Protein AF-A0A9Q0KW61-F1 (afdb_monomer)

Foldseek 3Di:
DFDADPLCVVCVVLLCVLQDQDDQVLLQVVQVVVCVVVVQPQWGWHQDPVFGIFIFGQAWAFFFDFNDWFDFPFWAFQPLCVLQFDAARQWRFGADFLLQNLLSNLVCVVVVSHQPPQVVVVPPPDDDDDDDDDDDDDDDDDDDDDDDDDDDDDDDDDLPQDRDDNVSSVCSNVVVDDAPPSVVLDHAHWDDAPQRQRSHTHSDPVSNVVCCLQACLLLRLHPSHPWPDSVLSVVLCVLCNQPNVLLVRLNSLLRRLVSQLVVQVVVVVVVPVPDDDDDDPLVVLSVSSSVSSVLVSLFAFDFQLVQADDDPPQDPVCSVVSSSVVLVSLLVSLVSSCNTRPDPSSSSCSGSSNSRRSSRSQQQQKFKQWFWQVLVVVVVVLVPDDPPSSVVSCVRCVSSCSNCDPSSGSIGIITGHGSSSSSHAADLDFQKEFDADPPRSTRTGIIGGNRMDRHGGTGHYHQFPSLDQPVVSQVQCVSSVDGDDHPPNDDPPVPVVVVVVVVDDDDPDDDDDPDDDTHDDRSCPDDSNVVSVVVVPVPPPDDDDDDDDDDDD

Radius of gyration: 27.27 Å; Cα contacts (8 Å, |Δi|>4): 773; chains: 1; bounding box: 99×67×85 Å

Nearest PDB structures (foldseek):
  3n71-assembly1_A  TM=6.391E-01  e=8.680E-10  Mus musculus
  6p6k-assembly1_A  TM=6.112E-01  e=1.407E-06  Homo sapiens
  8ras-assembly1_L  TM=5.456E-01  e=1.306E-03  Sinapis alba
  8rdj-assembly1_L  TM=4.727E-01  e=3.781E-03  Sinapis alba
  4w2r-assembly1_A  TM=7.573E-01  e=9.650E-02  Anolis carolinensis

Structure (mmCIF, N/CA/C/O backbone):
data_AF-A0A9Q0KW61-F1
#
_entry.id   AF-A0A9Q0KW61-F1
#
loop_
_atom_site.group_PDB
_atom_site.id
_atom_site.type_symbol
_atom_site.label_atom_id
_atom_site.label_alt_id
_atom_site.label_comp_id
_atom_site.label_asym_id
_atom_site.label_entity_id
_atom_site.label_seq_id
_atom_site.pdbx_PDB_ins_code
_atom_site.Cartn_x
_atom_site.Cartn_y
_atom_site.Cartn_z
_atom_site.occupancy
_atom_site.B_iso_or_equiv
_atom_site.auth_seq_id
_atom_site.auth_comp_id
_atom_site.auth_asym_id
_atom_site.auth_atom_id
_atom_site.pdbx_PDB_model_num
ATOM 1 N N . MET A 1 1 ? 9.453 17.368 30.158 1.00 43.81 1 MET A N 1
ATOM 2 C CA . MET A 1 1 ? 7.976 17.433 30.166 1.00 43.81 1 MET A CA 1
ATOM 3 C C . MET A 1 1 ? 7.517 16.723 28.915 1.00 43.81 1 MET A C 1
ATOM 5 O O . MET A 1 1 ? 8.078 17.006 27.869 1.00 43.81 1 MET A O 1
ATOM 9 N N . THR A 1 2 ? 6.619 15.752 29.027 1.00 57.66 2 THR A N 1
ATOM 10 C CA . THR A 1 2 ? 6.081 15.034 27.866 1.00 57.66 2 THR A CA 1
ATOM 11 C C . THR A 1 2 ? 5.230 15.988 27.036 1.00 57.66 2 THR A C 1
ATOM 13 O O . THR A 1 2 ? 4.376 16.675 27.597 1.00 57.66 2 THR A O 1
ATOM 16 N N . SER A 1 3 ? 5.436 16.037 25.718 1.00 66.31 3 SER A N 1
ATOM 17 C CA . SER A 1 3 ? 4.546 16.793 24.837 1.00 66.31 3 SER A CA 1
ATOM 18 C C . SER A 1 3 ? 3.129 16.215 24.955 1.00 66.31 3 SER A C 1
ATOM 20 O O . SER A 1 3 ? 2.909 15.021 24.714 1.00 66.31 3 SER A O 1
ATOM 22 N N . THR A 1 4 ? 2.168 17.018 25.411 1.00 76.06 4 THR A N 1
ATOM 23 C CA . THR A 1 4 ? 0.759 16.632 25.553 1.00 76.06 4 THR A CA 1
ATOM 24 C C . THR A 1 4 ? -0.043 17.236 24.408 1.00 76.06 4 THR A C 1
ATOM 26 O O . THR A 1 4 ? -0.016 18.444 24.177 1.00 76.06 4 THR A O 1
ATOM 29 N N . CYS A 1 5 ? -0.764 16.397 23.662 1.00 88.38 5 CYS A N 1
ATOM 30 C CA . CYS A 1 5 ? -1.680 16.884 22.641 1.00 88.38 5 CYS A CA 1
ATOM 31 C C . CYS A 1 5 ? -2.934 17.435 23.331 1.00 88.38 5 CYS A C 1
ATOM 33 O O . CYS A 1 5 ? -3.618 16.706 24.047 1.00 88.38 5 CYS A O 1
ATOM 35 N N . SER A 1 6 ? -3.269 18.709 23.110 1.00 91.88 6 SER A N 1
ATOM 36 C CA . SER A 1 6 ? -4.476 19.311 23.697 1.00 91.88 6 SER A CA 1
ATOM 37 C C . SER A 1 6 ? -5.760 18.594 23.263 1.00 91.88 6 SER A C 1
ATOM 39 O O . SER A 1 6 ? -6.699 18.492 24.049 1.00 91.88 6 SER A O 1
ATOM 41 N N . LEU A 1 7 ? -5.775 18.043 22.042 1.00 94.88 7 LEU A N 1
ATOM 42 C CA . LEU A 1 7 ? -6.917 17.311 21.491 1.00 94.88 7 LEU A CA 1
ATOM 43 C C . LEU A 1 7 ? -7.171 15.981 22.210 1.00 94.88 7 LEU A C 1
ATOM 45 O O . LEU A 1 7 ? -8.320 15.548 22.260 1.00 94.88 7 LEU A O 1
ATOM 49 N N . ASP A 1 8 ? -6.140 15.358 22.796 1.00 94.19 8 ASP A N 1
ATOM 50 C CA . ASP A 1 8 ? -6.311 14.124 23.579 1.00 94.19 8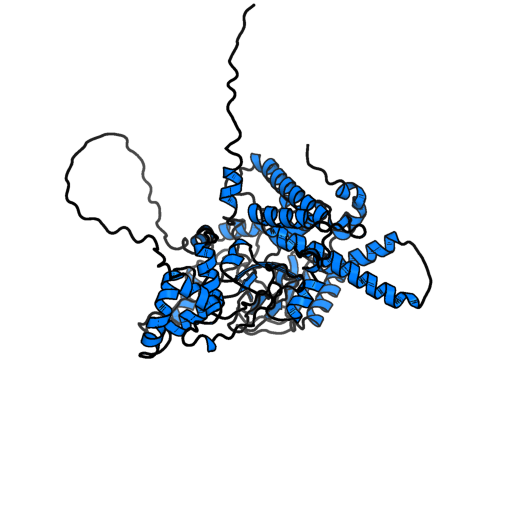 ASP A CA 1
ATOM 51 C C . ASP A 1 8 ? -7.183 14.388 24.814 1.00 94.19 8 ASP A C 1
ATOM 53 O O . ASP A 1 8 ? -8.009 13.558 25.186 1.00 94.19 8 ASP A O 1
ATOM 57 N N . VAL A 1 9 ? -7.018 15.564 25.430 1.00 94.31 9 VAL A N 1
ATOM 58 C CA . VAL A 1 9 ? -7.788 15.985 26.607 1.00 94.31 9 VAL A CA 1
ATOM 59 C C . VAL A 1 9 ? -9.170 16.488 26.196 1.00 94.31 9 VAL A C 1
ATOM 61 O O . VAL A 1 9 ? -10.168 16.091 26.788 1.00 94.31 9 VAL A O 1
ATOM 64 N N . GLU A 1 10 ? -9.237 17.339 25.170 1.00 95.69 10 GLU A N 1
ATOM 65 C CA . GLU A 1 10 ? -10.484 17.961 24.708 1.00 95.69 10 GLU A CA 1
ATOM 66 C C . GLU A 1 10 ? -11.503 16.933 24.194 1.00 95.69 10 GLU A C 1
ATOM 68 O O . GLU A 1 10 ? -12.699 17.065 24.446 1.00 95.69 10 GLU A O 1
ATOM 73 N N . PHE A 1 11 ? -11.041 15.888 23.500 1.00 95.62 11 PHE A N 1
ATOM 74 C CA . PHE A 1 11 ? -11.903 14.907 22.838 1.00 95.62 11 PHE A CA 1
ATOM 75 C C . PHE A 1 11 ? -11.825 13.504 23.451 1.00 95.62 11 PHE A C 1
ATOM 77 O O . PHE A 1 11 ? -12.178 12.537 22.773 1.00 95.62 11 PHE A O 1
ATOM 84 N N . ALA A 1 12 ? -11.402 13.377 24.712 1.00 95.94 12 ALA A N 1
ATOM 85 C CA . ALA A 1 12 ? -11.151 12.093 25.374 1.00 95.94 12 ALA A CA 1
ATOM 86 C C . ALA A 1 12 ? -12.287 11.063 25.180 1.00 95.94 12 ALA A C 1
ATOM 88 O O . ALA A 1 12 ? -12.037 9.945 24.731 1.00 95.94 12 ALA A O 1
ATOM 89 N N . ASP A 1 13 ? -13.547 11.446 25.414 1.00 95.69 13 ASP A N 1
ATOM 90 C CA . ASP A 1 13 ? -14.704 10.543 25.272 1.00 95.69 13 ASP A CA 1
ATOM 91 C C . ASP A 1 13 ? -14.934 10.082 23.822 1.00 95.69 13 ASP A C 1
ATOM 93 O O . ASP A 1 13 ? -15.222 8.909 23.551 1.00 95.69 13 ASP A O 1
ATOM 97 N N . LYS A 1 14 ? -14.759 10.994 22.858 1.00 96.12 14 LYS A N 1
ATOM 98 C CA . LYS A 1 14 ? -14.889 10.692 21.425 1.00 96.12 14 LYS A CA 1
ATOM 99 C C . LYS A 1 14 ? -13.750 9.790 20.948 1.00 96.12 14 LYS A C 1
ATOM 101 O O . LYS A 1 14 ? -13.995 8.832 20.219 1.00 96.12 14 LYS A O 1
ATOM 106 N N . ILE A 1 15 ? -12.524 10.054 21.396 1.00 96.56 15 ILE A N 1
ATOM 107 C CA . ILE A 1 15 ? -11.342 9.233 21.103 1.00 96.56 15 ILE A CA 1
ATOM 108 C C . ILE A 1 15 ? -11.531 7.818 21.657 1.00 96.56 15 ILE A C 1
ATOM 110 O O . ILE A 1 15 ? -11.358 6.850 20.919 1.00 96.56 15 ILE A O 1
ATOM 114 N N . ASN A 1 16 ? -11.977 7.689 22.910 1.00 95.75 16 ASN A N 1
ATOM 115 C CA . ASN A 1 16 ? -12.284 6.396 23.524 1.00 95.75 16 ASN A CA 1
ATOM 116 C C . ASN A 1 16 ? -13.339 5.619 22.725 1.00 95.75 16 ASN A C 1
ATOM 118 O O . ASN A 1 16 ? -13.219 4.408 22.549 1.00 95.75 16 ASN A O 1
ATOM 122 N N . THR A 1 17 ? -14.345 6.310 22.186 1.00 95.94 17 THR A N 1
ATOM 123 C CA . THR A 1 17 ? -15.379 5.683 21.351 1.00 95.94 17 THR A CA 1
ATOM 124 C C . THR A 1 17 ? -14.825 5.215 19.999 1.00 95.94 17 THR A C 1
ATOM 126 O O . THR A 1 17 ? -15.111 4.096 19.585 1.00 95.94 17 THR A O 1
ATOM 129 N N . LEU A 1 18 ? -13.987 6.017 19.329 1.00 95.94 18 LEU A N 1
ATOM 130 C CA . LEU A 1 18 ? -13.326 5.651 18.062 1.00 95.94 18 LEU A CA 1
ATOM 131 C C . LEU A 1 18 ? -12.328 4.486 18.222 1.00 95.94 18 LEU A C 1
ATOM 133 O O . LEU A 1 18 ? -12.114 3.691 17.298 1.00 95.94 18 LEU A O 1
ATOM 137 N N . LEU A 1 19 ? -11.677 4.393 19.380 1.00 95.00 19 LEU A N 1
ATOM 138 C CA . LEU A 1 19 ? -10.703 3.345 19.686 1.00 95.00 19 LEU A CA 1
ATOM 139 C C . LEU A 1 19 ? -11.324 2.082 20.279 1.00 95.00 19 LEU A C 1
ATOM 141 O O . LEU A 1 19 ? -10.642 1.059 20.346 1.00 95.00 19 LEU A O 1
ATOM 145 N N . LYS A 1 20 ? -12.606 2.119 20.657 1.00 93.75 20 LYS A N 1
ATOM 146 C CA . LYS A 1 20 ? -13.316 0.953 21.175 1.00 93.75 20 LYS A CA 1
ATOM 147 C C . LYS A 1 20 ? -13.243 -0.204 20.174 1.00 93.75 20 LYS A C 1
ATOM 149 O O . LYS A 1 20 ? -13.515 -0.035 18.986 1.00 93.75 20 LYS A O 1
ATOM 154 N N . ILE A 1 21 ? -12.889 -1.384 20.678 1.00 89.31 21 ILE A N 1
ATOM 155 C CA . ILE A 1 21 ? -12.863 -2.618 19.889 1.00 89.31 21 ILE A CA 1
ATOM 156 C C . ILE A 1 21 ? -14.306 -2.937 19.456 1.00 89.31 21 ILE A C 1
ATOM 158 O O . ILE A 1 21 ? -15.181 -3.004 20.329 1.00 89.31 21 ILE A O 1
ATOM 162 N N . PRO A 1 22 ? -14.577 -3.116 18.147 1.00 90.12 22 PRO A N 1
ATOM 163 C CA . PRO A 1 22 ? -15.899 -3.509 17.667 1.00 90.12 22 PRO A CA 1
ATOM 164 C C . PRO A 1 22 ? -16.357 -4.821 18.305 1.00 90.12 22 PRO A C 1
ATOM 166 O O . PRO A 1 22 ? -15.552 -5.729 18.520 1.00 90.12 22 PRO A O 1
ATOM 169 N N . SER A 1 23 ? -17.653 -4.948 18.591 1.00 90.44 23 SER A N 1
ATOM 170 C CA . SER A 1 23 ? -18.189 -6.221 19.080 1.00 90.44 23 SER A CA 1
ATOM 171 C C . SER A 1 23 ? -18.047 -7.324 18.016 1.00 90.44 23 SER A C 1
ATOM 173 O O . SER A 1 23 ? -18.048 -7.021 16.818 1.00 90.44 23 SER A O 1
ATOM 175 N N . PRO A 1 24 ? -17.988 -8.613 18.409 1.00 90.31 24 PRO A N 1
ATOM 176 C CA . PRO A 1 24 ? -17.901 -9.714 17.447 1.00 90.31 24 PRO A CA 1
ATOM 177 C C . PRO A 1 24 ? -19.008 -9.689 16.382 1.00 90.31 24 PRO A C 1
ATOM 179 O O . PRO A 1 24 ? -18.744 -9.991 15.223 1.00 90.31 24 PRO A O 1
ATOM 182 N N . HIS A 1 25 ? -20.223 -9.265 16.748 1.00 91.06 25 HIS A N 1
ATOM 183 C CA . HIS A 1 25 ? -21.338 -9.108 15.810 1.00 91.06 25 HIS A CA 1
ATOM 184 C C . HIS A 1 25 ? -21.088 -7.983 14.795 1.00 91.06 25 HIS A C 1
ATOM 186 O O . HIS A 1 25 ? -21.242 -8.188 13.596 1.00 91.06 25 HIS A O 1
ATOM 192 N N . GLU A 1 26 ? -20.666 -6.798 15.248 1.00 91.88 26 GLU A N 1
ATOM 193 C CA . GLU A 1 26 ? -20.380 -5.667 14.351 1.00 91.88 26 GLU A CA 1
ATOM 194 C C . GLU A 1 26 ? -19.224 -5.961 13.390 1.00 91.88 26 GLU A C 1
ATOM 196 O O . GLU A 1 26 ? -19.253 -5.523 12.235 1.00 91.88 26 GLU A O 1
ATOM 201 N N . ALA A 1 27 ? -18.211 -6.689 13.869 1.00 92.50 27 ALA A N 1
ATOM 202 C CA . ALA A 1 27 ? -17.101 -7.158 13.052 1.00 92.50 27 ALA A CA 1
ATOM 203 C C . ALA A 1 27 ? -17.574 -8.186 12.013 1.00 92.50 27 ALA A C 1
ATOM 205 O O . ALA A 1 27 ? -17.236 -8.053 10.836 1.00 92.50 27 ALA A O 1
ATOM 206 N N . GLN A 1 28 ? -18.398 -9.162 12.415 1.00 94.06 28 GLN A N 1
ATOM 207 C CA . GLN A 1 28 ? -18.962 -10.157 11.500 1.00 94.06 28 GLN A CA 1
ATOM 208 C C . GLN A 1 28 ? -19.781 -9.494 10.387 1.00 94.06 28 GLN A C 1
ATOM 210 O O . GLN A 1 28 ? -19.524 -9.750 9.213 1.00 94.06 28 GLN A O 1
ATOM 215 N N . ASP A 1 29 ? -20.696 -8.582 10.733 1.00 95.25 29 ASP A N 1
ATOM 216 C CA . ASP A 1 29 ? -21.521 -7.859 9.757 1.00 95.25 29 ASP A CA 1
ATOM 217 C C . ASP A 1 29 ? -20.668 -7.081 8.748 1.00 95.25 29 ASP A C 1
ATOM 219 O O . ASP A 1 29 ? -20.967 -7.034 7.549 1.00 95.25 29 ASP A O 1
ATOM 223 N N . TYR A 1 30 ? -19.599 -6.440 9.233 1.00 95.88 30 TYR A N 1
ATOM 224 C CA . TYR A 1 30 ? -18.671 -5.707 8.382 1.00 95.88 30 TYR A CA 1
ATOM 225 C C . TYR A 1 30 ? -17.972 -6.636 7.390 1.00 95.88 30 TYR A C 1
ATOM 227 O O . TYR A 1 30 ? -17.974 -6.352 6.190 1.00 95.88 30 TYR A O 1
ATOM 235 N N . PHE A 1 31 ? -17.395 -7.739 7.870 1.00 96.31 31 PHE A N 1
ATOM 236 C CA . PHE A 1 31 ? -16.642 -8.654 7.020 1.00 96.31 31 PHE A CA 1
ATOM 237 C C . PHE A 1 31 ? -17.536 -9.425 6.052 1.00 96.31 31 PHE A C 1
ATOM 239 O O . PHE A 1 31 ? -17.167 -9.547 4.888 1.00 96.31 31 PHE A O 1
ATOM 246 N N . ASP A 1 32 ? -18.736 -9.842 6.459 1.00 95.44 32 ASP A N 1
ATOM 247 C CA . ASP A 1 32 ? -19.707 -10.480 5.564 1.00 95.44 32 ASP A CA 1
ATOM 248 C C . ASP A 1 32 ? -20.102 -9.531 4.420 1.00 95.44 32 ASP A C 1
ATOM 250 O O . ASP A 1 32 ? -20.123 -9.917 3.245 1.00 95.44 32 ASP A O 1
ATOM 254 N N . LYS A 1 33 ? -20.347 -8.248 4.733 1.00 96.25 33 LYS A N 1
ATOM 255 C CA . LYS A 1 33 ? -20.613 -7.219 3.718 1.00 96.25 33 LYS A CA 1
ATOM 256 C C . LYS A 1 33 ? -19.398 -6.988 2.820 1.00 96.25 33 LYS A C 1
ATOM 258 O O . LYS A 1 33 ? -19.567 -6.856 1.606 1.00 96.25 33 LYS A O 1
ATOM 263 N N . LEU A 1 34 ? -18.196 -6.923 3.391 1.00 96.06 34 LEU A N 1
ATOM 264 C CA . LEU A 1 34 ? -16.959 -6.682 2.650 1.00 96.06 34 LEU A CA 1
ATOM 265 C C . LEU A 1 34 ? -16.661 -7.824 1.674 1.00 96.06 34 LEU A C 1
ATOM 267 O O . LEU A 1 34 ? -16.475 -7.565 0.488 1.00 96.06 34 LEU A O 1
ATOM 271 N N . ILE A 1 35 ? -16.698 -9.069 2.154 1.00 95.75 35 ILE A N 1
ATOM 272 C CA . ILE A 1 35 ? -16.492 -10.292 1.370 1.00 95.75 35 ILE A CA 1
ATOM 273 C C . ILE A 1 35 ? -17.489 -10.354 0.211 1.00 95.75 35 ILE A C 1
ATOM 275 O O . ILE A 1 35 ? -17.093 -10.560 -0.936 1.00 95.75 35 ILE A O 1
ATOM 279 N N . LYS A 1 36 ? -18.774 -10.089 0.482 1.00 94.75 36 LYS A N 1
ATOM 280 C CA . LYS A 1 36 ? -19.813 -10.046 -0.554 1.00 94.75 36 LYS A CA 1
ATOM 281 C C . LYS A 1 36 ? -19.553 -8.954 -1.593 1.00 94.75 36 LYS A C 1
ATOM 283 O O . LYS A 1 36 ? -19.707 -9.196 -2.785 1.00 94.75 36 LYS A O 1
ATOM 288 N N . THR A 1 37 ? -19.173 -7.755 -1.151 1.00 94.50 37 THR A N 1
ATOM 289 C CA . THR A 1 37 ? -18.936 -6.602 -2.038 1.00 94.50 37 THR A CA 1
ATOM 290 C C . THR A 1 37 ? -17.708 -6.816 -2.922 1.00 94.50 37 THR A C 1
ATOM 292 O O . THR A 1 37 ? -17.730 -6.453 -4.093 1.00 94.50 37 THR A O 1
ATOM 295 N N . ARG A 1 38 ? -16.656 -7.433 -2.373 1.00 93.00 38 ARG A N 1
ATOM 296 C CA . ARG A 1 38 ? -15.399 -7.733 -3.075 1.00 93.00 38 ARG A CA 1
ATOM 297 C C . ARG A 1 38 ? -15.412 -9.062 -3.828 1.00 93.00 38 ARG A C 1
ATOM 299 O O . ARG A 1 38 ? -14.442 -9.367 -4.508 1.00 93.00 38 ARG A O 1
ATOM 306 N N . GLN A 1 39 ? -16.497 -9.830 -3.724 1.00 92.62 39 GLN A N 1
ATOM 307 C CA . GLN A 1 39 ? -16.650 -11.140 -4.365 1.00 92.62 39 GLN A CA 1
ATOM 308 C C . GLN A 1 39 ? -15.547 -12.141 -3.962 1.00 92.62 39 GLN A C 1
ATOM 310 O O . GLN A 1 39 ? -15.138 -12.983 -4.757 1.00 92.62 39 GLN A O 1
ATOM 315 N N . CYS A 1 40 ? -15.077 -12.078 -2.711 1.00 89.19 40 CYS A N 1
ATOM 316 C CA . CYS A 1 40 ? -14.101 -13.024 -2.158 1.00 89.19 40 CYS A CA 1
ATOM 317 C C . CYS A 1 40 ? -14.803 -14.337 -1.760 1.00 89.19 40 CYS A C 1
ATOM 319 O O . CYS A 1 40 ? -15.056 -14.596 -0.586 1.00 89.19 40 CYS A O 1
ATOM 321 N N . CYS A 1 41 ? -15.216 -15.130 -2.746 1.00 88.25 41 CYS A N 1
ATOM 322 C CA . CYS A 1 41 ? -15.992 -16.350 -2.528 1.00 88.25 41 CYS A CA 1
ATOM 323 C C . CYS A 1 41 ? -15.217 -17.419 -1.735 1.00 88.25 41 CYS A C 1
ATOM 325 O O . CYS A 1 41 ? -13.997 -17.501 -1.806 1.00 88.25 41 CYS A O 1
ATOM 327 N N . GLY A 1 42 ? -15.944 -18.277 -1.011 1.00 93.94 42 GLY A N 1
ATOM 328 C CA . GLY A 1 42 ? -15.365 -19.470 -0.381 1.00 93.94 42 GLY A CA 1
ATOM 329 C C . GLY A 1 42 ? -14.680 -19.248 0.969 1.00 93.94 42 GLY A C 1
ATOM 330 O O . GLY A 1 42 ? -14.157 -20.207 1.529 1.00 93.94 42 GLY A O 1
ATOM 331 N N . ILE A 1 43 ? -14.723 -18.034 1.528 1.00 96.81 43 ILE A N 1
ATOM 332 C CA . ILE A 1 43 ? -14.158 -17.721 2.848 1.00 96.81 43 ILE A CA 1
ATOM 333 C C . ILE A 1 43 ? -15.152 -16.995 3.764 1.00 96.81 43 ILE A C 1
ATOM 335 O O . ILE A 1 43 ? -16.106 -16.360 3.311 1.00 96.81 43 ILE A O 1
ATOM 339 N N . ARG A 1 44 ? -14.895 -17.058 5.070 1.00 96.00 44 ARG A N 1
ATOM 340 C CA . ARG A 1 44 ? -15.605 -16.333 6.127 1.00 96.00 44 ARG A CA 1
ATOM 341 C C . ARG A 1 44 ? -14.619 -15.934 7.219 1.00 96.00 44 ARG A C 1
ATOM 343 O O . ARG A 1 44 ? -13.783 -16.735 7.621 1.00 96.00 44 ARG A O 1
ATOM 350 N N . ILE A 1 45 ? -14.753 -14.723 7.749 1.00 95.50 45 ILE A N 1
ATOM 351 C CA . ILE A 1 45 ? -14.010 -14.314 8.947 1.00 95.50 45 ILE A CA 1
ATOM 352 C C . ILE A 1 45 ? -14.822 -14.712 10.174 1.00 95.50 45 ILE A C 1
ATOM 354 O O . ILE A 1 45 ? -16.026 -14.472 10.206 1.00 95.50 45 ILE A O 1
ATOM 358 N N . LYS A 1 46 ? -14.178 -15.332 11.163 1.00 92.56 46 LYS A N 1
ATOM 359 C CA . LYS A 1 46 ? -14.774 -15.678 12.459 1.00 92.56 46 LYS A CA 1
ATOM 360 C C . LYS A 1 46 ? -13.953 -15.048 13.575 1.00 92.56 46 LYS A C 1
ATOM 362 O O . LYS A 1 46 ? -12.750 -14.851 13.422 1.00 92.56 46 LYS A O 1
ATOM 367 N N . HIS A 1 47 ? -14.599 -14.755 14.697 1.00 87.06 47 HIS A N 1
ATOM 368 C CA . HIS A 1 47 ? -13.905 -14.376 15.921 1.00 87.06 47 HIS A CA 1
ATOM 369 C C . HIS A 1 47 ? -13.790 -15.600 16.834 1.00 87.06 47 HIS A C 1
ATOM 371 O O . HIS A 1 47 ? -14.800 -16.130 17.294 1.00 87.06 47 HIS A O 1
ATOM 377 N N . ASP A 1 48 ? -12.563 -16.024 17.101 1.00 74.69 48 ASP A N 1
ATOM 378 C CA . ASP A 1 48 ? -12.203 -17.021 18.098 1.00 74.69 48 ASP A CA 1
ATOM 379 C C . ASP A 1 48 ? -11.804 -16.305 19.401 1.00 74.69 48 ASP A C 1
ATOM 381 O O . ASP A 1 48 ? -11.084 -15.305 19.390 1.00 74.69 48 ASP A O 1
ATOM 385 N N . GLY A 1 49 ? -12.316 -16.774 20.539 1.00 66.19 49 GLY A N 1
ATOM 386 C CA . GLY A 1 49 ? -11.990 -16.207 21.848 1.00 66.19 49 GLY A CA 1
ATOM 387 C C . GLY A 1 49 ? -10.519 -16.383 22.243 1.00 66.19 49 GLY A C 1
ATOM 388 O O . GLY A 1 49 ? -10.025 -15.594 23.045 1.00 66.19 49 GLY A O 1
ATOM 389 N N . GLU A 1 50 ? -9.815 -17.371 21.680 1.00 69.06 50 GLU A N 1
ATOM 390 C CA . GLU A 1 50 ? -8.404 -17.632 21.988 1.00 69.06 50 GLU A CA 1
ATOM 391 C C . GLU A 1 50 ? -7.417 -16.909 21.061 1.00 69.06 50 GLU A C 1
ATOM 393 O O . GLU A 1 50 ? -6.323 -16.552 21.504 1.00 69.06 50 GLU A O 1
ATOM 398 N N . TYR A 1 51 ? -7.786 -16.690 19.795 1.00 68.94 51 TYR A N 1
ATOM 399 C CA . TYR A 1 51 ? -6.867 -16.228 18.742 1.00 68.94 51 TYR A CA 1
ATOM 400 C C . TYR A 1 51 ? -7.295 -14.913 18.068 1.00 68.94 51 TYR A C 1
ATOM 402 O O . TYR A 1 51 ? -6.605 -14.413 17.185 1.00 68.94 51 TYR A O 1
ATOM 410 N N . GLY A 1 52 ? -8.408 -14.306 18.488 1.00 84.50 52 GLY A N 1
ATOM 411 C CA . GLY A 1 52 ? -8.927 -13.091 17.862 1.00 84.50 52 GLY A CA 1
ATOM 412 C C . GLY A 1 52 ? -9.674 -13.408 16.569 1.00 84.50 52 GLY A C 1
ATOM 413 O O . GLY A 1 52 ? -10.572 -14.241 16.561 1.00 84.50 52 GLY A O 1
ATOM 414 N N . LYS A 1 53 ? -9.364 -12.724 15.467 1.00 91.50 53 LYS A N 1
ATOM 415 C CA . LYS A 1 53 ? -10.012 -12.995 14.171 1.00 91.50 53 LYS A CA 1
ATOM 416 C C . LYS A 1 53 ? -9.259 -14.109 13.441 1.00 91.50 53 LYS A C 1
ATOM 418 O O . LYS A 1 53 ? -8.041 -14.162 13.529 1.00 91.50 53 LYS A O 1
ATOM 423 N N . GLY A 1 54 ? -9.981 -14.948 12.705 1.00 94.12 54 GLY A N 1
ATOM 424 C CA . GLY A 1 54 ? -9.423 -15.970 11.818 1.00 94.12 54 GLY A CA 1
ATOM 425 C C . GLY A 1 54 ? -10.191 -16.026 10.500 1.00 94.12 54 GLY A C 1
ATOM 426 O O . GLY A 1 54 ? -11.396 -15.748 10.467 1.00 94.12 54 GLY A O 1
ATOM 427 N N . VAL A 1 55 ? -9.513 -16.384 9.411 1.00 96.44 55 VAL A N 1
ATOM 428 C CA . VAL A 1 55 ? -10.142 -16.625 8.103 1.00 96.44 55 VAL A CA 1
ATOM 429 C C . VAL A 1 55 ? -10.388 -18.119 7.955 1.00 96.44 55 VAL A C 1
ATOM 431 O O . VAL A 1 55 ? -9.470 -18.911 8.092 1.00 96.44 55 VAL A O 1
ATOM 434 N N . TYR A 1 56 ? -11.619 -18.512 7.654 1.00 96.56 56 TYR A N 1
ATOM 435 C CA . TYR A 1 56 ? -12.035 -19.905 7.527 1.00 96.56 56 TYR A CA 1
ATOM 436 C C . TYR A 1 56 ? -12.622 -20.159 6.152 1.00 96.56 56 TYR A C 1
ATOM 438 O O . TYR A 1 56 ? -13.281 -19.288 5.582 1.00 96.56 56 TYR A O 1
ATOM 446 N N . THR A 1 57 ? -12.435 -21.365 5.638 1.00 96.50 57 THR A N 1
ATOM 447 C CA . THR A 1 57 ? -13.029 -21.767 4.367 1.00 96.50 57 THR A CA 1
ATOM 448 C C . THR A 1 57 ? -14.516 -22.112 4.524 1.00 96.50 57 THR A C 1
ATOM 450 O O . THR A 1 57 ? -14.953 -22.719 5.504 1.00 96.50 57 THR A O 1
ATOM 453 N N . GLU A 1 58 ? -15.316 -21.750 3.526 1.00 95.94 58 GLU A N 1
ATOM 454 C CA . GLU A 1 58 ? -16.702 -22.204 3.333 1.00 95.94 58 GLU A CA 1
ATOM 455 C C . GLU A 1 58 ? -16.816 -23.224 2.188 1.00 95.94 58 GLU A C 1
ATOM 457 O O . GLU A 1 58 ? -17.847 -23.883 2.039 1.00 95.94 58 GLU A O 1
ATOM 462 N N . THR A 1 59 ? -15.745 -23.384 1.409 1.00 94.94 59 THR A N 1
ATOM 463 C CA . THR A 1 59 ? -15.582 -24.345 0.312 1.00 94.94 59 THR A CA 1
ATOM 464 C C . THR A 1 59 ? -14.279 -25.124 0.483 1.00 94.94 59 THR A C 1
ATOM 466 O O . THR A 1 59 ? -13.519 -24.875 1.414 1.00 94.94 59 THR A O 1
ATOM 469 N N . GLU A 1 60 ? -14.024 -26.087 -0.396 1.00 96.62 60 GLU A N 1
ATOM 470 C CA . GLU A 1 60 ? -12.722 -26.752 -0.482 1.00 96.62 60 GLU A CA 1
ATOM 471 C C . GLU A 1 60 ? -11.826 -26.001 -1.473 1.00 96.62 60 GLU A C 1
ATOM 473 O O . GLU A 1 60 ? -12.329 -25.446 -2.452 1.00 96.62 60 GLU A O 1
ATOM 478 N N . PHE A 1 61 ? -10.520 -25.992 -1.212 1.00 97.69 61 PHE A N 1
ATOM 479 C CA . PHE A 1 61 ? -9.494 -25.484 -2.126 1.00 97.69 61 PHE A CA 1
ATOM 480 C C . PHE A 1 61 ? -8.481 -26.592 -2.406 1.00 97.69 61 PHE A C 1
ATOM 482 O O . PHE A 1 61 ? -8.073 -27.300 -1.481 1.00 97.69 61 PHE A O 1
ATOM 489 N N . ALA A 1 62 ? -8.073 -26.743 -3.662 1.00 97.88 62 ALA A N 1
ATOM 490 C CA . ALA A 1 62 ? -6.945 -27.571 -4.059 1.00 97.88 62 ALA A CA 1
ATOM 491 C C . ALA A 1 62 ? -5.617 -26.823 -3.854 1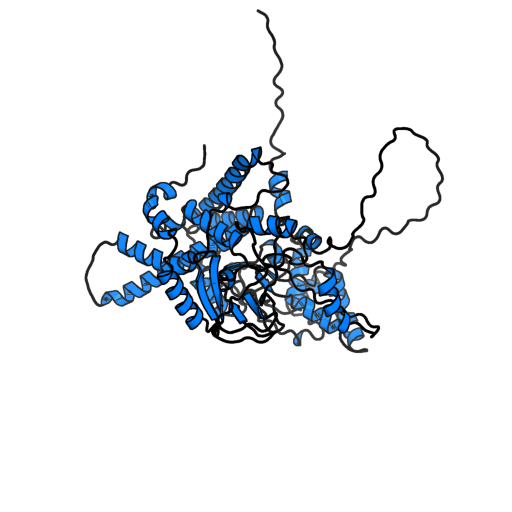.00 97.88 62 ALA A C 1
ATOM 493 O O . ALA A 1 62 ? -5.579 -25.609 -3.667 1.00 97.88 62 ALA A O 1
ATOM 494 N N . GLU A 1 63 ? -4.505 -27.555 -3.885 1.00 96.81 63 GLU A N 1
ATOM 495 C CA . GLU A 1 63 ? -3.173 -26.946 -3.891 1.00 96.81 63 GLU A CA 1
ATOM 496 C C . GLU A 1 63 ? -2.990 -26.040 -5.119 1.00 96.81 63 GLU A C 1
ATOM 498 O O . GLU A 1 63 ? -3.335 -26.422 -6.234 1.00 96.81 63 GLU A O 1
ATOM 503 N N . GLY A 1 64 ? -2.448 -24.839 -4.907 1.00 94.56 64 GLY A N 1
ATOM 504 C CA . GLY A 1 64 ? -2.254 -23.828 -5.947 1.00 94.56 64 GLY A CA 1
ATOM 505 C C . GLY A 1 64 ? -3.477 -22.952 -6.232 1.00 94.56 64 GLY A C 1
ATOM 506 O O . GLY A 1 64 ? -3.331 -21.937 -6.915 1.00 94.56 64 GLY A O 1
ATOM 507 N N . ASP A 1 65 ? -4.654 -23.277 -5.688 1.00 95.94 65 ASP A N 1
ATOM 508 C CA . ASP A 1 65 ? -5.859 -22.472 -5.899 1.00 95.94 65 ASP A CA 1
ATOM 509 C C . ASP A 1 65 ? -5.704 -21.058 -5.330 1.00 95.94 65 ASP A C 1
ATOM 511 O O . ASP A 1 65 ? -5.134 -20.847 -4.254 1.00 95.94 65 ASP A O 1
ATOM 515 N N . LEU A 1 66 ? -6.289 -20.083 -6.032 1.00 95.12 66 LEU A N 1
ATOM 516 C CA . LEU A 1 66 ? -6.452 -18.724 -5.529 1.00 95.12 66 LEU A CA 1
ATOM 517 C C . LEU A 1 66 ? -7.494 -18.715 -4.404 1.00 95.12 66 LEU A C 1
ATOM 519 O O . LEU A 1 66 ? -8.691 -18.848 -4.649 1.00 95.12 66 LEU A O 1
ATOM 523 N N . VAL A 1 67 ? -7.030 -18.498 -3.177 1.00 95.88 67 VAL A N 1
ATOM 524 C CA . VAL A 1 67 ? -7.876 -18.431 -1.980 1.00 95.88 67 VAL A CA 1
ATOM 525 C C . VAL A 1 67 ? -8.462 -17.033 -1.803 1.00 95.88 67 VAL A C 1
ATOM 527 O O . VAL A 1 67 ? -9.633 -16.877 -1.462 1.00 95.88 67 VAL A O 1
ATOM 530 N N . LEU A 1 68 ? -7.648 -15.995 -2.007 1.00 95.81 68 LEU A N 1
ATOM 531 C CA . LEU A 1 68 ? -8.056 -14.612 -1.775 1.00 95.81 68 LEU A CA 1
ATOM 532 C C . LEU A 1 68 ? -7.249 -13.647 -2.640 1.00 95.81 68 LEU A C 1
ATOM 534 O O . LEU A 1 68 ? -6.025 -13.726 -2.690 1.00 95.81 68 LEU A O 1
ATOM 538 N N . LYS A 1 69 ? -7.940 -12.671 -3.234 1.00 94.00 69 LYS A N 1
ATOM 539 C CA . LYS A 1 69 ? -7.336 -11.440 -3.743 1.00 94.00 69 LYS A CA 1
ATOM 540 C C . LYS A 1 69 ? -7.887 -10.257 -2.953 1.00 94.00 69 LYS A C 1
ATOM 542 O O . LYS A 1 69 ? -9.021 -9.835 -3.173 1.00 94.00 69 LYS A O 1
ATOM 547 N N . ASP A 1 70 ? -7.121 -9.774 -1.980 1.00 95.19 70 ASP A N 1
ATOM 548 C CA . ASP A 1 70 ? -7.561 -8.724 -1.067 1.00 95.19 70 ASP A CA 1
ATOM 549 C C . ASP A 1 70 ? -7.102 -7.344 -1.532 1.00 95.19 70 ASP A C 1
ATOM 551 O O . ASP A 1 70 ? -5.915 -7.065 -1.722 1.00 95.19 70 ASP A O 1
ATOM 555 N N . GLN A 1 71 ? -8.067 -6.446 -1.693 1.00 94.12 71 GLN A N 1
ATOM 556 C CA . GLN A 1 71 ? -7.788 -5.065 -2.045 1.00 94.12 71 GLN A CA 1
ATOM 557 C C . GLN A 1 71 ? -7.361 -4.281 -0.803 1.00 94.12 71 GLN A C 1
ATOM 559 O O . GLN A 1 71 ? -8.066 -4.256 0.210 1.00 94.12 71 GLN A O 1
ATOM 564 N N . MET A 1 72 ? -6.237 -3.577 -0.900 1.00 94.19 72 MET A N 1
ATOM 565 C CA . MET A 1 72 ? -5.797 -2.681 0.166 1.00 94.19 72 MET A CA 1
ATOM 566 C C . MET A 1 72 ? -6.872 -1.640 0.496 1.00 94.19 72 MET A C 1
ATOM 568 O O . MET A 1 72 ? -7.547 -1.112 -0.391 1.00 94.19 72 MET A O 1
ATOM 572 N N . LEU A 1 73 ? -7.036 -1.346 1.782 1.00 95.00 73 LEU A N 1
ATOM 573 C CA . LEU A 1 73 ? -7.839 -0.211 2.231 1.00 95.00 73 LEU A CA 1
ATOM 574 C C . LEU A 1 73 ? -7.028 1.083 2.143 1.00 95.00 73 LEU A C 1
ATOM 576 O O . LEU A 1 73 ? -7.550 2.103 1.714 1.00 95.00 73 LEU A O 1
ATOM 580 N N . VAL A 1 74 ? -5.758 1.025 2.545 1.00 94.88 74 VAL A N 1
ATOM 581 C CA . VAL A 1 74 ? -4.798 2.131 2.493 1.00 94.88 74 VAL A CA 1
ATOM 582 C C . VAL A 1 74 ? -3.435 1.552 2.143 1.00 94.88 74 VAL A C 1
ATOM 584 O O . VAL A 1 74 ? -3.052 0.534 2.713 1.00 94.88 74 VAL A O 1
ATOM 587 N N . GLY A 1 75 ? -2.704 2.205 1.241 1.00 93.94 75 GLY A N 1
ATOM 588 C CA . GLY A 1 75 ? -1.344 1.816 0.881 1.00 93.94 75 GLY A CA 1
ATOM 589 C C . GLY A 1 75 ? -0.508 2.987 0.371 1.00 93.94 75 GLY A C 1
ATOM 590 O O . GLY A 1 75 ? -1.040 3.971 -0.167 1.00 93.94 75 GLY A O 1
ATOM 591 N N . ALA A 1 76 ? 0.806 2.880 0.541 1.00 94.56 76 ALA A N 1
ATOM 592 C CA . ALA A 1 76 ? 1.788 3.829 0.033 1.00 94.56 76 ALA A CA 1
ATOM 593 C C . ALA A 1 76 ? 3.067 3.104 -0.407 1.00 94.56 76 ALA A C 1
ATOM 595 O O . ALA A 1 76 ? 3.539 2.202 0.277 1.00 94.56 76 ALA A O 1
ATOM 596 N N . GLN A 1 77 ? 3.630 3.534 -1.536 1.00 94.88 77 GLN A N 1
ATOM 597 C CA . GLN A 1 77 ? 4.943 3.098 -2.007 1.00 94.88 77 GLN A CA 1
ATOM 598 C C . GLN A 1 77 ? 6.010 3.771 -1.144 1.00 94.88 77 GLN A C 1
ATOM 600 O O . GLN A 1 77 ? 5.877 4.964 -0.838 1.00 94.88 77 GLN A O 1
ATOM 605 N N . HIS A 1 78 ? 7.063 3.037 -0.790 1.00 91.50 78 HIS A N 1
ATOM 606 C CA . HIS A 1 78 ? 8.200 3.597 -0.063 1.00 91.50 78 HIS A CA 1
ATOM 607 C C . HIS A 1 78 ? 8.863 4.701 -0.888 1.00 91.50 78 HIS A C 1
ATOM 609 O O . HIS A 1 78 ? 9.012 4.596 -2.107 1.00 91.50 78 HIS A O 1
ATOM 615 N N . SER A 1 79 ? 9.249 5.795 -0.236 1.00 87.94 79 SER A N 1
ATOM 616 C CA . SER A 1 79 ? 9.761 6.980 -0.933 1.00 87.94 79 SER A CA 1
ATOM 617 C C . SER A 1 79 ? 11.102 6.735 -1.621 1.00 87.94 79 SER A C 1
ATOM 619 O O . SER A 1 79 ? 11.308 7.239 -2.723 1.00 87.94 79 SER A O 1
ATOM 621 N N . SER A 1 80 ? 11.966 5.906 -1.032 1.00 85.81 80 SER A N 1
ATOM 622 C CA . SER A 1 80 ? 13.206 5.434 -1.658 1.00 85.81 80 SER A CA 1
ATOM 623 C C . SER A 1 80 ? 12.936 4.640 -2.941 1.00 85.81 80 SER A C 1
ATOM 625 O O . SER A 1 80 ? 13.610 4.847 -3.943 1.00 85.81 80 SER A O 1
ATOM 627 N N . ASN A 1 81 ? 11.896 3.800 -2.946 1.00 89.88 81 ASN A N 1
ATOM 628 C CA . ASN A 1 81 ? 11.528 2.951 -4.079 1.00 89.88 81 ASN A CA 1
ATOM 629 C C . ASN A 1 81 ? 10.910 3.730 -5.260 1.00 89.88 81 ASN A C 1
ATOM 631 O O . ASN A 1 81 ? 10.964 3.269 -6.398 1.00 89.88 81 ASN A O 1
ATOM 635 N N . LYS A 1 82 ? 10.372 4.940 -5.039 1.00 89.12 82 LYS A N 1
ATOM 636 C CA . LYS A 1 82 ? 9.828 5.801 -6.114 1.00 89.12 82 LYS A CA 1
ATOM 637 C C . LYS A 1 82 ? 10.866 6.216 -7.154 1.00 89.12 82 LYS A C 1
ATOM 639 O O . LYS A 1 82 ? 10.507 6.614 -8.266 1.00 89.12 82 LYS A O 1
ATOM 644 N N . VAL A 1 83 ? 12.145 6.198 -6.795 1.00 84.06 83 VAL A N 1
ATOM 645 C CA . VAL A 1 83 ? 13.236 6.493 -7.729 1.00 84.06 83 VAL A CA 1
ATOM 646 C C . VAL A 1 83 ? 13.389 5.351 -8.729 1.00 84.06 83 VAL A C 1
ATOM 648 O O . VAL A 1 83 ? 13.489 5.602 -9.928 1.00 84.06 83 VAL A O 1
ATOM 651 N N . ASP A 1 84 ? 13.293 4.116 -8.246 1.00 87.62 84 ASP A N 1
ATOM 652 C CA . ASP A 1 84 ? 13.501 2.908 -9.037 1.00 87.62 84 ASP A CA 1
ATOM 653 C C . ASP A 1 84 ? 12.255 2.443 -9.794 1.00 87.62 84 ASP A C 1
ATOM 655 O O . ASP A 1 84 ? 12.382 1.886 -10.881 1.00 87.62 84 ASP A O 1
ATOM 659 N N . CYS A 1 85 ? 11.061 2.677 -9.244 1.00 94.19 85 CYS A N 1
ATOM 660 C CA . CYS A 1 85 ? 9.816 2.143 -9.787 1.00 94.19 85 CYS A CA 1
ATOM 661 C C . CYS A 1 85 ? 8.785 3.253 -10.000 1.00 94.19 85 CYS A C 1
ATOM 663 O O . CYS A 1 85 ? 8.277 3.840 -9.038 1.00 94.19 85 CYS A O 1
ATOM 665 N N . LEU A 1 86 ? 8.415 3.502 -11.261 1.00 96.81 86 LEU A N 1
ATOM 666 C CA . LEU A 1 86 ? 7.280 4.363 -11.585 1.00 96.81 86 LEU A CA 1
ATOM 667 C C . LEU A 1 86 ? 6.000 3.523 -11.656 1.00 96.81 86 LEU A C 1
ATOM 669 O O . LEU A 1 86 ? 5.775 2.767 -12.603 1.00 96.81 86 LEU A O 1
ATOM 673 N N . VAL A 1 87 ? 5.138 3.688 -10.659 1.00 98.06 87 VAL A N 1
ATOM 674 C CA . VAL A 1 87 ? 3.893 2.925 -10.530 1.00 98.06 87 VAL A CA 1
ATOM 675 C C . VAL A 1 87 ? 2.680 3.829 -10.351 1.00 98.06 87 VAL A C 1
ATOM 677 O O . VAL A 1 87 ? 2.782 5.007 -10.006 1.00 98.06 87 VAL A O 1
ATOM 680 N N . CYS A 1 88 ? 1.495 3.259 -10.555 1.00 98.44 88 CYS A N 1
ATOM 681 C CA . CYS A 1 88 ? 0.241 3.907 -10.216 1.00 98.44 88 CYS A CA 1
ATOM 682 C C . CYS A 1 88 ? 0.158 4.173 -8.703 1.00 98.44 88 CYS A C 1
ATOM 684 O O . CYS A 1 88 ? 0.232 3.250 -7.902 1.00 98.44 88 CYS A O 1
ATOM 686 N N . SER A 1 89 ? -0.110 5.414 -8.303 1.00 97.12 89 SER A N 1
ATOM 687 C CA . SER A 1 89 ? -0.198 5.836 -6.895 1.00 97.12 89 SER A CA 1
ATOM 688 C C . SER A 1 89 ? -1.417 5.286 -6.131 1.00 97.12 89 SER A C 1
ATOM 690 O O . SER A 1 89 ? -1.499 5.459 -4.912 1.00 97.12 89 SER A O 1
ATOM 692 N N . TYR A 1 90 ? -2.343 4.625 -6.841 1.00 97.75 90 TYR A N 1
ATOM 693 C CA . TYR A 1 90 ? -3.542 3.989 -6.288 1.00 97.75 90 TYR A CA 1
ATOM 694 C C . TYR A 1 90 ? -3.437 2.461 -6.227 1.00 97.75 90 TYR A C 1
ATOM 696 O O . TYR A 1 90 ? -3.632 1.874 -5.169 1.00 97.75 90 TYR A O 1
ATOM 704 N N . CYS A 1 91 ? -3.149 1.809 -7.361 1.00 97.38 91 CYS A N 1
ATOM 705 C CA . CYS A 1 91 ? -3.122 0.346 -7.457 1.00 97.38 91 CYS A CA 1
ATOM 706 C C . CYS A 1 91 ? -1.715 -0.253 -7.550 1.00 97.38 91 CYS A C 1
ATOM 708 O O . CYS A 1 91 ? -1.594 -1.472 -7.553 1.00 97.38 91 CYS A O 1
ATOM 710 N N . PHE A 1 92 ? -0.663 0.569 -7.617 1.00 97.44 92 PHE A N 1
ATOM 711 C CA . PHE A 1 92 ? 0.748 0.152 -7.596 1.00 97.44 92 PHE A CA 1
ATOM 712 C C . PHE A 1 92 ? 1.217 -0.686 -8.790 1.00 97.44 92 PHE A C 1
ATOM 714 O O . PHE A 1 92 ? 2.356 -1.136 -8.828 1.00 97.44 92 PHE A O 1
ATOM 721 N N . ARG A 1 93 ? 0.376 -0.835 -9.817 1.00 97.06 93 ARG A N 1
ATOM 722 C CA . ARG A 1 93 ? 0.786 -1.377 -11.114 1.00 97.06 93 ARG A CA 1
ATOM 723 C C . ARG A 1 93 ? 1.820 -0.463 -11.776 1.00 97.06 93 ARG A C 1
ATOM 725 O O . ARG A 1 93 ? 1.617 0.751 -11.792 1.00 97.06 93 ARG A O 1
ATOM 732 N N . PHE A 1 94 ? 2.868 -1.035 -12.365 1.00 97.81 94 PHE A N 1
ATOM 733 C CA . PHE A 1 94 ? 3.837 -0.303 -13.193 1.00 97.81 94 PHE A CA 1
ATOM 734 C C . PHE A 1 94 ? 3.159 0.410 -14.374 1.00 97.81 94 PHE A C 1
ATOM 736 O O . PHE A 1 94 ? 2.212 -0.120 -14.961 1.00 97.81 94 PHE A O 1
ATOM 743 N N . ILE A 1 95 ? 3.625 1.619 -14.700 1.00 98.00 95 ILE A N 1
ATOM 744 C CA . ILE A 1 95 ? 3.063 2.500 -15.743 1.00 98.00 95 ILE A CA 1
ATOM 745 C C . ILE A 1 95 ? 4.166 3.138 -16.592 1.00 98.00 95 ILE A C 1
ATOM 747 O O . ILE A 1 95 ? 5.261 3.373 -16.104 1.00 98.00 95 ILE A O 1
ATOM 751 N N . GLY A 1 96 ? 3.881 3.482 -17.844 1.00 96.50 96 GLY A N 1
ATOM 752 C CA . GLY A 1 96 ? 4.920 3.854 -18.812 1.00 96.50 96 GLY A CA 1
ATOM 753 C C . GLY A 1 96 ? 5.640 2.616 -19.353 1.00 96.50 96 GLY A C 1
ATOM 754 O O . GLY A 1 96 ? 5.629 1.570 -18.712 1.00 96.50 96 GLY A O 1
ATOM 755 N N . SER A 1 97 ? 6.208 2.710 -20.556 1.00 97.25 97 SER A N 1
ATOM 756 C CA . SER A 1 97 ? 6.842 1.567 -21.229 1.00 97.25 97 SER A CA 1
ATOM 757 C C . SER A 1 97 ? 8.092 1.061 -20.493 1.00 97.25 97 SER A C 1
ATOM 759 O O . SER A 1 97 ? 8.597 1.725 -19.584 1.00 97.25 97 SER A O 1
ATOM 761 N N . ILE A 1 98 ? 8.614 -0.100 -20.907 1.00 97.75 98 ILE A N 1
ATOM 762 C CA . ILE A 1 98 ? 9.887 -0.643 -20.402 1.00 97.75 98 ILE A CA 1
ATOM 763 C C . ILE A 1 98 ? 11.008 0.393 -20.541 1.00 97.75 98 ILE A C 1
ATOM 765 O O . ILE A 1 98 ? 11.751 0.646 -19.595 1.00 97.75 98 ILE A O 1
ATOM 769 N N . GLU A 1 99 ? 11.074 1.069 -21.685 1.00 97.75 99 GLU A N 1
ATOM 770 C CA . GLU A 1 99 ? 12.042 2.130 -21.954 1.00 97.75 99 GLU A CA 1
ATOM 771 C C . GLU A 1 99 ? 11.875 3.301 -20.994 1.00 97.75 99 GLU A C 1
ATOM 773 O O . GLU A 1 99 ? 12.857 3.792 -20.442 1.00 97.75 99 GLU A O 1
ATOM 778 N N . HIS A 1 100 ? 10.633 3.708 -20.729 1.00 96.81 100 HIS A N 1
ATOM 779 C CA . HIS A 1 100 ? 10.359 4.788 -19.793 1.00 96.81 100 HIS A CA 1
ATOM 780 C C . HIS A 1 100 ? 10.795 4.432 -18.361 1.00 96.81 100 HIS A C 1
ATOM 782 O O . HIS A 1 100 ? 11.364 5.281 -17.675 1.00 96.81 100 HIS A O 1
ATOM 788 N N . GLN A 1 101 ? 10.584 3.185 -17.917 1.00 96.81 101 GLN A N 1
ATOM 789 C CA . GLN A 1 101 ? 11.059 2.703 -16.612 1.00 96.81 101 GLN A CA 1
ATOM 790 C C . GLN A 1 101 ? 12.588 2.747 -16.519 1.00 96.81 101 GLN A C 1
ATOM 792 O O . GLN A 1 101 ? 13.129 3.364 -15.599 1.00 96.81 101 GLN A O 1
ATOM 797 N N . ILE A 1 102 ? 13.280 2.154 -17.498 1.00 96.25 102 ILE A N 1
ATOM 798 C CA . ILE A 1 102 ? 14.749 2.109 -17.550 1.00 96.25 102 ILE A CA 1
ATOM 799 C C . ILE A 1 102 ? 15.323 3.528 -17.611 1.00 96.25 102 ILE A C 1
ATOM 801 O O . ILE A 1 102 ? 16.169 3.897 -16.797 1.00 96.25 102 ILE A O 1
ATOM 805 N N . GLY A 1 103 ? 14.834 4.349 -18.544 1.00 95.81 103 GLY A N 1
ATOM 806 C CA . GLY A 1 103 ? 15.308 5.712 -18.756 1.00 95.81 103 GLY A CA 1
ATOM 807 C C . GLY A 1 103 ? 15.113 6.586 -17.519 1.00 95.81 103 GLY A C 1
ATOM 808 O O . GLY A 1 103 ? 16.054 7.244 -17.079 1.00 95.81 103 GLY A O 1
ATOM 809 N N . ARG A 1 104 ? 13.925 6.546 -16.899 1.00 94.56 104 ARG A N 1
ATOM 810 C CA . ARG A 1 104 ? 13.645 7.325 -15.686 1.00 94.56 104 ARG A CA 1
ATOM 811 C C . ARG A 1 104 ? 14.545 6.904 -14.527 1.00 94.56 104 ARG A C 1
ATOM 813 O O . ARG A 1 104 ? 15.055 7.771 -13.819 1.00 94.56 104 ARG A O 1
ATOM 820 N N . LYS A 1 105 ? 14.740 5.599 -14.330 1.00 93.31 105 LYS A N 1
ATOM 821 C CA . LYS A 1 105 ? 15.605 5.073 -13.272 1.00 93.31 105 LYS A CA 1
ATOM 822 C C . LYS A 1 105 ? 17.041 5.563 -13.441 1.00 93.31 105 LYS A C 1
ATOM 824 O O . LYS A 1 105 ? 17.581 6.175 -12.523 1.00 93.31 105 LYS A O 1
ATOM 829 N N . LEU A 1 106 ? 17.625 5.372 -14.624 1.00 93.06 106 LEU A N 1
ATOM 830 C CA . LEU A 1 106 ? 18.991 5.815 -14.921 1.00 93.06 106 LEU A CA 1
ATOM 831 C C . LEU A 1 106 ? 19.141 7.337 -14.777 1.00 93.06 106 LEU A C 1
ATOM 833 O O . LEU A 1 106 ? 20.081 7.805 -14.141 1.00 93.06 106 LEU A O 1
ATOM 837 N N . TYR A 1 107 ? 18.167 8.110 -15.268 1.00 93.12 107 TYR A N 1
ATOM 838 C CA . TYR A 1 107 ? 18.164 9.568 -15.136 1.00 93.12 107 TYR A CA 1
ATOM 839 C C . TYR A 1 107 ? 18.212 10.035 -13.674 1.00 93.12 107 TYR A C 1
ATOM 841 O O . TYR A 1 107 ? 18.972 10.938 -13.327 1.00 93.12 107 TYR A O 1
ATOM 849 N N . LEU A 1 108 ? 17.407 9.432 -12.795 1.00 89.88 108 LEU A N 1
ATOM 850 C CA . LEU A 1 108 ? 17.376 9.815 -11.383 1.00 89.88 108 LEU A CA 1
ATOM 851 C C . LEU A 1 108 ? 18.603 9.311 -10.610 1.00 89.88 108 LEU A C 1
ATOM 853 O O . LEU A 1 108 ? 19.075 10.004 -9.705 1.00 89.88 108 LEU A O 1
ATOM 857 N N . GLN A 1 109 ? 19.147 8.146 -10.973 1.00 85.44 109 GLN A N 1
ATOM 858 C CA . GLN A 1 109 ? 20.407 7.652 -10.412 1.00 85.44 109 GLN A CA 1
ATOM 859 C C . GLN A 1 109 ? 21.572 8.600 -10.745 1.00 85.44 109 GLN A C 1
ATOM 861 O O . GLN A 1 109 ? 22.342 8.942 -9.845 1.00 85.44 109 GLN A O 1
ATOM 866 N N . ASP A 1 110 ? 21.632 9.126 -11.973 1.00 84.62 110 ASP A N 1
ATOM 867 C CA . ASP A 1 110 ? 22.626 10.124 -12.402 1.00 84.62 110 ASP A CA 1
ATOM 868 C C . ASP A 1 110 ? 22.526 11.453 -11.634 1.00 84.62 110 ASP A C 1
ATOM 870 O O . ASP A 1 110 ? 23.529 12.144 -11.435 1.00 84.62 110 ASP A O 1
ATOM 874 N N . LEU A 1 111 ? 21.328 11.820 -11.165 1.00 84.38 111 LEU A N 1
ATOM 875 C CA . LEU A 1 111 ? 21.116 12.984 -10.295 1.00 84.38 111 LEU A CA 1
ATOM 876 C C . LEU A 1 111 ? 21.514 12.731 -8.829 1.00 84.38 111 LEU A C 1
ATOM 878 O O . LEU A 1 111 ? 21.369 13.622 -7.992 1.00 84.38 111 LEU A O 1
ATOM 882 N N . GLY A 1 112 ? 22.017 11.536 -8.501 1.00 77.38 112 GLY A N 1
ATOM 883 C CA . GLY A 1 112 ? 22.408 11.154 -7.145 1.00 77.38 112 GLY A CA 1
ATOM 884 C C . GLY A 1 112 ? 21.227 10.820 -6.232 1.00 77.38 112 GLY A C 1
ATOM 885 O O . GLY A 1 112 ? 21.389 10.814 -5.013 1.00 77.38 112 GLY A O 1
ATOM 886 N N . LEU A 1 113 ? 20.044 10.551 -6.799 1.00 66.56 113 LEU A N 1
ATOM 887 C CA . LEU A 1 113 ? 18.826 10.235 -6.045 1.00 66.56 113 LEU A CA 1
ATOM 888 C C . LEU A 1 113 ? 18.641 8.731 -5.787 1.00 66.56 113 LEU A C 1
ATOM 890 O O . LEU A 1 113 ? 17.625 8.351 -5.217 1.00 66.56 113 LEU A O 1
ATOM 894 N N . SER A 1 114 ? 19.593 7.875 -6.182 1.00 58.06 114 SER A N 1
ATOM 895 C CA . SER A 1 114 ? 19.507 6.422 -5.965 1.00 58.06 114 SER A CA 1
ATOM 896 C C . SER A 1 114 ? 19.227 6.092 -4.499 1.00 58.06 114 SER A C 1
ATOM 898 O O . SER A 1 114 ? 19.891 6.629 -3.606 1.00 58.06 114 SER A O 1
ATOM 900 N N . ALA A 1 115 ? 18.301 5.158 -4.254 1.00 51.94 115 ALA A N 1
ATOM 901 C CA . ALA A 1 115 ? 18.184 4.521 -2.952 1.00 51.94 115 ALA A CA 1
ATOM 902 C C . ALA A 1 115 ? 19.570 3.976 -2.573 1.00 51.94 115 ALA A C 1
ATOM 904 O O . ALA A 1 115 ? 20.230 3.304 -3.370 1.00 51.94 115 ALA A O 1
ATOM 905 N N . SER A 1 116 ? 20.075 4.350 -1.399 1.00 43.47 116 SER A N 1
ATOM 906 C CA . SER A 1 116 ? 21.338 3.820 -0.897 1.00 43.47 116 SER A CA 1
ATOM 907 C C . SER A 1 116 ? 21.283 2.293 -0.887 1.00 43.47 116 SER A C 1
ATOM 909 O O . SER A 1 116 ? 20.272 1.724 -0.486 1.00 43.47 116 SER A O 1
ATOM 911 N N . LYS A 1 117 ? 22.394 1.657 -1.279 1.00 41.41 117 LYS A N 1
ATOM 912 C CA . LYS A 1 117 ? 22.650 0.201 -1.360 1.00 41.41 117 LYS A CA 1
ATOM 913 C C . LYS A 1 117 ? 22.264 -0.644 -0.125 1.00 41.41 117 LYS A C 1
ATOM 915 O O . LYS A 1 117 ? 22.438 -1.853 -0.140 1.00 41.41 117 LYS A O 1
ATOM 920 N N . GLU A 1 118 ? 21.730 -0.045 0.935 1.00 35.34 118 GLU A N 1
ATOM 921 C CA . GLU A 1 118 ? 21.434 -0.701 2.211 1.00 35.34 118 GLU A CA 1
ATOM 922 C C . GLU A 1 118 ? 20.188 -1.607 2.177 1.00 35.34 118 GLU A C 1
ATOM 924 O O . GLU A 1 118 ? 20.052 -2.448 3.057 1.00 35.34 118 GLU A O 1
ATOM 929 N N . CYS A 1 119 ? 19.305 -1.510 1.172 1.00 33.78 119 CYS A N 1
ATOM 930 C CA . CYS A 1 119 ? 18.129 -2.395 1.092 1.00 33.78 119 CYS A CA 1
ATOM 931 C C . CYS A 1 119 ? 18.407 -3.760 0.430 1.00 33.78 119 CYS A C 1
ATOM 933 O O . CYS A 1 119 ? 17.616 -4.686 0.605 1.00 33.78 119 CYS A O 1
ATOM 935 N N . VAL A 1 120 ? 19.501 -3.906 -0.329 1.00 34.59 120 VAL A N 1
ATOM 936 C CA . VAL A 1 120 ? 19.783 -5.132 -1.109 1.00 34.59 120 VAL A CA 1
ATOM 937 C C . VAL A 1 120 ? 20.615 -6.145 -0.307 1.00 34.59 120 VAL A C 1
ATOM 939 O O . VAL A 1 120 ? 20.480 -7.353 -0.497 1.00 34.59 120 VAL A O 1
ATOM 942 N N . GLU A 1 121 ? 21.408 -5.687 0.668 1.00 29.05 121 GLU A N 1
ATOM 943 C CA . GLU A 1 121 ? 22.307 -6.547 1.460 1.00 29.05 121 GLU A CA 1
ATOM 944 C C . GLU A 1 121 ? 21.577 -7.498 2.433 1.00 29.05 121 GLU A C 1
ATOM 946 O O . GLU A 1 121 ? 22.172 -8.463 2.914 1.00 29.05 121 GLU A O 1
ATOM 951 N N . MET A 1 122 ? 20.273 -7.314 2.676 1.00 30.14 122 MET A N 1
ATOM 952 C CA . MET A 1 122 ? 19.498 -8.213 3.545 1.00 30.14 122 MET A CA 1
ATOM 953 C C . MET A 1 122 ? 19.155 -9.563 2.883 1.00 30.14 122 MET A C 1
ATOM 955 O O . MET A 1 122 ? 18.828 -10.517 3.583 1.00 30.14 122 MET A O 1
ATOM 959 N N . TYR A 1 123 ? 19.286 -9.680 1.555 1.00 33.56 123 TYR A N 1
ATOM 960 C CA . TYR A 1 123 ? 18.937 -10.895 0.800 1.00 33.56 123 TYR A CA 1
ATOM 961 C C . TYR A 1 123 ? 20.137 -11.777 0.409 1.00 33.56 123 TYR A C 1
ATOM 963 O O . TYR A 1 123 ? 19.948 -12.802 -0.252 1.00 33.56 123 TYR A O 1
ATOM 971 N N . GLN A 1 124 ? 21.365 -11.407 0.800 1.00 28.44 124 GLN A N 1
ATOM 972 C CA . GLN A 1 124 ? 22.595 -12.128 0.424 1.00 28.44 124 GLN A CA 1
ATOM 973 C C . GLN A 1 124 ? 23.364 -12.761 1.600 1.00 28.44 124 GLN A C 1
ATOM 975 O O . GLN A 1 124 ? 24.309 -13.512 1.370 1.00 28.44 124 GLN A O 1
ATOM 980 N N . HIS A 1 125 ? 22.946 -12.555 2.853 1.00 26.98 125 HIS A N 1
ATOM 981 C CA . HIS A 1 125 ? 23.624 -13.121 4.028 1.00 26.98 125 HIS A CA 1
ATOM 982 C C . HIS A 1 125 ? 22.808 -14.196 4.759 1.00 26.98 125 HIS A C 1
ATOM 984 O O . HIS A 1 125 ? 22.592 -14.114 5.961 1.00 26.98 125 HIS A O 1
ATOM 990 N N . THR A 1 126 ? 22.413 -15.257 4.054 1.00 28.30 126 THR A N 1
ATOM 991 C CA . THR A 1 126 ? 22.025 -16.539 4.681 1.00 28.30 126 THR A CA 1
ATOM 992 C C . THR A 1 126 ? 22.586 -17.736 3.913 1.00 28.30 126 THR A C 1
ATOM 994 O O . THR A 1 126 ? 21.929 -18.747 3.709 1.00 28.30 126 THR A O 1
ATOM 997 N N . SER A 1 127 ? 23.848 -17.661 3.492 1.00 29.06 127 SER A N 1
ATOM 998 C CA . SER A 1 127 ? 24.598 -18.858 3.098 1.00 29.06 127 SER A CA 1
ATOM 999 C C . SER A 1 127 ? 26.097 -18.641 3.275 1.00 29.06 127 SER A C 1
ATOM 1001 O O . SER A 1 127 ? 26.820 -18.392 2.319 1.00 29.06 127 SER A O 1
ATOM 1003 N N . ASN A 1 128 ? 26.569 -18.699 4.516 1.00 25.56 128 ASN A N 1
ATOM 1004 C CA . ASN A 1 128 ? 27.921 -19.165 4.81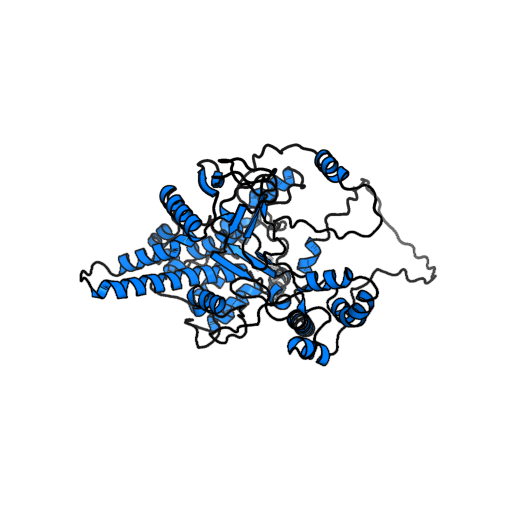6 1.00 25.56 128 ASN A CA 1
ATOM 1005 C C . ASN A 1 128 ? 27.953 -19.617 6.274 1.00 25.56 128 ASN A C 1
ATOM 1007 O O . ASN A 1 128 ? 28.262 -18.858 7.189 1.00 25.56 128 ASN A O 1
ATOM 1011 N N . GLY A 1 129 ? 27.577 -20.878 6.479 1.00 25.36 129 GLY A N 1
ATOM 1012 C CA . GLY A 1 129 ? 27.891 -21.585 7.707 1.00 25.36 129 GLY A CA 1
ATOM 1013 C C . GLY A 1 129 ? 29.391 -21.845 7.753 1.00 25.36 129 GLY A C 1
ATOM 1014 O O . GLY A 1 129 ? 29.883 -22.725 7.054 1.00 25.36 129 GLY A O 1
ATOM 1015 N N . CYS A 1 130 ? 30.099 -21.098 8.590 1.00 23.33 130 CYS A N 1
ATOM 1016 C CA . CYS A 1 130 ? 31.405 -21.497 9.092 1.00 23.33 130 CYS A CA 1
ATOM 1017 C C . CYS A 1 130 ? 31.328 -21.488 10.617 1.00 23.33 130 CYS A C 1
ATOM 1019 O O . CYS A 1 130 ? 31.146 -20.446 11.242 1.00 23.33 130 CYS A O 1
ATOM 1021 N N . CYS A 1 131 ? 31.406 -22.685 11.192 1.00 21.88 131 CYS A N 1
ATOM 1022 C CA . CYS A 1 131 ? 31.515 -22.927 12.623 1.00 21.88 131 CYS A CA 1
ATOM 1023 C C . CYS A 1 131 ? 32.744 -22.193 13.193 1.00 21.88 131 CYS A C 1
ATOM 1025 O O . CYS A 1 131 ? 33.806 -22.268 12.571 1.00 21.88 131 CYS A O 1
ATOM 1027 N N . PRO A 1 132 ? 32.661 -21.544 14.365 1.00 25.22 132 PRO A N 1
ATOM 1028 C CA . PRO A 1 132 ? 33.849 -21.186 15.119 1.00 25.22 132 PRO A CA 1
ATOM 1029 C C . PRO A 1 132 ? 34.295 -22.404 15.937 1.00 25.22 132 PRO A C 1
ATOM 1031 O O . PRO A 1 132 ? 33.543 -22.894 16.778 1.00 25.22 132 PRO A O 1
ATOM 1034 N N . ASP A 1 133 ? 35.496 -22.900 15.647 1.00 24.36 133 ASP A N 1
ATOM 1035 C CA . ASP A 1 133 ? 36.237 -23.783 16.547 1.00 24.36 133 ASP A CA 1
ATOM 1036 C C . ASP A 1 133 ? 37.036 -22.917 17.530 1.00 24.36 133 ASP A C 1
ATOM 1038 O O . ASP A 1 133 ? 37.640 -21.910 17.150 1.00 24.36 133 ASP A O 1
ATOM 1042 N N . ASP A 1 134 ? 36.975 -23.302 18.798 1.00 24.83 134 ASP A N 1
ATOM 1043 C CA . ASP A 1 134 ? 37.623 -22.660 19.936 1.00 24.83 134 ASP A CA 1
ATOM 1044 C C . ASP A 1 134 ? 39.147 -22.815 19.862 1.00 24.83 134 ASP A C 1
ATOM 1046 O O . ASP A 1 134 ? 39.640 -23.924 19.670 1.00 24.83 134 ASP A O 1
ATOM 1050 N N . SER A 1 135 ? 39.916 -21.754 20.140 1.00 26.98 135 SER A N 1
ATOM 1051 C CA . SER A 1 135 ? 40.990 -21.775 21.159 1.00 26.98 135 SER A CA 1
ATOM 1052 C C . SER A 1 135 ? 41.747 -20.444 21.279 1.00 26.98 135 SER A C 1
ATOM 1054 O O . SER A 1 135 ? 41.907 -19.679 20.333 1.00 26.98 135 SER A O 1
ATOM 1056 N N . LEU A 1 136 ? 42.154 -20.188 22.522 1.00 27.75 136 LEU A N 1
ATOM 1057 C CA . LEU A 1 136 ? 42.725 -18.972 23.096 1.00 27.75 136 LEU A CA 1
ATOM 1058 C C . LEU A 1 136 ? 44.249 -18.832 22.895 1.00 27.75 136 LEU A C 1
ATOM 1060 O O . LEU A 1 136 ? 44.942 -19.801 22.598 1.00 27.75 136 LEU A O 1
ATOM 1064 N N . ASP A 1 137 ? 44.703 -17.624 23.250 1.00 26.61 137 ASP A N 1
ATOM 1065 C CA . ASP A 1 137 ? 46.031 -17.206 23.733 1.00 26.61 137 ASP A CA 1
ATOM 1066 C C . ASP A 1 137 ? 47.099 -16.729 22.735 1.00 26.61 137 ASP A C 1
ATOM 1068 O O . ASP A 1 137 ? 47.494 -17.423 21.803 1.00 26.61 137 ASP A O 1
ATOM 1072 N N . GLY A 1 138 ? 47.687 -15.569 23.069 1.00 26.06 138 GLY A N 1
ATOM 1073 C CA . GLY A 1 138 ? 49.134 -15.381 22.926 1.00 26.06 138 GLY A CA 1
ATOM 1074 C C . GLY A 1 138 ? 49.606 -14.031 22.390 1.00 26.06 138 GLY A C 1
ATOM 1075 O O . GLY A 1 138 ? 49.527 -13.759 21.202 1.00 26.06 138 GLY A O 1
ATOM 1076 N N . GLU A 1 139 ? 50.155 -13.229 23.294 1.00 24.69 139 GLU A N 1
ATOM 1077 C CA . GLU A 1 139 ? 50.834 -11.942 23.127 1.00 24.69 139 GLU A CA 1
ATOM 1078 C C . GLU A 1 139 ? 52.014 -11.871 22.122 1.00 24.69 139 GLU A C 1
ATOM 1080 O O . GLU A 1 139 ? 52.765 -12.820 21.925 1.00 24.69 139 GLU A O 1
ATOM 1085 N N . GLU A 1 140 ? 52.216 -10.636 21.641 1.00 25.05 140 GLU A N 1
ATOM 1086 C CA . GLU A 1 140 ? 53.475 -9.927 21.333 1.00 25.05 140 GLU A CA 1
ATOM 1087 C C . GLU A 1 140 ? 54.417 -10.283 20.151 1.00 25.05 140 GLU A C 1
ATOM 1089 O O . GLU A 1 140 ? 54.919 -11.383 19.963 1.00 25.05 140 GLU A O 1
ATOM 1094 N N . ASN A 1 141 ? 54.831 -9.164 19.531 1.00 25.48 141 ASN A N 1
ATOM 1095 C CA . ASN A 1 141 ? 56.133 -8.807 18.950 1.00 25.48 141 ASN A CA 1
ATOM 1096 C C . ASN A 1 141 ? 56.425 -8.996 17.447 1.00 25.48 141 ASN A C 1
ATOM 1098 O O . ASN A 1 141 ? 56.686 -10.079 16.942 1.00 25.48 141 ASN A O 1
ATOM 1102 N N . SER A 1 142 ? 56.501 -7.831 16.786 1.00 25.98 142 SER A N 1
ATOM 1103 C CA . SER A 1 142 ? 57.615 -7.321 15.972 1.00 25.98 142 SER A CA 1
ATOM 1104 C C . SER A 1 142 ? 58.529 -8.339 15.280 1.00 25.98 142 SER A C 1
ATOM 1106 O O . SER A 1 142 ? 59.303 -9.006 15.955 1.00 25.98 142 SER A O 1
ATOM 1108 N N . LEU A 1 143 ? 58.581 -8.299 13.940 1.00 24.69 143 LEU A N 1
ATOM 1109 C CA . LEU A 1 143 ? 59.822 -8.192 13.153 1.00 24.69 143 LEU A CA 1
ATOM 1110 C C . LEU A 1 143 ? 59.507 -8.006 11.658 1.00 24.69 143 LEU A C 1
ATOM 1112 O O . LEU A 1 143 ? 58.773 -8.776 11.046 1.00 24.69 143 LEU A O 1
ATOM 1116 N N . MET A 1 144 ? 60.100 -6.956 11.096 1.00 23.66 144 MET A N 1
ATOM 1117 C CA . MET A 1 144 ? 60.149 -6.637 9.671 1.00 23.66 144 MET A CA 1
ATOM 1118 C C . MET A 1 144 ? 60.963 -7.697 8.921 1.00 23.66 144 MET A C 1
ATOM 1120 O O . MET A 1 144 ? 62.117 -7.914 9.288 1.00 23.66 144 MET A O 1
ATOM 1124 N N . ILE A 1 145 ? 60.423 -8.272 7.843 1.00 26.38 145 ILE A N 1
ATOM 1125 C CA . ILE A 1 145 ? 61.225 -8.784 6.721 1.00 26.38 145 ILE A CA 1
ATOM 1126 C C . ILE A 1 145 ? 60.497 -8.439 5.420 1.00 26.38 145 ILE A C 1
ATOM 1128 O O . ILE A 1 145 ? 59.436 -8.983 5.119 1.00 26.38 145 ILE A O 1
ATOM 1132 N N . ASP A 1 146 ? 61.108 -7.530 4.666 1.00 21.41 146 ASP A N 1
ATOM 1133 C CA . ASP A 1 146 ? 60.771 -7.208 3.286 1.00 21.41 146 ASP A CA 1
ATOM 1134 C C . ASP A 1 146 ? 61.050 -8.406 2.372 1.00 21.41 146 ASP A C 1
ATOM 1136 O O . ASP A 1 146 ? 62.158 -8.947 2.354 1.00 21.41 146 ASP A O 1
ATOM 1140 N N . HIS A 1 147 ? 60.073 -8.769 1.544 1.00 26.11 147 HIS A N 1
ATOM 1141 C CA . HIS A 1 147 ? 60.356 -9.355 0.239 1.00 26.11 147 HIS A CA 1
ATOM 1142 C C . HIS A 1 147 ? 59.249 -8.976 -0.746 1.00 26.11 147 HIS A C 1
ATOM 1144 O O . HIS A 1 147 ? 58.162 -9.550 -0.767 1.00 26.11 147 HIS A O 1
ATOM 1150 N N . GLU A 1 148 ? 59.552 -7.976 -1.571 1.00 23.67 148 GLU A N 1
ATOM 1151 C CA . GLU A 1 148 ? 58.781 -7.616 -2.753 1.00 23.67 148 GLU A CA 1
ATOM 1152 C C . GLU A 1 148 ? 58.819 -8.765 -3.774 1.00 23.67 148 GLU A C 1
ATOM 1154 O O . GLU A 1 148 ? 59.877 -9.150 -4.271 1.00 23.67 148 GLU A O 1
ATOM 1159 N N . SER A 1 149 ? 57.647 -9.286 -4.126 1.00 26.17 149 SER A N 1
ATOM 1160 C CA . SER A 1 149 ? 57.372 -9.798 -5.468 1.00 26.17 149 SER A CA 1
ATOM 1161 C C . SER A 1 149 ? 55.905 -9.538 -5.768 1.00 26.17 149 SER A C 1
ATOM 1163 O O . SER A 1 149 ? 55.000 -10.201 -5.268 1.00 26.17 149 SER A O 1
ATOM 1165 N N . SER A 1 150 ? 55.705 -8.508 -6.572 1.00 25.72 150 SER A N 1
ATOM 1166 C CA . SER A 1 150 ? 54.451 -7.972 -7.064 1.00 25.72 150 SER A CA 1
ATOM 1167 C C . SER A 1 150 ? 53.681 -8.975 -7.927 1.00 25.72 150 SER A C 1
ATOM 1169 O O . SER A 1 150 ? 54.069 -9.309 -9.043 1.00 25.72 150 SER A O 1
ATOM 1171 N N . GLY A 1 151 ? 52.521 -9.385 -7.427 1.00 25.27 151 GLY A N 1
ATOM 1172 C CA . GLY A 1 151 ? 51.412 -9.891 -8.225 1.00 25.27 151 GLY A CA 1
ATOM 1173 C C . GLY A 1 151 ? 50.125 -9.378 -7.589 1.00 25.27 151 GLY A C 1
ATOM 1174 O O . GLY A 1 151 ? 49.848 -9.761 -6.455 1.00 25.27 151 GLY A O 1
ATOM 1175 N N . PRO A 1 152 ? 49.355 -8.479 -8.227 1.00 26.70 152 PRO A N 1
ATOM 1176 C CA . PRO A 1 152 ? 48.082 -8.082 -7.663 1.00 26.70 152 PRO A CA 1
ATOM 1177 C C . PRO A 1 152 ? 47.090 -9.224 -7.863 1.00 26.70 152 PRO A C 1
ATOM 1179 O O . PRO A 1 152 ? 46.604 -9.482 -8.963 1.00 26.70 152 PRO A O 1
ATOM 1182 N N . CYS A 1 153 ? 46.818 -9.907 -6.758 1.00 22.41 153 CYS A N 1
ATOM 1183 C CA . CYS A 1 153 ? 45.624 -10.696 -6.530 1.00 22.41 153 CYS A CA 1
ATOM 1184 C C . CYS A 1 153 ? 44.418 -9.800 -6.835 1.00 22.41 153 CYS A C 1
ATOM 1186 O O . CYS A 1 153 ? 44.230 -8.765 -6.197 1.00 22.41 153 CYS A O 1
ATOM 1188 N N . THR A 1 154 ? 43.629 -10.171 -7.837 1.00 24.36 154 THR A N 1
ATOM 1189 C CA . THR A 1 154 ? 42.395 -9.485 -8.214 1.00 24.36 154 THR A CA 1
ATOM 1190 C C . THR A 1 154 ? 41.391 -9.590 -7.070 1.00 24.36 154 THR A C 1
ATOM 1192 O O . THR A 1 154 ? 40.749 -10.623 -6.889 1.00 24.36 154 THR A O 1
ATOM 1195 N N . SER A 1 155 ? 41.279 -8.530 -6.272 1.00 29.72 155 SER A N 1
ATOM 1196 C CA . SER A 1 155 ? 40.136 -8.308 -5.394 1.00 29.72 155 SER A CA 1
ATOM 1197 C C . SER A 1 155 ? 38.904 -8.079 -6.266 1.00 29.72 155 SER A C 1
ATOM 1199 O O . SER A 1 155 ? 38.876 -7.130 -7.048 1.00 29.72 155 SER A O 1
ATOM 1201 N N . SER A 1 156 ? 37.928 -8.970 -6.142 1.00 33.75 156 SER A N 1
ATOM 1202 C CA . SER A 1 156 ? 36.640 -8.972 -6.832 1.00 33.75 156 SER A CA 1
ATOM 1203 C C . SER A 1 156 ? 35.916 -7.621 -6.749 1.00 33.75 156 SER A C 1
ATOM 1205 O O . SER A 1 156 ? 35.461 -7.211 -5.682 1.00 33.75 156 SER A O 1
ATOM 1207 N N . ASP A 1 157 ? 35.894 -6.963 -7.906 1.00 33.84 157 ASP A N 1
ATOM 1208 C CA . ASP A 1 157 ? 34.963 -5.991 -8.480 1.00 33.84 157 ASP A CA 1
ATOM 1209 C C . ASP A 1 157 ? 34.110 -5.118 -7.547 1.00 33.84 157 ASP A C 1
ATOM 1211 O O . ASP A 1 157 ? 33.070 -5.500 -7.013 1.00 33.84 157 ASP A O 1
ATOM 1215 N N . GLN A 1 158 ? 34.483 -3.837 -7.505 1.00 38.88 158 GLN A N 1
ATOM 1216 C CA . GLN A 1 158 ? 33.493 -2.773 -7.401 1.00 38.88 158 GLN A CA 1
ATOM 1217 C C . GLN A 1 158 ? 32.587 -2.866 -8.637 1.00 38.88 158 GLN A C 1
ATOM 1219 O O . GLN A 1 158 ? 33.085 -2.756 -9.753 1.00 38.88 158 GLN A O 1
ATOM 1224 N N . ASN A 1 159 ? 31.279 -3.060 -8.456 1.00 47.06 159 ASN A N 1
ATOM 1225 C CA . ASN A 1 159 ? 30.290 -3.011 -9.539 1.00 47.06 159 ASN A CA 1
ATOM 1226 C C . ASN A 1 159 ? 30.317 -1.622 -10.217 1.00 47.06 159 ASN A C 1
ATOM 1228 O O . ASN A 1 159 ? 29.632 -0.687 -9.787 1.00 47.06 159 ASN A O 1
ATOM 1232 N N . TYR A 1 160 ? 31.161 -1.455 -11.238 1.00 55.41 160 TYR A N 1
ATOM 1233 C CA . TYR A 1 160 ? 31.228 -0.259 -12.070 1.00 55.41 160 TYR A CA 1
ATOM 1234 C C . TYR A 1 160 ? 30.058 -0.301 -13.056 1.00 55.41 160 TYR A C 1
ATOM 1236 O O . TYR A 1 160 ? 30.180 -0.855 -14.145 1.00 55.41 160 TYR A O 1
ATOM 1244 N N . LYS A 1 161 ? 28.919 0.291 -12.677 1.00 73.56 161 LYS A N 1
ATOM 1245 C CA . LYS A 1 161 ? 27.836 0.569 -13.630 1.00 73.56 161 LYS A CA 1
ATOM 1246 C C . LYS A 1 161 ? 28.394 1.395 -14.787 1.00 73.56 161 LYS A C 1
ATOM 1248 O O . LYS A 1 161 ? 29.068 2.402 -14.552 1.00 73.56 161 LYS A O 1
ATOM 1253 N N . ILE A 1 162 ? 28.126 0.974 -16.019 1.00 79.94 162 ILE A N 1
ATOM 1254 C CA . ILE A 1 162 ? 28.618 1.668 -17.212 1.00 79.94 162 ILE A CA 1
ATOM 1255 C C . ILE A 1 162 ? 27.647 2.816 -17.526 1.00 79.94 162 ILE A C 1
ATOM 1257 O O . ILE A 1 162 ? 26.493 2.550 -17.860 1.00 79.94 162 ILE A O 1
ATOM 1261 N N . PRO A 1 163 ? 28.061 4.093 -17.415 1.00 84.62 163 PRO A N 1
ATOM 1262 C CA . PRO A 1 163 ? 27.154 5.211 -17.643 1.00 84.62 163 PRO A CA 1
ATOM 1263 C C . PRO A 1 163 ? 26.777 5.314 -19.125 1.00 84.62 163 PRO A C 1
ATOM 1265 O O . PRO A 1 163 ? 27.632 5.198 -20.008 1.00 84.62 163 PRO A O 1
ATOM 1268 N N . LEU A 1 164 ? 25.500 5.585 -19.399 1.00 91.19 164 LEU A N 1
ATOM 1269 C CA . LEU A 1 164 ? 25.005 5.837 -20.753 1.00 91.19 164 LEU A CA 1
ATOM 1270 C C . LEU A 1 164 ? 25.008 7.340 -21.075 1.00 91.19 164 LEU A C 1
ATOM 1272 O O . LEU A 1 164 ? 24.853 8.169 -20.177 1.00 91.19 164 LEU A O 1
ATOM 1276 N N . PRO A 1 165 ? 25.147 7.731 -22.357 1.00 94.25 165 PRO A N 1
ATOM 1277 C CA . PRO A 1 165 ? 24.986 9.124 -22.761 1.00 94.25 165 PRO A CA 1
ATOM 1278 C C . PRO A 1 165 ? 23.599 9.670 -22.390 1.00 94.25 165 PRO A C 1
ATOM 1280 O O . PRO A 1 165 ? 22.583 8.988 -22.556 1.00 94.25 165 PRO A O 1
ATOM 1283 N N . LYS A 1 166 ? 23.535 10.931 -21.947 1.00 93.38 166 LYS A N 1
ATOM 1284 C CA . LYS A 1 166 ? 22.284 11.577 -21.504 1.00 93.38 166 LYS A CA 1
ATOM 1285 C C . LYS A 1 166 ? 21.227 11.627 -22.603 1.00 93.38 166 LYS A C 1
ATOM 1287 O O . LYS A 1 166 ? 20.035 11.527 -22.317 1.00 93.38 166 LYS A O 1
ATOM 1292 N N . GLU A 1 167 ? 21.652 11.764 -23.853 1.00 94.69 167 GLU A N 1
ATOM 1293 C CA . GLU A 1 167 ? 20.781 11.775 -25.027 1.00 94.69 167 GLU A CA 1
ATOM 1294 C C . GLU A 1 167 ? 20.069 10.428 -25.198 1.00 94.69 167 GLU A C 1
ATOM 1296 O O . GLU A 1 167 ? 18.880 10.398 -25.508 1.00 94.69 167 GLU A O 1
ATOM 1301 N N . VAL A 1 168 ? 20.765 9.317 -24.932 1.00 95.00 168 VAL A N 1
ATOM 1302 C CA . VAL A 1 168 ? 20.202 7.959 -24.995 1.00 95.00 168 VAL A CA 1
ATOM 1303 C C . VAL A 1 168 ? 19.174 7.757 -23.880 1.00 95.00 168 VAL A C 1
ATOM 1305 O O . VAL A 1 168 ? 18.062 7.310 -24.151 1.00 95.00 168 VAL A O 1
ATOM 1308 N N . ILE A 1 169 ? 19.506 8.155 -22.647 1.00 94.88 169 ILE A N 1
ATOM 1309 C CA . ILE A 1 169 ? 18.586 8.087 -21.498 1.00 94.88 169 ILE A CA 1
ATOM 1310 C C . ILE A 1 169 ? 17.326 8.929 -21.758 1.00 94.88 169 ILE A C 1
ATOM 1312 O O . ILE A 1 169 ? 16.206 8.476 -21.531 1.00 94.88 169 ILE A O 1
ATOM 1316 N N . THR A 1 170 ? 17.494 10.137 -22.296 1.00 95.19 170 THR A N 1
ATOM 1317 C CA . THR A 1 170 ? 16.372 11.023 -22.647 1.00 95.19 170 THR A CA 1
ATOM 1318 C C . THR A 1 170 ? 15.512 10.423 -23.764 1.00 95.19 170 THR A C 1
ATOM 1320 O O . THR A 1 170 ? 14.286 10.483 -23.693 1.00 95.19 170 THR A O 1
ATOM 1323 N N . SER A 1 171 ? 16.137 9.786 -24.761 1.00 96.50 171 SER A N 1
ATOM 1324 C CA . SER A 1 171 ? 15.428 9.121 -25.864 1.00 96.50 171 SER A CA 1
ATOM 1325 C C . SER A 1 171 ? 14.564 7.954 -25.374 1.00 96.50 171 SER A C 1
ATOM 1327 O O . SER A 1 171 ? 13.446 7.787 -25.856 1.00 96.50 171 SER A O 1
ATOM 1329 N N . LEU A 1 172 ? 15.034 7.183 -24.383 1.00 96.06 172 LEU A N 1
ATOM 1330 C CA . LEU A 1 172 ? 14.226 6.156 -23.711 1.00 96.06 172 LEU A CA 1
ATOM 1331 C C . LEU A 1 172 ? 12.997 6.763 -23.016 1.00 96.06 172 LEU A C 1
ATOM 1333 O O . LEU A 1 172 ? 11.879 6.284 -23.186 1.00 96.06 172 LEU A O 1
ATOM 1337 N N . MET A 1 173 ? 13.192 7.834 -22.236 1.00 94.12 173 MET A N 1
ATOM 1338 C CA . MET A 1 173 ? 12.111 8.463 -21.466 1.00 94.12 173 MET A CA 1
ATOM 1339 C C . MET A 1 173 ? 11.030 9.084 -22.354 1.00 94.12 173 MET A C 1
ATOM 1341 O O . MET A 1 173 ? 9.850 9.027 -22.004 1.00 94.12 173 MET A O 1
ATOM 1345 N N . ASN A 1 174 ? 11.422 9.661 -23.491 1.00 93.25 174 ASN A N 1
ATOM 1346 C CA . ASN A 1 174 ? 10.506 10.304 -24.432 1.00 93.25 174 ASN A CA 1
ATOM 1347 C C . ASN A 1 174 ? 9.841 9.318 -25.407 1.00 93.25 174 ASN A C 1
ATOM 1349 O O . ASN A 1 174 ? 8.899 9.700 -26.100 1.00 93.25 174 ASN A O 1
ATOM 1353 N N . GLY A 1 175 ? 10.304 8.064 -25.454 1.00 91.62 175 GLY A N 1
ATOM 1354 C CA . GLY A 1 175 ? 9.821 7.051 -26.395 1.00 91.62 175 GLY A CA 1
ATOM 1355 C C . GLY A 1 175 ? 10.402 7.172 -27.809 1.00 91.62 175 GLY A C 1
ATOM 1356 O O . GLY A 1 175 ? 9.870 6.561 -28.732 1.00 91.62 175 GLY A O 1
ATOM 1357 N N . ASP A 1 176 ? 11.484 7.937 -27.991 1.00 94.19 176 ASP A N 1
ATOM 1358 C CA . ASP A 1 176 ? 12.207 8.057 -29.267 1.00 94.19 176 ASP A CA 1
ATOM 1359 C C . ASP A 1 176 ? 13.058 6.808 -29.562 1.00 94.19 176 ASP A C 1
ATOM 1361 O O . ASP A 1 176 ? 13.350 6.496 -30.718 1.00 94.19 176 ASP A O 1
ATOM 1365 N N . LEU A 1 177 ? 13.460 6.087 -28.510 1.00 94.88 177 LEU A N 1
ATOM 1366 C CA . LEU A 1 177 ? 14.171 4.815 -28.590 1.00 94.88 177 LEU A CA 1
ATOM 1367 C C . LEU A 1 177 ? 13.256 3.695 -28.097 1.00 94.88 177 LEU A C 1
ATOM 1369 O O . LEU A 1 177 ? 12.792 3.741 -26.962 1.00 94.88 177 LEU A O 1
ATOM 1373 N N . VAL A 1 178 ? 13.037 2.688 -28.944 1.00 95.94 178 VAL A N 1
ATOM 1374 C CA . VAL A 1 178 ? 12.241 1.490 -28.635 1.00 95.94 178 VAL A CA 1
ATOM 1375 C C . VAL A 1 178 ? 13.172 0.287 -28.584 1.00 95.94 178 VAL A C 1
ATOM 1377 O O . VAL A 1 178 ? 13.973 0.079 -29.501 1.00 95.94 178 VAL A O 1
ATOM 1380 N N . LEU A 1 179 ? 13.087 -0.489 -27.509 1.00 97.62 179 LEU A N 1
ATOM 1381 C CA . LEU A 1 179 ? 13.909 -1.674 -27.323 1.00 97.62 179 LEU A CA 1
ATOM 1382 C C . LEU A 1 179 ? 13.294 -2.897 -28.032 1.00 97.62 179 LEU A C 1
ATOM 1384 O O . LEU A 1 179 ? 12.075 -2.984 -28.182 1.00 97.62 179 LEU A O 1
ATOM 1388 N N . PRO A 1 180 ? 14.112 -3.858 -28.499 1.00 97.50 180 PRO A N 1
ATOM 1389 C CA . PRO A 1 180 ? 13.608 -5.076 -29.132 1.00 97.50 180 PRO A CA 1
ATOM 1390 C C . PRO A 1 180 ? 12.649 -5.845 -28.218 1.00 97.50 180 PRO A C 1
ATOM 1392 O O . PRO A 1 180 ? 12.964 -6.058 -27.057 1.00 97.50 180 PRO A O 1
ATOM 1395 N N . HIS A 1 181 ? 11.521 -6.321 -28.748 1.00 97.31 181 HIS A N 1
ATOM 1396 C CA . HIS A 1 181 ? 10.535 -7.145 -28.027 1.00 97.31 181 HIS A CA 1
ATOM 1397 C C . HIS A 1 181 ? 9.847 -6.485 -26.816 1.00 97.31 181 HIS A C 1
ATOM 1399 O O . HIS A 1 181 ? 9.093 -7.154 -26.108 1.00 97.31 181 HIS A O 1
ATOM 1405 N N . SER A 1 182 ? 10.040 -5.183 -26.569 1.00 96.50 182 SER A N 1
ATOM 1406 C CA . SER A 1 182 ? 9.361 -4.491 -25.463 1.00 96.50 182 SER A CA 1
ATOM 1407 C C . SER A 1 182 ? 7.835 -4.435 -25.637 1.00 96.50 182 SER A C 1
ATOM 1409 O O . SER A 1 182 ? 7.100 -4.309 -24.657 1.00 96.50 182 SER A O 1
ATOM 1411 N N . ASP A 1 183 ? 7.334 -4.627 -26.862 1.00 95.31 183 ASP A N 1
ATOM 1412 C CA . ASP A 1 183 ? 5.914 -4.761 -27.198 1.00 95.31 183 ASP A CA 1
ATOM 1413 C C . ASP A 1 183 ? 5.234 -5.981 -26.548 1.00 95.31 183 ASP A C 1
ATOM 1415 O O . ASP A 1 183 ? 4.020 -5.960 -26.339 1.00 95.31 183 ASP A O 1
ATOM 1419 N N . GLN A 1 184 ? 6.004 -7.007 -26.165 1.00 95.50 184 GLN A N 1
ATOM 1420 C CA . GLN A 1 184 ? 5.509 -8.175 -25.423 1.00 95.50 184 GLN A CA 1
ATOM 1421 C C . GLN A 1 184 ? 5.177 -7.851 -23.955 1.00 95.50 184 GLN A C 1
ATOM 1423 O O . GLN A 1 184 ? 4.484 -8.618 -23.285 1.00 95.50 184 GLN A O 1
ATOM 1428 N N . PHE A 1 185 ? 5.604 -6.682 -23.464 1.00 95.06 185 PHE A N 1
ATOM 1429 C CA . PHE A 1 185 ? 5.413 -6.223 -22.089 1.00 95.06 185 PHE A CA 1
ATOM 1430 C C . PHE A 1 185 ? 4.571 -4.940 -22.040 1.00 95.06 185 PHE A C 1
ATOM 1432 O O . PHE A 1 185 ? 5.039 -3.897 -21.575 1.00 95.06 185 PHE A O 1
ATOM 1439 N N . PRO A 1 186 ? 3.304 -4.971 -22.500 1.00 94.94 186 PRO A N 1
ATOM 1440 C CA . PRO A 1 186 ? 2.479 -3.776 -22.544 1.00 94.94 186 PRO A CA 1
ATOM 1441 C C . PRO A 1 186 ? 2.167 -3.271 -21.131 1.00 94.94 186 PRO A C 1
ATOM 1443 O O . PRO A 1 186 ? 1.568 -3.966 -20.298 1.00 94.94 186 PRO A O 1
ATOM 1446 N N . LEU A 1 187 ? 2.528 -2.012 -20.886 1.00 96.19 187 LEU A N 1
ATOM 1447 C CA . LEU A 1 187 ? 2.248 -1.292 -19.649 1.00 96.19 187 LEU A CA 1
ATOM 1448 C C . LEU A 1 187 ? 1.257 -0.144 -19.908 1.00 96.19 187 LEU A C 1
ATOM 1450 O O . LEU A 1 187 ? 1.266 0.448 -20.990 1.00 96.19 187 LEU A O 1
ATOM 1454 N N . PRO A 1 188 ? 0.373 0.182 -18.945 1.00 97.25 188 PRO A N 1
ATOM 1455 C CA . PRO A 1 188 ? -0.541 1.313 -19.074 1.00 97.25 188 PRO A CA 1
ATOM 1456 C C . PRO A 1 188 ? 0.208 2.631 -19.274 1.00 97.25 188 PRO A C 1
ATOM 1458 O O . PRO A 1 188 ? 1.273 2.843 -18.694 1.00 97.25 188 PRO A O 1
ATOM 1461 N N . SER A 1 189 ? -0.380 3.550 -20.039 1.00 95.69 189 SER A N 1
ATOM 1462 C CA . SER A 1 189 ? 0.153 4.904 -20.166 1.00 95.69 189 SER A CA 1
ATOM 1463 C C . SER A 1 189 ? 0.055 5.678 -18.848 1.00 95.69 189 SER A C 1
ATOM 1465 O O . SER A 1 189 ? -0.766 5.382 -17.975 1.00 95.69 189 SER A O 1
ATOM 1467 N N . VAL A 1 190 ? 0.916 6.684 -18.704 1.00 97.12 190 VAL A N 1
ATOM 1468 C CA . VAL A 1 190 ? 0.962 7.537 -17.517 1.00 97.12 190 VAL A CA 1
ATOM 1469 C C . VAL A 1 190 ? -0.174 8.558 -17.572 1.00 97.12 190 VAL A C 1
ATOM 1471 O O . VAL A 1 190 ? -0.231 9.399 -18.467 1.00 97.12 190 VAL A O 1
ATOM 1474 N N . VAL A 1 191 ? -1.076 8.499 -16.595 1.00 98.00 191 VAL A N 1
ATOM 1475 C CA . VAL A 1 191 ? -2.101 9.518 -16.348 1.00 98.00 191 VAL A CA 1
ATOM 1476 C C . VAL A 1 191 ? -1.631 10.396 -15.185 1.00 98.00 191 VAL A C 1
ATOM 1478 O O . VAL A 1 191 ? -1.445 9.873 -14.086 1.00 98.00 191 VAL A O 1
ATOM 1481 N N . PRO A 1 192 ? -1.433 11.710 -15.378 1.00 96.88 192 PRO A N 1
ATOM 1482 C CA . PRO A 1 192 ? -0.956 12.586 -14.315 1.00 96.88 192 PRO A CA 1
ATOM 1483 C C . PRO A 1 192 ? -2.045 12.854 -13.271 1.00 96.88 192 PRO A C 1
ATOM 1485 O O . PRO A 1 192 ? -3.244 12.702 -13.528 1.00 96.88 192 PRO A O 1
ATOM 1488 N N . CYS A 1 193 ? -1.625 13.315 -12.095 1.00 95.88 193 CYS A N 1
ATOM 1489 C CA . CYS A 1 193 ? -2.534 13.782 -11.056 1.00 95.88 193 CYS A CA 1
ATOM 1490 C C . CYS A 1 193 ? -3.529 14.848 -11.551 1.00 95.88 193 CYS A C 1
ATOM 1492 O O . CYS A 1 193 ? -3.098 15.845 -12.137 1.00 95.88 193 CYS A O 1
ATOM 1494 N N . PRO A 1 194 ? -4.841 14.717 -11.243 1.00 93.75 194 PRO A N 1
ATOM 1495 C CA . PRO A 1 194 ? -5.844 15.737 -11.568 1.00 93.75 194 PRO A CA 1
ATOM 1496 C C . PRO A 1 194 ? -5.538 17.121 -10.973 1.00 93.75 194 PRO A C 1
ATOM 1498 O O . PRO A 1 194 ? -5.921 18.146 -11.544 1.00 93.75 194 PRO A O 1
ATOM 1501 N N . GLY A 1 195 ? -4.847 17.145 -9.829 1.00 91.50 195 GLY A N 1
ATOM 1502 C CA . GLY A 1 195 ? -4.384 18.357 -9.159 1.00 91.50 195 GLY A CA 1
ATOM 1503 C C . GLY A 1 195 ? -3.087 18.945 -9.722 1.00 91.50 195 GLY A C 1
ATOM 1504 O O . GLY A 1 195 ? -2.809 20.106 -9.449 1.00 91.50 195 GLY A O 1
ATOM 1505 N N . GLY A 1 196 ? -2.328 18.193 -10.528 1.00 92.06 196 GLY A N 1
ATOM 1506 C CA . GLY A 1 196 ? -1.124 18.685 -11.207 1.00 92.06 196 GLY A CA 1
ATOM 1507 C C . GLY A 1 196 ? 0.181 18.627 -10.403 1.00 92.06 196 GLY A C 1
ATOM 1508 O O . GLY A 1 196 ? 1.131 19.298 -10.782 1.00 92.06 196 GLY A O 1
ATOM 1509 N N . CYS A 1 197 ? 0.263 17.828 -9.332 1.00 91.81 197 CYS A N 1
ATOM 1510 C CA . CYS A 1 197 ? 1.432 17.799 -8.436 1.00 91.81 197 CYS A CA 1
ATOM 1511 C C . CYS A 1 197 ? 2.724 17.210 -9.001 1.00 91.81 197 CYS A C 1
ATOM 1513 O O . CYS A 1 197 ? 3.757 17.329 -8.354 1.00 91.81 197 CYS A O 1
ATOM 1515 N N . GLY A 1 198 ? 2.687 16.549 -10.158 1.00 88.31 198 GLY A N 1
ATOM 1516 C CA . GLY A 1 198 ? 3.851 15.877 -10.753 1.00 88.31 198 GLY A CA 1
ATOM 1517 C C . GLY A 1 198 ? 4.313 14.609 -10.015 1.00 88.31 198 GLY A C 1
ATOM 1518 O O . GLY A 1 198 ? 4.849 13.704 -10.647 1.00 88.31 198 GLY A O 1
ATOM 1519 N N . GLU A 1 199 ? 4.039 14.497 -8.714 1.00 89.12 199 GLU A N 1
ATOM 1520 C CA . GLU A 1 199 ? 4.444 13.370 -7.866 1.00 89.12 199 GLU A CA 1
ATOM 1521 C C . GLU A 1 199 ? 3.559 12.128 -8.043 1.00 89.12 199 GLU A C 1
ATOM 1523 O O . GLU A 1 199 ? 4.056 11.002 -8.121 1.00 89.12 199 GLU A O 1
ATOM 1528 N N . ALA A 1 200 ? 2.236 12.313 -8.095 1.00 94.75 200 ALA A N 1
ATOM 1529 C CA . ALA A 1 200 ? 1.284 11.213 -8.215 1.00 94.75 200 ALA A CA 1
ATOM 1530 C C . ALA A 1 200 ? 0.919 10.946 -9.681 1.00 94.75 200 ALA A C 1
ATOM 1532 O O . ALA A 1 200 ? 0.534 11.851 -10.428 1.00 94.75 200 ALA A O 1
ATOM 1533 N N . ASN A 1 201 ? 1.014 9.677 -10.072 1.00 97.19 201 ASN A N 1
ATOM 1534 C CA . ASN A 1 201 ? 0.788 9.197 -11.432 1.00 97.19 201 ASN A CA 1
ATOM 1535 C C . ASN A 1 201 ? -0.089 7.941 -11.405 1.00 97.19 201 ASN A C 1
ATOM 1537 O O . ASN A 1 201 ? -0.072 7.183 -10.436 1.00 97.19 201 ASN A O 1
ATOM 1541 N N . TYR A 1 202 ? -0.874 7.706 -12.453 1.00 98.56 202 TYR A N 1
ATOM 1542 C CA . TYR A 1 202 ? -1.924 6.687 -12.463 1.00 98.56 202 TYR A CA 1
ATOM 1543 C C . TYR A 1 202 ? -1.928 5.880 -13.756 1.00 98.56 202 TYR A C 1
ATOM 1545 O O . TYR A 1 202 ? -1.546 6.374 -14.809 1.00 98.56 202 TYR A O 1
ATOM 1553 N N . CYS A 1 203 ? -2.405 4.637 -13.686 1.00 98.31 203 CYS A N 1
ATOM 1554 C CA . CYS A 1 203 ? -2.554 3.775 -14.863 1.00 98.31 203 CYS A CA 1
ATOM 1555 C C . CYS A 1 203 ? -3.831 4.058 -15.669 1.00 98.31 203 CYS A C 1
ATOM 1557 O O . CYS A 1 203 ? -4.020 3.512 -16.751 1.00 98.31 203 CYS A O 1
ATOM 1559 N N . SER A 1 204 ? -4.759 4.843 -15.113 1.00 98.38 204 SER A N 1
ATOM 1560 C CA . SER A 1 204 ? -6.042 5.162 -15.735 1.00 98.38 204 SER A CA 1
ATOM 1561 C C . SER A 1 204 ? -6.702 6.364 -15.063 1.00 98.38 204 SER A C 1
ATOM 1563 O O . SER A 1 204 ? -6.410 6.689 -13.909 1.00 98.38 204 SER A O 1
ATOM 1565 N N . LYS A 1 205 ? -7.669 6.972 -15.761 1.00 98.19 205 LYS A N 1
ATOM 1566 C CA . LYS A 1 205 ? -8.535 8.016 -15.197 1.00 98.19 205 LYS A CA 1
ATOM 1567 C C . LYS A 1 205 ? -9.330 7.512 -13.988 1.00 98.19 205 LYS A C 1
ATOM 1569 O O . LYS A 1 205 ? -9.411 8.213 -12.992 1.00 98.19 205 LYS A O 1
ATOM 1574 N N . SER A 1 206 ? -9.816 6.270 -14.032 1.00 98.25 206 SER A N 1
ATOM 1575 C CA . SER A 1 206 ? -10.533 5.657 -12.907 1.00 98.25 206 SER A CA 1
ATOM 1576 C C . SER A 1 206 ? -9.667 5.544 -11.647 1.00 98.25 206 SER A C 1
ATOM 1578 O O . SER A 1 206 ? -10.146 5.866 -10.566 1.00 98.25 206 SER A O 1
ATOM 1580 N N . CYS A 1 207 ? -8.392 5.153 -11.767 1.00 98.44 207 CYS A N 1
ATOM 1581 C CA . CYS A 1 207 ? -7.475 5.135 -10.621 1.00 98.44 207 CYS A CA 1
ATOM 1582 C C . CYS A 1 207 ? -7.149 6.544 -10.111 1.00 98.44 207 CYS A C 1
ATOM 1584 O O . CYS A 1 207 ? -7.062 6.737 -8.902 1.00 98.44 207 CYS A O 1
ATOM 1586 N N . ALA A 1 208 ? -6.987 7.517 -11.013 1.00 98.12 208 ALA A N 1
ATOM 1587 C CA . ALA A 1 208 ? -6.766 8.911 -10.636 1.00 98.12 208 ALA A CA 1
ATOM 1588 C C . ALA A 1 208 ? -7.958 9.484 -9.854 1.00 98.12 208 ALA A C 1
ATOM 1590 O O . ALA A 1 208 ? -7.768 10.119 -8.820 1.00 98.12 208 ALA A O 1
ATOM 1591 N N . ASP A 1 209 ? -9.180 9.221 -10.319 1.00 97.81 209 ASP A N 1
ATOM 1592 C CA . ASP A 1 209 ? -10.407 9.687 -9.671 1.00 97.81 209 ASP A CA 1
ATOM 1593 C C . ASP A 1 209 ? -10.635 8.968 -8.334 1.00 97.81 209 ASP A C 1
ATOM 1595 O O . ASP A 1 209 ? -10.918 9.619 -7.332 1.00 97.81 209 ASP A O 1
ATOM 1599 N N . ALA A 1 210 ? -10.415 7.650 -8.274 1.00 97.75 210 ALA A N 1
ATOM 1600 C CA . ALA A 1 210 ? -10.540 6.885 -7.035 1.00 97.75 210 ALA A CA 1
ATOM 1601 C C . ALA A 1 210 ? -9.547 7.347 -5.956 1.00 97.75 210 ALA A C 1
ATOM 1603 O O . ALA A 1 210 ? -9.936 7.525 -4.803 1.00 97.75 210 ALA A O 1
ATOM 1604 N N . ASP A 1 211 ? -8.279 7.577 -6.308 1.00 97.94 211 ASP A N 1
ATOM 1605 C CA . ASP A 1 211 ? -7.293 8.103 -5.359 1.00 97.94 211 ASP A CA 1
ATOM 1606 C C . ASP A 1 211 ? -7.632 9.529 -4.930 1.00 97.94 211 ASP A C 1
ATOM 1608 O O . ASP A 1 211 ? -7.529 9.848 -3.750 1.00 97.94 211 ASP A O 1
ATOM 1612 N N . TRP A 1 212 ? -8.088 10.378 -5.856 1.00 96.88 212 TRP A N 1
ATOM 1613 C CA . TRP A 1 212 ? -8.511 11.745 -5.552 1.00 96.88 212 TRP A CA 1
ATOM 1614 C C . TRP A 1 212 ? -9.675 11.783 -4.556 1.00 96.88 212 TRP A C 1
ATOM 1616 O O . TRP A 1 212 ? -9.616 12.515 -3.564 1.00 96.88 212 TRP A O 1
ATOM 1626 N N . GLU A 1 213 ? -10.706 10.971 -4.794 1.00 96.69 213 GLU A N 1
ATOM 1627 C CA . GLU A 1 213 ? -11.897 10.868 -3.946 1.00 96.69 213 GLU A CA 1
ATOM 1628 C C . GLU A 1 213 ? -11.606 10.263 -2.572 1.00 96.69 213 GLU A C 1
ATOM 1630 O O . GLU A 1 213 ? -12.240 10.652 -1.591 1.00 96.69 213 GLU A O 1
ATOM 1635 N N . LEU A 1 214 ? -10.677 9.308 -2.493 1.00 97.00 214 LEU A N 1
ATOM 1636 C CA . LEU A 1 214 ? -10.425 8.556 -1.265 1.00 97.00 214 LEU A CA 1
ATOM 1637 C C . LEU A 1 214 ? -9.271 9.113 -0.433 1.00 97.00 214 LEU A C 1
ATOM 1639 O O . LEU A 1 214 ? -9.289 8.940 0.778 1.00 97.00 214 LEU A O 1
ATOM 1643 N N . PHE A 1 215 ? -8.270 9.762 -1.031 1.00 96.81 215 PHE A N 1
ATOM 1644 C CA . PHE A 1 215 ? -7.054 10.147 -0.306 1.00 96.81 215 PHE A CA 1
ATOM 1645 C C . PHE A 1 215 ? -6.450 11.466 -0.794 1.00 96.81 215 PHE A C 1
ATOM 1647 O O . PHE A 1 215 ? -6.247 12.402 -0.018 1.00 96.81 215 PHE A O 1
ATOM 1654 N N . HIS A 1 216 ? -6.110 11.525 -2.080 1.00 96.38 216 HIS A N 1
ATOM 1655 C CA . HIS A 1 216 ? -5.117 12.449 -2.606 1.00 96.38 216 HIS A CA 1
ATOM 1656 C C . HIS A 1 216 ? -5.613 13.886 -2.705 1.00 96.38 216 HIS A C 1
ATOM 1658 O O . HIS A 1 216 ? -4.795 14.794 -2.629 1.00 96.38 216 HIS A O 1
ATOM 1664 N N . SER A 1 217 ? -6.923 14.132 -2.782 1.00 95.69 217 SER A N 1
ATOM 1665 C CA . SER A 1 217 ? -7.441 15.506 -2.796 1.00 95.69 217 SER A CA 1
ATOM 1666 C C . SER A 1 217 ? -6.997 16.326 -1.577 1.00 95.69 217 SER A C 1
ATOM 1668 O O . SER A 1 217 ? -6.746 17.515 -1.731 1.00 95.69 217 SER A O 1
ATOM 1670 N N . LEU A 1 218 ? -6.813 15.717 -0.397 1.00 96.06 218 LEU A N 1
ATOM 1671 C CA . LEU A 1 218 ? -6.273 16.394 0.797 1.00 96.06 218 LEU A CA 1
ATOM 1672 C C . LEU A 1 218 ? -4.739 16.372 0.882 1.00 96.06 218 LEU A C 1
ATOM 1674 O O . LEU A 1 218 ? -4.160 17.176 1.607 1.00 96.06 218 LEU A O 1
ATOM 1678 N N . LEU A 1 219 ? -4.084 15.462 0.161 1.00 96.00 219 LEU A N 1
ATOM 1679 C CA . LEU A 1 219 ? -2.636 15.216 0.217 1.00 96.00 219 LEU A CA 1
ATOM 1680 C C . LEU A 1 219 ? -1.915 15.630 -1.076 1.00 96.00 219 LEU A C 1
ATOM 1682 O O . LEU A 1 219 ? -0.775 15.232 -1.314 1.00 96.00 219 LEU A O 1
ATOM 1686 N N . CYS A 1 220 ? -2.581 16.402 -1.929 1.00 95.25 220 CYS A N 1
ATOM 1687 C CA . CYS A 1 220 ? -2.013 16.938 -3.152 1.00 95.25 220 CYS A CA 1
ATOM 1688 C C . CYS A 1 220 ? -1.275 18.241 -2.836 1.00 95.25 220 CYS A C 1
ATOM 1690 O O . CYS A 1 220 ? -1.803 19.138 -2.181 1.00 95.25 220 CYS A O 1
ATOM 1692 N N . THR A 1 221 ? -0.045 18.353 -3.327 1.00 91.81 221 THR A N 1
ATOM 1693 C CA . THR A 1 221 ? 0.837 19.492 -3.064 1.00 91.81 221 THR A CA 1
ATOM 1694 C C . THR A 1 221 ? 0.596 20.670 -4.003 1.00 91.81 221 THR A C 1
ATOM 1696 O O . THR A 1 221 ? 1.445 21.545 -4.059 1.00 91.81 221 THR A O 1
ATOM 1699 N N . GLU A 1 222 ? -0.515 20.734 -4.737 1.00 88.25 222 GLU A N 1
ATOM 1700 C CA . GLU A 1 222 ? -0.804 21.811 -5.700 1.00 88.25 222 GLU A CA 1
ATOM 1701 C C . GLU A 1 222 ? -2.135 22.509 -5.433 1.00 88.25 222 GLU A C 1
ATOM 1703 O O . GLU A 1 222 ? -2.998 21.973 -4.748 1.00 88.25 222 GLU A O 1
ATOM 1708 N N . GLU A 1 223 ? -2.312 23.709 -5.996 1.00 64.88 223 GLU A N 1
ATOM 1709 C CA . GLU A 1 223 ? -3.388 24.657 -5.643 1.00 64.88 223 GLU A CA 1
ATOM 1710 C C . GLU A 1 223 ? -4.820 24.127 -5.822 1.00 64.88 223 GLU A C 1
ATOM 1712 O O . GLU A 1 223 ? -5.750 24.645 -5.210 1.00 64.88 223 GLU A O 1
ATOM 1717 N N . ARG A 1 224 ? -5.027 23.088 -6.640 1.00 64.06 224 ARG A N 1
ATOM 1718 C CA . ARG A 1 224 ? -6.342 22.441 -6.810 1.00 64.06 224 ARG A CA 1
ATOM 1719 C C . ARG A 1 224 ? -6.685 21.453 -5.687 1.00 64.06 224 ARG A C 1
ATOM 1721 O O . ARG A 1 224 ? -7.696 20.759 -5.790 1.00 64.06 224 ARG A O 1
ATOM 1728 N N . SER A 1 225 ? -5.843 21.333 -4.663 1.00 70.81 225 SER A N 1
ATOM 1729 C CA . SER A 1 225 ? -6.059 20.438 -3.530 1.00 70.81 225 SER A CA 1
ATOM 1730 C C . SER A 1 225 ? -7.048 21.009 -2.508 1.00 70.81 225 SER A C 1
ATOM 1732 O O . SER A 1 225 ? -7.283 22.210 -2.418 1.00 70.81 225 SER A O 1
ATOM 1734 N N . GLY A 1 226 ? -7.640 20.123 -1.710 1.00 64.69 226 GLY A N 1
ATOM 1735 C CA . GLY A 1 226 ? -8.396 20.463 -0.505 1.00 64.69 226 GLY A CA 1
ATOM 1736 C C . GLY A 1 226 ? -7.509 20.659 0.731 1.00 64.69 226 GLY A C 1
ATOM 1737 O O . GLY A 1 226 ? -8.022 20.602 1.846 1.00 64.69 226 GLY A O 1
ATOM 1738 N N . THR A 1 227 ? -6.191 20.815 0.557 1.00 71.06 227 THR A N 1
ATOM 1739 C CA . THR A 1 227 ? -5.231 21.041 1.644 1.00 71.06 227 THR A CA 1
ATOM 1740 C C . THR A 1 227 ? -5.387 22.456 2.202 1.00 71.06 227 THR A C 1
ATOM 1742 O O . THR A 1 227 ? -5.415 23.428 1.452 1.00 71.06 227 THR A O 1
ATOM 1745 N N . SER A 1 228 ? -5.429 22.587 3.528 1.00 77.44 228 SER A N 1
ATOM 1746 C CA . SER A 1 228 ? -5.537 23.882 4.212 1.00 77.44 228 SER A CA 1
ATOM 1747 C C . SER A 1 228 ? -4.218 24.664 4.186 1.00 77.44 228 SER A C 1
ATOM 1749 O O . SER A 1 228 ? -4.232 25.886 4.062 1.00 77.44 228 SER A O 1
ATOM 1751 N N . CYS A 1 229 ? -3.075 23.972 4.287 1.00 86.88 229 CYS A N 1
ATOM 1752 C CA . CYS A 1 229 ? -1.739 24.573 4.227 1.00 86.88 229 CYS A CA 1
ATOM 1753 C C . CYS A 1 229 ? -0.755 23.713 3.413 1.00 86.88 229 CYS A C 1
ATOM 1755 O O . CYS A 1 229 ? -0.259 22.683 3.876 1.00 86.88 229 CYS A O 1
ATOM 1757 N N . ARG A 1 230 ? -0.431 24.162 2.192 1.00 89.62 230 ARG A N 1
ATOM 1758 C CA . ARG A 1 230 ? 0.513 23.483 1.282 1.00 89.62 230 ARG A CA 1
ATOM 1759 C C . ARG A 1 230 ? 1.922 23.373 1.867 1.00 89.62 230 ARG A C 1
ATOM 1761 O O . ARG A 1 230 ? 2.554 22.328 1.753 1.00 89.62 230 ARG A O 1
ATOM 1768 N N . GLU A 1 231 ? 2.418 24.440 2.487 1.00 92.62 231 GLU A N 1
ATOM 1769 C CA . GLU A 1 231 ? 3.768 24.461 3.061 1.00 92.62 231 GLU A CA 1
ATOM 1770 C C . GLU A 1 231 ? 3.909 23.435 4.194 1.00 92.62 231 GLU A C 1
ATOM 1772 O O . GLU A 1 231 ? 4.898 22.704 4.250 1.00 92.62 231 GLU A O 1
ATOM 1777 N N . ALA A 1 232 ? 2.890 23.323 5.051 1.00 95.69 232 ALA A N 1
ATOM 1778 C CA . ALA A 1 232 ? 2.848 22.312 6.101 1.00 95.69 232 ALA A CA 1
ATOM 1779 C C . ALA A 1 232 ? 2.815 20.889 5.528 1.00 95.69 232 ALA A C 1
ATOM 1781 O O . ALA A 1 232 ? 3.515 20.016 6.037 1.00 95.69 232 ALA A O 1
ATOM 1782 N N . LEU A 1 233 ? 2.076 20.659 4.434 1.00 96.12 233 LEU A N 1
ATOM 1783 C CA . LEU A 1 233 ? 2.054 19.356 3.763 1.00 96.12 233 LEU A CA 1
ATOM 1784 C C . LEU A 1 233 ? 3.432 18.975 3.204 1.00 96.12 233 LEU A C 1
ATOM 1786 O O . LEU A 1 233 ? 3.866 17.838 3.366 1.00 96.12 233 LEU A O 1
ATOM 1790 N N . ILE A 1 234 ? 4.145 19.920 2.587 1.00 95.00 234 ILE A N 1
ATOM 1791 C CA . ILE A 1 234 ? 5.507 19.684 2.086 1.00 95.00 234 ILE A CA 1
ATOM 1792 C C . ILE A 1 234 ? 6.448 19.335 3.247 1.00 95.00 234 ILE A C 1
ATOM 1794 O O . ILE A 1 234 ? 7.179 18.348 3.163 1.00 95.00 234 ILE A O 1
ATOM 1798 N N . LYS A 1 235 ? 6.385 20.081 4.360 1.00 97.06 235 LYS A N 1
ATOM 1799 C CA . LYS A 1 235 ? 7.168 19.787 5.574 1.00 97.06 235 LYS A CA 1
ATOM 1800 C C . LYS A 1 235 ? 6.820 18.423 6.169 1.00 97.06 235 LYS A C 1
ATOM 1802 O O . LYS A 1 235 ? 7.720 17.703 6.586 1.00 97.06 235 LYS A O 1
ATOM 1807 N N . PHE A 1 236 ? 5.540 18.049 6.180 1.00 97.88 236 PHE A N 1
ATOM 1808 C CA . PHE A 1 236 ? 5.087 16.729 6.615 1.00 97.88 236 PHE A CA 1
ATOM 1809 C C . PHE A 1 236 ? 5.694 15.613 5.756 1.00 97.88 236 PHE A C 1
ATOM 1811 O O . PHE A 1 236 ? 6.269 14.671 6.296 1.00 97.88 236 PHE A O 1
ATOM 1818 N N . ILE A 1 237 ? 5.606 15.730 4.426 1.00 95.19 237 ILE A N 1
ATOM 1819 C CA . ILE A 1 237 ? 6.146 14.731 3.492 1.00 95.19 237 ILE A CA 1
ATOM 1820 C C . ILE A 1 237 ? 7.664 14.617 3.652 1.00 95.19 237 ILE A C 1
ATOM 1822 O O . ILE A 1 237 ? 8.191 13.509 3.720 1.00 95.19 237 ILE A O 1
ATOM 1826 N N . GLN A 1 238 ? 8.365 15.749 3.757 1.00 94.62 238 GLN A N 1
ATOM 1827 C CA . GLN A 1 238 ? 9.804 15.762 4.003 1.00 94.62 238 GLN A CA 1
ATOM 1828 C C . GLN A 1 238 ? 10.148 15.070 5.327 1.00 94.62 238 GLN A C 1
ATOM 1830 O O . GLN A 1 238 ? 10.998 14.184 5.347 1.00 94.62 238 GLN A O 1
ATOM 1835 N N . HIS A 1 239 ? 9.450 15.417 6.412 1.00 95.25 239 HIS A N 1
ATOM 1836 C CA . HIS A 1 239 ? 9.640 14.795 7.718 1.00 95.25 239 HIS A CA 1
ATOM 1837 C C . HIS A 1 239 ? 9.424 13.279 7.662 1.00 95.25 239 HIS A C 1
ATOM 1839 O O . HIS A 1 239 ? 10.254 12.531 8.174 1.00 95.25 239 HIS A O 1
ATOM 1845 N N . ALA A 1 240 ? 8.358 12.814 7.007 1.00 94.69 240 ALA A N 1
ATOM 1846 C CA . ALA A 1 240 ? 8.095 11.390 6.827 1.00 94.69 240 ALA A CA 1
ATOM 1847 C C . ALA A 1 240 ? 9.228 10.692 6.061 1.00 94.69 240 ALA A C 1
ATOM 1849 O O . ALA A 1 240 ? 9.767 9.699 6.535 1.00 94.69 240 ALA A O 1
ATOM 1850 N N . ASN A 1 241 ? 9.662 11.258 4.932 1.00 90.19 241 ASN A N 1
ATOM 1851 C CA . ASN A 1 241 ? 10.748 10.692 4.127 1.00 90.19 241 ASN A CA 1
ATOM 1852 C C . ASN A 1 241 ? 12.102 10.667 4.857 1.00 90.19 241 ASN A C 1
ATOM 1854 O O . ASN A 1 241 ? 12.924 9.794 4.593 1.00 90.19 241 ASN A O 1
ATOM 1858 N N . GLU A 1 242 ? 12.362 11.624 5.749 1.00 89.69 242 GLU A N 1
ATOM 1859 C CA . GLU A 1 242 ? 13.624 11.719 6.492 1.00 89.69 242 GLU A CA 1
ATOM 1860 C C . GLU A 1 242 ? 13.650 10.883 7.776 1.00 89.69 242 GLU A C 1
ATOM 1862 O O . GLU A 1 242 ? 14.736 10.590 8.280 1.00 89.69 242 GLU A O 1
ATOM 1867 N N . THR A 1 243 ? 12.483 10.519 8.317 1.00 89.81 243 THR A N 1
ATOM 1868 C CA . THR A 1 243 ? 12.380 9.879 9.636 1.00 89.81 243 THR A CA 1
ATOM 1869 C C . THR A 1 243 ? 11.738 8.499 9.587 1.00 89.81 243 THR A C 1
ATOM 1871 O O . THR A 1 243 ? 12.397 7.518 9.932 1.00 89.81 243 THR A O 1
ATOM 1874 N N . ASN A 1 244 ? 10.473 8.410 9.178 1.00 88.69 244 ASN A N 1
ATOM 1875 C CA . ASN A 1 244 ? 9.739 7.160 9.044 1.00 88.69 244 ASN A CA 1
ATOM 1876 C C . ASN A 1 244 ? 8.611 7.308 8.008 1.00 88.69 244 ASN A C 1
ATOM 1878 O O . ASN A 1 244 ? 7.692 8.121 8.159 1.00 88.69 244 ASN A O 1
ATOM 1882 N N . ASP A 1 245 ? 8.673 6.497 6.958 1.00 90.25 245 ASP A N 1
ATOM 1883 C CA . ASP A 1 245 ? 7.735 6.524 5.842 1.00 90.25 245 ASP A CA 1
ATOM 1884 C C . ASP A 1 245 ? 6.340 5.996 6.208 1.00 90.25 245 ASP A C 1
ATOM 1886 O O . ASP A 1 245 ? 5.387 6.312 5.495 1.00 90.25 245 ASP A O 1
ATOM 1890 N N . ILE A 1 246 ? 6.179 5.322 7.358 1.00 91.38 246 ILE A N 1
ATOM 1891 C CA . ILE A 1 246 ? 4.886 4.894 7.923 1.00 91.38 246 ILE A CA 1
ATOM 1892 C C . ILE A 1 246 ? 3.910 6.055 8.142 1.00 91.38 246 ILE A C 1
ATOM 1894 O O . ILE A 1 246 ? 2.688 5.874 8.147 1.00 91.38 246 ILE A O 1
ATOM 1898 N N . PHE A 1 247 ? 4.425 7.278 8.281 1.00 96.06 247 PHE A N 1
ATOM 1899 C CA . PHE A 1 247 ? 3.592 8.467 8.407 1.00 96.06 247 PHE A CA 1
ATOM 1900 C C . PHE A 1 247 ? 2.802 8.755 7.124 1.00 96.06 247 PHE A C 1
ATOM 1902 O O . PHE A 1 247 ? 1.680 9.250 7.203 1.00 96.06 247 PHE A O 1
ATOM 1909 N N . LEU A 1 248 ? 3.312 8.386 5.945 1.00 95.81 248 LEU A N 1
ATOM 1910 C CA . LEU A 1 248 ? 2.610 8.582 4.673 1.00 95.81 248 LEU A CA 1
ATOM 1911 C C . LEU A 1 248 ? 1.301 7.766 4.580 1.00 95.81 248 LEU A C 1
ATOM 1913 O O . LEU A 1 248 ? 0.252 8.366 4.316 1.00 95.81 248 LEU A O 1
ATOM 1917 N N . PRO A 1 249 ? 1.282 6.436 4.815 1.00 95.56 249 PRO A N 1
ATOM 1918 C CA . PRO A 1 249 ? 0.031 5.689 4.873 1.00 95.56 249 PRO A CA 1
ATOM 1919 C C . PRO A 1 249 ? -0.830 6.075 6.088 1.00 95.56 249 PRO A C 1
ATOM 1921 O O . PRO A 1 249 ? -2.056 6.068 5.968 1.00 95.56 249 PRO A O 1
ATOM 1924 N N . ALA A 1 250 ? -0.249 6.502 7.218 1.00 97.25 250 ALA A N 1
ATOM 1925 C CA . ALA A 1 250 ? -1.031 7.026 8.344 1.00 97.25 250 ALA A CA 1
ATOM 1926 C C . ALA A 1 250 ? -1.801 8.310 7.974 1.00 97.25 250 ALA A C 1
ATOM 1928 O O . ALA A 1 250 ? -2.991 8.432 8.280 1.00 97.25 250 ALA A O 1
ATOM 1929 N N . ALA A 1 251 ? -1.170 9.230 7.238 1.00 98.12 251 ALA A N 1
ATOM 1930 C CA . ALA A 1 251 ? -1.837 10.403 6.682 1.00 98.12 251 ALA A CA 1
ATOM 1931 C C . ALA A 1 251 ? -2.944 10.014 5.699 1.00 98.12 251 ALA A C 1
ATOM 1933 O O . ALA A 1 251 ? -4.055 10.533 5.808 1.00 98.12 251 ALA A O 1
ATOM 1934 N N . LYS A 1 252 ? -2.695 9.047 4.801 1.00 97.69 252 LYS A N 1
ATOM 1935 C CA . LYS A 1 252 ? -3.742 8.523 3.907 1.00 97.69 252 LYS A CA 1
ATOM 1936 C C . LYS A 1 252 ? -4.933 7.950 4.684 1.00 97.69 252 LYS A C 1
ATOM 1938 O O . LYS A 1 252 ? -6.066 8.183 4.276 1.00 97.69 252 LYS A O 1
ATOM 1943 N N . ALA A 1 253 ? -4.722 7.257 5.804 1.00 98.00 253 ALA A N 1
ATOM 1944 C CA . ALA A 1 253 ? -5.811 6.728 6.633 1.00 98.00 253 ALA A CA 1
ATOM 1945 C C . ALA A 1 253 ? -6.673 7.841 7.271 1.00 98.00 253 ALA A C 1
ATOM 1947 O O . ALA A 1 253 ? -7.906 7.746 7.299 1.00 98.00 253 ALA A O 1
ATOM 1948 N N . ILE A 1 254 ? -6.047 8.929 7.732 1.00 98.50 254 ILE A N 1
ATOM 1949 C CA . ILE A 1 254 ? -6.770 10.112 8.222 1.00 98.50 254 ILE A CA 1
ATOM 1950 C C . ILE A 1 254 ? -7.542 10.776 7.076 1.00 98.50 254 ILE A C 1
ATOM 1952 O O . ILE A 1 254 ? -8.745 11.006 7.208 1.00 98.50 254 ILE A O 1
ATOM 1956 N N . SER A 1 255 ? -6.894 11.024 5.933 1.00 98.38 255 SER A N 1
ATOM 1957 C CA . SER A 1 255 ? -7.536 11.628 4.758 1.00 98.38 255 SER A CA 1
ATOM 1958 C C . SER A 1 255 ? -8.720 10.804 4.256 1.00 98.38 255 SER A C 1
ATOM 1960 O O . SER A 1 255 ? -9.778 11.373 3.998 1.00 98.38 255 SER A O 1
ATOM 1962 N N . PHE A 1 256 ? -8.585 9.476 4.218 1.00 98.56 256 PHE A N 1
ATOM 1963 C CA . PHE A 1 256 ? -9.667 8.542 3.906 1.00 98.56 256 PHE A CA 1
ATOM 1964 C C . PHE A 1 256 ? -10.884 8.743 4.793 1.00 98.56 256 PHE A C 1
ATOM 1966 O O . PHE A 1 256 ? -12.005 8.870 4.302 1.00 98.56 256 PHE A O 1
ATOM 1973 N N . THR A 1 257 ? -10.666 8.817 6.104 1.00 98.56 257 THR A N 1
ATOM 1974 C CA . THR A 1 257 ? -11.760 8.985 7.061 1.00 98.56 257 THR A CA 1
ATOM 1975 C C . THR A 1 257 ? -12.439 10.342 6.888 1.00 98.56 257 THR A C 1
ATOM 1977 O O . THR A 1 257 ? -13.666 10.410 6.867 1.00 98.56 257 THR A O 1
ATOM 1980 N N . ILE A 1 258 ? -11.664 11.418 6.705 1.00 98.44 258 ILE A N 1
ATOM 1981 C CA . ILE A 1 258 ? -12.197 12.773 6.497 1.00 98.44 258 ILE A CA 1
ATOM 1982 C C . ILE A 1 258 ? -13.017 12.847 5.203 1.00 98.44 258 ILE A C 1
ATOM 1984 O O . ILE A 1 258 ? -14.130 13.375 5.204 1.00 98.44 258 ILE A O 1
ATOM 1988 N N . LEU A 1 259 ? -12.492 12.323 4.094 1.00 98.12 259 LEU A N 1
ATOM 1989 C CA . LEU A 1 259 ? -13.166 12.362 2.794 1.00 98.12 259 LEU A CA 1
ATOM 1990 C C . LEU A 1 259 ? -14.428 11.495 2.788 1.00 98.12 259 LEU A C 1
ATOM 1992 O O . LEU A 1 259 ? -15.472 11.929 2.295 1.00 98.12 259 LEU A O 1
ATOM 1996 N N . ASN A 1 260 ? -14.380 10.322 3.421 1.00 98.00 260 ASN A N 1
ATOM 1997 C CA . ASN A 1 260 ? -15.555 9.476 3.590 1.00 98.00 260 ASN A CA 1
ATOM 1998 C C . ASN A 1 260 ? -16.619 10.151 4.476 1.00 98.00 260 ASN A C 1
ATOM 2000 O O . ASN A 1 260 ? -17.796 10.158 4.122 1.00 98.00 260 ASN A O 1
ATOM 2004 N N . TYR A 1 261 ? -16.218 10.806 5.572 1.00 97.94 261 TYR A N 1
ATOM 2005 C CA . TYR A 1 261 ? -17.121 11.613 6.400 1.00 97.94 261 TYR A CA 1
ATOM 2006 C C . TYR A 1 261 ? -17.808 12.715 5.579 1.00 97.94 261 TYR A C 1
ATOM 2008 O O . TYR A 1 261 ? -19.034 12.840 5.618 1.00 97.94 261 TYR A O 1
ATOM 2016 N N . LYS A 1 262 ? -17.045 13.473 4.777 1.00 96.44 262 LYS A N 1
ATOM 2017 C CA . LYS A 1 262 ? -17.589 14.522 3.896 1.00 96.44 262 LYS A CA 1
ATOM 2018 C C . LYS A 1 262 ? -18.592 13.952 2.890 1.00 96.44 262 LYS A C 1
ATOM 2020 O O . LYS A 1 262 ? -19.665 14.528 2.716 1.00 96.44 262 LYS A O 1
ATOM 2025 N N . LYS A 1 263 ? -18.285 12.799 2.286 1.00 96.25 263 LYS A N 1
ATOM 2026 C CA . LYS A 1 263 ? -19.174 12.100 1.345 1.00 96.25 263 LYS A CA 1
ATOM 2027 C C . LYS A 1 263 ? -20.477 11.647 2.006 1.00 96.25 263 LYS A C 1
ATOM 2029 O O . LYS A 1 263 ? -21.552 11.912 1.474 1.00 96.25 263 LYS A O 1
ATOM 2034 N N . LEU A 1 264 ? -20.398 11.011 3.177 1.00 95.94 264 LEU A N 1
ATOM 2035 C CA . LEU A 1 264 ? -21.574 10.575 3.938 1.00 95.94 264 LEU A CA 1
ATOM 2036 C C . LEU A 1 264 ? -22.445 11.764 4.362 1.00 95.94 264 LEU A C 1
ATOM 2038 O O . LEU A 1 264 ? -23.672 11.705 4.264 1.00 95.94 264 LEU A O 1
ATOM 2042 N N . LYS A 1 265 ? -21.817 12.864 4.790 1.00 94.50 265 LYS A N 1
ATOM 2043 C CA . LYS A 1 265 ? -22.516 14.097 5.158 1.00 94.50 265 LYS A CA 1
ATOM 2044 C C . LYS A 1 265 ? -23.253 14.707 3.964 1.00 94.50 265 LYS A C 1
ATOM 2046 O O . LYS A 1 265 ? -24.433 15.020 4.100 1.00 94.50 265 LYS A O 1
ATOM 2051 N N . ALA A 1 266 ? -22.597 14.828 2.808 1.00 93.62 266 ALA A N 1
ATOM 2052 C CA . ALA A 1 266 ? -23.209 15.350 1.584 1.00 93.62 266 ALA A CA 1
ATOM 2053 C C . ALA A 1 266 ? -24.413 14.502 1.143 1.00 93.62 266 ALA A C 1
ATOM 2055 O O . ALA A 1 266 ? -25.511 15.032 0.989 1.00 93.62 266 ALA A O 1
ATOM 2056 N N . ALA A 1 267 ? -24.247 13.176 1.078 1.00 92.44 267 ALA A N 1
ATOM 2057 C CA . ALA A 1 267 ? -25.322 12.260 0.700 1.00 92.44 267 ALA A CA 1
ATOM 2058 C C . ALA A 1 267 ? -26.535 12.344 1.644 1.00 92.44 267 ALA A C 1
ATOM 2060 O O . ALA A 1 267 ? -27.677 12.187 1.216 1.00 92.44 267 ALA A O 1
ATOM 2061 N N . ARG A 1 268 ? -26.332 12.592 2.945 1.00 86.12 268 ARG A N 1
ATOM 2062 C CA . ARG A 1 268 ? -27.458 12.767 3.876 1.00 86.12 268 ARG A CA 1
ATOM 2063 C C . ARG A 1 268 ? -28.138 14.129 3.758 1.00 86.12 268 ARG A C 1
ATOM 2065 O O . ARG A 1 268 ? -29.347 14.178 3.954 1.00 86.12 268 ARG A O 1
ATOM 2072 N N . LEU A 1 269 ? -27.410 15.195 3.426 1.00 85.69 269 LEU A N 1
ATOM 2073 C CA . LEU A 1 269 ? -28.006 16.513 3.177 1.00 85.69 269 LEU A CA 1
ATOM 2074 C C . LEU A 1 269 ? -28.905 16.493 1.935 1.00 85.69 269 LEU A C 1
ATOM 2076 O O . LEU A 1 269 ? -30.023 16.992 2.000 1.00 85.69 269 LEU A O 1
ATOM 2080 N N . GLU A 1 270 ? -28.474 15.823 0.863 1.00 83.56 270 GLU A N 1
ATOM 2081 C CA . GLU A 1 270 ? -29.286 15.614 -0.348 1.00 83.56 270 GLU A CA 1
ATOM 2082 C C . GLU A 1 270 ? -30.590 14.846 -0.055 1.00 83.56 270 GLU A C 1
ATOM 2084 O O . GLU A 1 270 ? -31.631 15.125 -0.641 1.00 83.56 270 GLU A O 1
ATOM 2089 N N . ASN A 1 271 ? -30.566 13.913 0.903 1.00 74.44 271 ASN A N 1
ATOM 2090 C CA . ASN A 1 271 ? -31.751 13.154 1.319 1.00 74.44 271 ASN A CA 1
ATOM 2091 C C . ASN A 1 271 ? -32.643 13.894 2.345 1.00 74.44 271 ASN A C 1
ATOM 2093 O O . ASN A 1 271 ? -33.808 13.531 2.517 1.00 74.44 271 ASN A O 1
ATOM 2097 N N . GLN A 1 272 ? -32.120 14.906 3.050 1.00 65.06 272 GLN A N 1
ATOM 2098 C CA . GLN A 1 272 ? -32.824 15.635 4.118 1.00 65.06 272 GLN A CA 1
ATOM 2099 C C . GLN A 1 272 ? -33.665 16.826 3.636 1.00 65.06 272 GLN A C 1
ATOM 2101 O O . GLN A 1 272 ? -34.482 17.315 4.416 1.00 65.06 272 GLN A O 1
ATOM 2106 N N . GLU A 1 273 ? -33.593 17.227 2.361 1.00 54.41 273 GLU A N 1
ATOM 2107 C CA . GLU A 1 273 ? -34.548 18.189 1.771 1.00 54.41 273 GLU A CA 1
ATOM 2108 C C . GLU A 1 273 ? -36.017 17.686 1.790 1.00 54.41 273 GLU A C 1
ATOM 2110 O O . GLU A 1 273 ? -36.934 18.425 1.439 1.00 54.41 273 GLU A O 1
ATOM 2115 N N . SER A 1 274 ? -36.268 16.453 2.260 1.00 55.88 274 SER A N 1
ATOM 2116 C CA . SER A 1 274 ? -37.586 15.808 2.327 1.00 55.88 274 SER A CA 1
ATOM 2117 C C . SER A 1 274 ? -38.268 15.808 3.714 1.00 55.88 274 SER A C 1
ATOM 2119 O O . SER A 1 274 ? -39.495 15.787 3.767 1.00 55.88 274 SER A O 1
ATOM 2121 N N . TYR A 1 275 ? -37.554 15.875 4.851 1.00 49.62 275 TYR A N 1
ATOM 2122 C CA . TYR A 1 275 ? -38.197 15.836 6.183 1.00 49.62 275 TYR A CA 1
ATOM 2123 C C . TYR A 1 275 ? -37.441 16.638 7.252 1.00 49.62 275 TYR A C 1
ATOM 2125 O O . TYR A 1 275 ? -36.310 16.333 7.623 1.00 49.62 275 TYR A O 1
ATOM 2133 N N . SER A 1 276 ? -38.121 17.643 7.810 1.00 55.12 276 SER A N 1
ATOM 2134 C CA . SER A 1 276 ? -37.640 18.484 8.903 1.00 55.12 276 SER A CA 1
ATOM 2135 C C . SER A 1 276 ? -37.778 17.796 10.268 1.00 55.12 276 SER A C 1
ATOM 2137 O O . SER A 1 276 ? -38.885 17.688 10.797 1.00 55.12 276 SER A O 1
ATOM 2139 N N . SER A 1 277 ? -36.662 17.442 10.906 1.00 53.09 277 SER A N 1
ATOM 2140 C CA . SER A 1 277 ? -36.553 17.513 12.370 1.00 53.09 277 SER A CA 1
ATOM 2141 C C . SER A 1 277 ? -35.095 17.706 12.789 1.00 53.09 277 SER A C 1
ATOM 2143 O O . SER A 1 277 ? -34.275 16.797 12.684 1.00 53.09 277 SER A O 1
ATOM 2145 N N . LEU A 1 278 ? -34.786 18.911 13.265 1.00 55.34 278 LEU A N 1
ATOM 2146 C CA . LEU A 1 278 ? -33.536 19.259 13.931 1.00 55.34 278 LEU A CA 1
ATOM 2147 C C . LEU A 1 278 ? -33.508 18.623 15.324 1.00 55.34 278 LEU A C 1
ATOM 2149 O O . LEU A 1 278 ? -34.297 19.017 16.175 1.00 55.34 278 LEU A O 1
ATOM 2153 N N . ASN A 1 279 ? -32.575 17.701 15.566 1.00 47.59 279 ASN A N 1
ATOM 2154 C CA . ASN A 1 279 ? -32.094 17.378 16.909 1.00 47.59 279 ASN A CA 1
ATOM 2155 C C . ASN A 1 279 ? -30.558 17.219 16.888 1.00 47.59 279 ASN A C 1
ATOM 2157 O O . ASN A 1 279 ? -30.012 16.511 16.048 1.00 47.59 279 ASN A O 1
ATOM 2161 N N . SER A 1 280 ? -29.903 17.968 17.787 1.00 53.56 280 SER A N 1
ATOM 2162 C CA . SER A 1 280 ? -28.467 18.024 18.148 1.00 53.56 280 SER A CA 1
ATOM 2163 C C . SER A 1 280 ? -27.417 17.841 17.032 1.00 53.56 280 SER A C 1
ATOM 2165 O O . SER A 1 280 ? -26.922 16.743 16.782 1.00 53.56 280 SER A O 1
ATOM 2167 N N . SER A 1 281 ? -26.974 18.965 16.453 1.00 62.03 281 SER A N 1
ATOM 2168 C CA . SER A 1 281 ? -25.946 19.049 15.397 1.00 62.03 281 SER A CA 1
ATOM 2169 C C . SER A 1 281 ? -24.599 18.375 15.717 1.00 62.03 281 SER A C 1
ATOM 2171 O O . SER A 1 281 ? -23.924 17.929 14.792 1.00 62.03 281 SER A O 1
ATOM 2173 N N . GLU A 1 282 ? -24.169 18.322 16.983 1.00 63.78 282 GLU A N 1
ATOM 2174 C CA . GLU A 1 282 ? -22.838 17.795 17.342 1.00 63.78 282 GLU A CA 1
ATOM 2175 C C . GLU A 1 282 ? -22.789 16.268 17.480 1.00 63.78 282 GLU A C 1
ATOM 2177 O O . GLU A 1 282 ? -21.818 15.649 17.042 1.00 63.78 282 GLU A O 1
ATOM 2182 N N . ASP A 1 283 ? -23.830 15.657 18.051 1.00 71.56 283 ASP A N 1
ATOM 2183 C CA . ASP A 1 283 ? -23.930 14.195 18.185 1.00 71.56 283 ASP A CA 1
ATOM 2184 C C . ASP A 1 283 ? -24.108 13.533 16.807 1.00 71.56 283 ASP A C 1
ATOM 2186 O O . ASP A 1 283 ? -23.487 12.522 16.472 1.00 71.56 283 ASP A O 1
ATOM 2190 N N . TYR A 1 284 ? -24.861 14.208 15.934 1.00 81.50 284 TYR A N 1
ATOM 2191 C CA . TYR A 1 284 ? -25.072 13.796 14.552 1.00 81.50 284 TYR A CA 1
ATOM 2192 C C . TYR A 1 284 ? -23.770 13.722 13.737 1.00 81.50 284 TYR A C 1
ATOM 2194 O O . TYR A 1 284 ? -23.518 12.726 13.054 1.00 81.50 284 TYR A O 1
ATOM 2202 N N . GLY A 1 285 ? -22.919 14.752 13.820 1.00 89.31 285 GLY A N 1
ATOM 2203 C CA . GLY A 1 285 ? -21.629 14.766 13.122 1.00 89.31 285 GLY A CA 1
ATOM 2204 C C . GLY A 1 285 ? -20.702 13.646 13.597 1.00 89.31 285 GLY A C 1
ATOM 2205 O O . GLY A 1 285 ? -20.046 12.989 12.790 1.00 89.31 285 GLY A O 1
ATOM 2206 N N . PHE A 1 286 ? -20.698 13.350 14.898 1.00 94.50 286 PHE A N 1
ATOM 2207 C CA . PHE A 1 286 ? -19.859 12.281 15.432 1.00 94.50 286 PHE A CA 1
ATOM 2208 C C . PHE A 1 286 ? -20.322 10.880 14.998 1.00 94.50 286 PHE A C 1
ATOM 2210 O O . PHE A 1 286 ? -19.484 10.035 14.690 1.00 94.50 286 PHE A O 1
ATOM 2217 N N . SER A 1 287 ? -21.632 10.640 14.876 1.00 94.75 287 SER A N 1
ATOM 2218 C CA . SER A 1 287 ? -22.162 9.380 14.329 1.00 94.75 287 SER A CA 1
ATOM 2219 C C . SER A 1 287 ? -21.685 9.118 12.893 1.00 94.75 287 SER A C 1
ATOM 2221 O O . SER A 1 287 ? -21.249 8.010 12.577 1.00 94.75 287 SER A O 1
ATOM 2223 N N . LEU A 1 288 ? -21.689 10.148 12.039 1.00 96.69 288 LEU A N 1
ATOM 2224 C CA . LEU A 1 288 ? -21.142 10.055 10.681 1.00 96.69 288 LEU A CA 1
ATOM 2225 C C . LEU A 1 288 ? -19.631 9.799 10.683 1.00 96.69 288 LEU A C 1
ATOM 2227 O O . LEU A 1 288 ? -19.137 9.050 9.843 1.00 96.69 288 LEU A O 1
ATOM 2231 N N . LEU A 1 289 ? -18.894 10.392 11.627 1.00 97.69 289 LEU A N 1
ATOM 2232 C CA . LEU A 1 289 ? -17.461 10.142 11.775 1.00 97.69 289 LEU A CA 1
ATOM 2233 C C . LEU A 1 289 ? -17.180 8.689 12.186 1.00 97.69 289 LEU A C 1
ATOM 2235 O O . LEU A 1 289 ? -16.266 8.075 11.644 1.00 97.69 289 LEU A O 1
ATOM 2239 N N . LEU A 1 290 ? -17.981 8.113 13.090 1.00 96.75 290 LEU A N 1
ATOM 2240 C CA . LEU A 1 290 ? -17.890 6.694 13.454 1.00 96.75 290 LEU A CA 1
ATOM 2241 C C . LEU A 1 290 ? -18.167 5.783 12.251 1.00 96.75 290 LEU A C 1
ATOM 2243 O O . LEU A 1 290 ? -17.444 4.809 12.040 1.00 96.75 290 LEU A O 1
ATOM 2247 N N . GLU A 1 291 ? -19.174 6.113 11.437 1.00 96.19 291 GLU A N 1
ATOM 2248 C CA . GLU A 1 291 ? -19.471 5.389 10.196 1.00 96.19 291 GLU A CA 1
ATOM 2249 C C . GLU A 1 291 ? -18.299 5.477 9.205 1.00 96.19 291 GLU A C 1
ATOM 2251 O O . GLU A 1 291 ? -17.893 4.462 8.633 1.00 96.19 291 GLU A O 1
ATOM 2256 N N . ALA A 1 292 ? -17.698 6.662 9.065 1.00 98.00 292 ALA A N 1
ATOM 2257 C CA . ALA A 1 292 ? -16.547 6.883 8.199 1.00 98.00 292 ALA A CA 1
ATOM 2258 C C . ALA A 1 292 ? -15.284 6.137 8.664 1.00 98.00 292 ALA A C 1
ATOM 2260 O O . ALA A 1 292 ? -14.528 5.633 7.832 1.00 98.00 292 ALA A O 1
ATOM 2261 N N . TRP A 1 293 ? -15.079 6.053 9.981 1.00 97.38 293 TRP A N 1
ATOM 2262 C CA . TRP A 1 293 ? -13.946 5.402 10.646 1.00 97.38 293 TRP A CA 1
ATOM 2263 C C . TRP A 1 293 ? -14.054 3.872 10.693 1.00 97.38 293 TRP A C 1
ATOM 2265 O O . TRP A 1 293 ? -13.044 3.178 10.840 1.00 97.38 293 TRP A O 1
ATOM 2275 N N . LYS A 1 294 ? -15.269 3.327 10.544 1.00 96.50 294 LYS A N 1
ATOM 2276 C CA . LYS A 1 294 ? -15.565 1.894 10.687 1.00 96.50 294 LYS A CA 1
ATOM 2277 C C . LYS A 1 294 ? -14.610 0.956 9.924 1.00 96.50 294 LYS A C 1
ATOM 2279 O O . LYS A 1 294 ? -14.245 -0.068 10.493 1.00 96.50 294 LYS A O 1
ATOM 2284 N N . PRO A 1 295 ? -14.151 1.244 8.690 1.00 95.69 295 PRO A N 1
ATOM 2285 C CA . PRO A 1 295 ? -13.189 0.372 8.011 1.00 95.69 295 PRO A CA 1
ATOM 2286 C C . PRO A 1 295 ? -11.843 0.244 8.742 1.00 95.69 295 PRO A C 1
ATOM 2288 O O . PRO A 1 295 ? -11.300 -0.855 8.840 1.00 95.69 295 PRO A O 1
ATOM 2291 N N . LEU A 1 296 ? -11.325 1.342 9.304 1.00 94.88 296 LEU A N 1
ATOM 2292 C CA . LEU A 1 296 ? -10.065 1.361 10.058 1.00 94.88 296 LEU A CA 1
ATOM 2293 C C . LEU A 1 296 ? -10.229 0.795 11.471 1.00 94.88 296 LEU A C 1
ATOM 2295 O O . LEU A 1 296 ? -9.280 0.258 12.039 1.00 94.88 296 LEU A O 1
ATOM 2299 N N . SER A 1 297 ? -11.431 0.860 12.055 1.00 93.75 297 SER A N 1
ATOM 2300 C CA . SER A 1 297 ? -11.682 0.275 13.379 1.00 93.75 297 SER A CA 1
ATOM 2301 C C . SER A 1 297 ? -11.577 -1.252 13.408 1.00 93.75 297 SER A C 1
ATOM 2303 O O . SER A 1 297 ? -11.535 -1.824 14.492 1.00 93.75 297 SER A O 1
ATOM 2305 N N . MET A 1 298 ? -11.553 -1.907 12.243 1.00 92.50 298 MET A N 1
ATOM 2306 C CA . MET A 1 298 ? -11.466 -3.364 12.114 1.00 92.50 298 MET A CA 1
ATOM 2307 C C . MET A 1 298 ? -10.027 -3.888 12.165 1.00 92.50 298 MET A C 1
ATOM 2309 O O . MET A 1 298 ? -9.832 -5.093 12.336 1.00 92.50 298 MET A O 1
ATOM 2313 N N . GLY A 1 299 ? -9.025 -3.017 12.013 1.00 89.31 299 GLY A N 1
ATOM 2314 C CA . GLY A 1 299 ? -7.614 -3.362 12.181 1.00 89.31 299 GLY A CA 1
ATOM 2315 C C . GLY A 1 299 ? -7.229 -3.468 13.655 1.00 89.31 299 GLY A C 1
ATOM 2316 O O . GLY A 1 299 ? -7.727 -2.712 14.493 1.00 89.31 299 GLY A O 1
ATOM 2317 N N . TYR A 1 300 ? -6.340 -4.406 13.987 1.00 81.69 300 TYR A N 1
ATOM 2318 C CA . TYR A 1 300 ? -5.753 -4.453 15.324 1.00 81.69 300 TYR A CA 1
ATOM 2319 C C . TYR A 1 300 ? -4.795 -3.272 15.498 1.00 81.69 300 TYR A C 1
ATOM 2321 O O . TYR A 1 300 ? -4.025 -2.984 14.594 1.00 81.69 300 TYR A O 1
ATOM 2329 N N . LYS A 1 301 ? -4.846 -2.557 16.622 1.00 83.62 301 LYS A N 1
ATOM 2330 C CA . LYS A 1 301 ? -4.168 -1.260 16.752 1.00 83.62 301 LYS A CA 1
ATOM 2331 C C . LYS A 1 301 ? -3.694 -1.008 18.180 1.00 83.62 301 LYS A C 1
ATOM 2333 O O . LYS A 1 301 ? -4.379 -0.346 18.943 1.00 83.62 301 LYS A O 1
ATOM 2338 N N . LYS A 1 302 ? -2.541 -1.545 18.584 1.00 89.25 302 LYS A N 1
ATOM 2339 C CA . LYS A 1 302 ? -1.846 -1.014 19.775 1.00 89.25 302 LYS A CA 1
ATOM 2340 C C . LYS A 1 302 ? -1.164 0.303 19.406 1.00 89.25 302 LYS A C 1
ATOM 2342 O O . LYS A 1 302 ? -0.917 0.552 18.230 1.00 89.25 302 LYS A O 1
ATOM 2347 N N . LYS A 1 303 ? -0.860 1.154 20.388 1.00 92.75 303 LYS A N 1
ATOM 2348 C CA . LYS A 1 303 ? -0.073 2.363 20.118 1.00 92.75 303 LYS A CA 1
ATOM 2349 C C . LYS A 1 303 ? 1.318 1.964 19.669 1.00 92.75 303 LYS A C 1
ATOM 2351 O O . LYS A 1 303 ? 1.949 1.118 20.296 1.00 92.75 303 LYS A O 1
ATOM 2356 N N . TRP A 1 304 ? 1.809 2.638 18.642 1.00 91.94 304 TRP A N 1
ATOM 2357 C CA . TRP A 1 304 ? 3.113 2.359 18.061 1.00 91.94 304 TRP A CA 1
ATOM 2358 C C . TRP A 1 304 ? 4.250 2.305 19.088 1.00 91.94 304 TRP A C 1
ATOM 2360 O O . TRP A 1 304 ? 4.956 1.304 19.172 1.00 91.94 304 TRP A O 1
ATOM 2370 N N . TRP A 1 305 ? 4.390 3.332 19.931 1.00 91.50 305 TRP A N 1
ATOM 2371 C CA . TRP A 1 305 ? 5.444 3.365 20.949 1.00 91.50 305 TRP A CA 1
ATOM 2372 C C . TRP A 1 305 ? 5.260 2.317 22.055 1.00 91.50 305 TRP A C 1
ATOM 2374 O O . TRP A 1 305 ? 6.234 2.015 22.733 1.00 91.50 305 TRP A O 1
ATOM 2384 N N . ASP A 1 306 ? 4.077 1.719 22.217 1.00 90.12 306 ASP A N 1
ATOM 2385 C CA . ASP A 1 306 ? 3.845 0.637 23.184 1.00 90.12 306 ASP A CA 1
ATOM 2386 C C . ASP A 1 306 ? 4.179 -0.748 22.597 1.00 90.12 306 ASP A C 1
ATOM 2388 O O . ASP A 1 306 ? 4.406 -1.690 23.353 1.00 90.12 306 ASP A O 1
ATOM 2392 N N . CYS A 1 307 ? 4.179 -0.903 21.265 1.00 83.81 307 CYS A N 1
ATOM 2393 C CA . CYS A 1 307 ? 4.289 -2.213 20.613 1.00 83.81 307 CYS A CA 1
ATOM 2394 C C . CYS A 1 307 ? 5.486 -2.390 19.677 1.00 83.81 307 CYS A C 1
ATOM 2396 O O . CYS A 1 307 ? 5.796 -3.529 19.351 1.00 83.81 307 CYS A O 1
ATOM 2398 N N . ILE A 1 308 ? 6.157 -1.318 19.240 1.00 84.38 308 ILE A N 1
ATOM 2399 C CA . ILE A 1 308 ? 7.346 -1.450 18.386 1.00 84.38 308 ILE A CA 1
ATOM 2400 C C . ILE A 1 308 ? 8.427 -2.279 19.099 1.00 84.38 308 ILE A C 1
ATOM 2402 O O . ILE A 1 308 ? 8.622 -2.138 20.310 1.00 84.38 308 ILE A O 1
ATOM 2406 N N . ALA A 1 309 ? 9.116 -3.151 18.368 1.00 81.38 309 ALA A N 1
ATOM 2407 C CA . ALA A 1 309 ? 10.229 -3.918 18.913 1.00 81.38 309 ALA A CA 1
ATOM 2408 C C . ALA A 1 309 ? 11.372 -2.987 19.358 1.00 81.38 309 ALA A C 1
ATOM 2410 O O . ALA A 1 309 ? 11.618 -1.942 18.745 1.00 81.38 309 ALA A O 1
ATOM 2411 N N . LEU A 1 310 ? 12.069 -3.359 20.434 1.00 80.81 310 LEU A N 1
ATOM 2412 C CA . LEU A 1 310 ? 13.287 -2.659 20.830 1.00 80.81 310 LEU A CA 1
ATOM 2413 C C . LEU A 1 310 ? 14.412 -3.009 19.848 1.00 80.81 310 LEU A C 1
ATOM 2415 O O . LEU A 1 310 ? 14.579 -4.186 19.530 1.00 80.81 310 LEU A O 1
ATOM 2419 N N . PRO A 1 311 ? 15.185 -2.023 19.369 1.00 82.06 311 PRO A N 1
ATOM 2420 C CA . PRO A 1 311 ? 16.419 -2.297 18.645 1.00 82.06 311 PRO A CA 1
ATOM 2421 C C . PRO A 1 311 ? 17.407 -3.120 19.490 1.00 82.06 311 PRO A C 1
ATOM 2423 O O . PRO A 1 311 ? 17.459 -2.944 20.706 1.00 82.06 311 PRO A O 1
ATOM 2426 N N . ASP A 1 312 ? 18.229 -3.955 18.845 1.00 77.81 312 ASP A N 1
ATOM 2427 C CA . ASP A 1 312 ? 19.228 -4.807 19.521 1.00 77.81 312 ASP A CA 1
ATOM 2428 C C . ASP A 1 312 ? 20.220 -4.004 20.391 1.00 77.81 312 ASP A C 1
ATOM 2430 O O . ASP A 1 312 ? 20.766 -4.521 21.364 1.00 77.81 312 ASP A O 1
ATOM 2434 N N . ASP A 1 313 ? 20.462 -2.737 20.043 1.00 80.44 313 ASP A N 1
ATOM 2435 C CA . ASP A 1 313 ? 21.354 -1.811 20.744 1.00 80.44 313 ASP A CA 1
ATOM 2436 C C . ASP A 1 313 ? 20.682 -1.050 21.902 1.00 80.44 313 ASP A C 1
ATOM 2438 O O . ASP A 1 313 ? 21.358 -0.335 22.643 1.00 80.44 313 ASP A O 1
ATOM 2442 N N . VAL A 1 314 ? 19.368 -1.209 22.095 1.00 80.81 314 VAL A N 1
ATOM 2443 C CA . VAL A 1 314 ? 18.619 -0.586 23.192 1.00 80.81 314 VAL A CA 1
ATOM 2444 C C . VAL A 1 314 ? 18.447 -1.594 24.323 1.00 80.81 314 VAL A C 1
ATOM 2446 O O . VAL A 1 314 ? 17.592 -2.479 24.285 1.00 80.81 314 VAL A O 1
ATOM 2449 N N . GLY A 1 315 ? 19.249 -1.434 25.376 1.00 81.81 315 GLY A N 1
ATOM 2450 C CA . GLY A 1 315 ? 19.099 -2.216 26.601 1.00 81.81 315 GLY A CA 1
ATOM 2451 C C . GLY A 1 315 ? 17.778 -1.920 27.321 1.00 81.81 315 GLY A C 1
ATOM 2452 O O . GLY A 1 315 ? 17.199 -0.840 27.195 1.00 81.81 315 GLY A O 1
ATOM 2453 N N . SER A 1 316 ? 17.322 -2.849 28.166 1.00 81.94 316 SER A N 1
ATOM 2454 C CA . SER A 1 316 ? 16.064 -2.713 28.925 1.00 81.94 316 SER A CA 1
ATOM 2455 C C . SER A 1 316 ? 15.991 -1.450 29.793 1.00 81.94 316 SER A C 1
ATOM 2457 O O . SER A 1 316 ? 14.908 -0.944 30.073 1.00 81.94 316 SER A O 1
ATOM 2459 N N . HIS A 1 317 ? 17.137 -0.924 30.233 1.00 85.56 317 HIS A N 1
ATOM 2460 C CA . HIS A 1 317 ? 17.209 0.310 31.020 1.00 85.56 317 HIS A CA 1
ATOM 2461 C C . HIS A 1 317 ? 16.897 1.574 30.198 1.00 85.56 317 HIS A C 1
ATOM 2463 O O . HIS A 1 317 ? 16.445 2.564 30.772 1.00 85.56 317 HIS A O 1
ATOM 2469 N N . ASP A 1 318 ? 17.067 1.525 28.874 1.00 88.62 318 ASP A N 1
ATOM 2470 C CA . ASP A 1 318 ? 16.851 2.649 27.956 1.00 88.62 318 ASP A CA 1
ATOM 2471 C C . ASP A 1 318 ? 15.488 2.596 27.247 1.00 88.62 318 ASP A C 1
ATOM 2473 O O . ASP A 1 318 ? 15.094 3.563 26.588 1.00 88.62 318 ASP A O 1
ATOM 2477 N N . GLU A 1 319 ? 14.717 1.515 27.428 1.00 90.62 319 GLU A N 1
ATOM 2478 C CA . GLU A 1 319 ? 13.412 1.314 26.785 1.00 90.62 319 GLU A CA 1
ATOM 2479 C C . GLU A 1 319 ? 12.474 2.513 26.980 1.00 90.62 319 GLU A C 1
ATOM 2481 O O . GLU A 1 319 ? 11.872 2.994 26.022 1.00 90.62 319 GLU A O 1
ATOM 2486 N N . SER A 1 320 ? 12.372 3.045 28.202 1.00 91.81 320 SER A N 1
ATOM 2487 C CA . SER A 1 320 ? 11.492 4.190 28.484 1.00 91.81 320 SER A CA 1
ATOM 2488 C C . SER A 1 320 ? 11.889 5.444 27.696 1.00 91.81 320 SER A C 1
ATOM 2490 O O . SER A 1 320 ? 11.021 6.180 27.225 1.00 91.81 320 SER A O 1
ATOM 2492 N N . SER A 1 321 ? 13.195 5.678 27.527 1.00 91.19 321 SER A N 1
ATOM 2493 C CA . SER A 1 321 ? 13.719 6.790 26.727 1.00 91.19 321 SER A CA 1
ATOM 2494 C C . SER A 1 321 ? 13.417 6.575 25.245 1.00 91.19 321 SER A C 1
ATOM 2496 O O . SER A 1 321 ? 12.914 7.479 24.578 1.00 91.19 321 SER A O 1
ATOM 2498 N N . PHE A 1 322 ? 13.631 5.354 24.748 1.00 90.25 322 PHE A N 1
ATOM 2499 C CA . PHE A 1 322 ? 13.311 4.978 23.375 1.00 90.25 322 PHE A CA 1
ATOM 2500 C C . PHE A 1 322 ? 11.815 5.147 23.067 1.00 90.25 322 PHE A C 1
ATOM 2502 O O . PHE A 1 322 ? 11.463 5.845 22.115 1.00 90.25 322 PHE A O 1
ATOM 2509 N N . ARG A 1 323 ? 10.912 4.612 23.907 1.00 91.56 323 ARG A N 1
ATOM 2510 C CA . ARG A 1 323 ? 9.456 4.780 23.728 1.00 91.56 323 ARG A CA 1
ATOM 2511 C C . ARG A 1 323 ? 9.062 6.257 23.687 1.00 91.56 323 ARG A C 1
ATOM 2513 O O . ARG A 1 323 ? 8.245 6.656 22.856 1.00 91.56 323 ARG A O 1
ATOM 2520 N N . LEU A 1 324 ? 9.653 7.080 24.560 1.00 92.88 324 LEU A N 1
ATOM 2521 C CA . LEU A 1 324 ? 9.389 8.517 24.593 1.00 92.88 324 LEU A CA 1
ATOM 2522 C C . LEU A 1 324 ? 9.824 9.209 23.293 1.00 92.88 324 LEU A C 1
ATOM 2524 O O . LEU A 1 324 ? 9.074 10.032 22.776 1.00 92.88 324 LEU A O 1
ATOM 2528 N N . GLN A 1 325 ? 10.985 8.855 22.739 1.00 91.44 325 GLN A N 1
ATOM 2529 C CA . GLN A 1 325 ? 11.462 9.406 21.467 1.00 91.44 325 GLN A CA 1
ATOM 2530 C C . GLN A 1 325 ? 10.536 9.044 20.301 1.00 91.44 325 GLN A C 1
ATOM 2532 O O . GLN A 1 325 ? 10.171 9.919 19.518 1.00 91.44 325 GLN A O 1
ATOM 2537 N N . ILE A 1 326 ? 10.093 7.785 20.220 1.00 92.88 326 ILE A N 1
ATOM 2538 C CA . ILE A 1 326 ? 9.127 7.336 19.204 1.00 92.88 326 ILE A CA 1
ATOM 2539 C C . ILE A 1 326 ? 7.803 8.106 19.327 1.00 92.88 326 ILE A C 1
ATOM 2541 O O . ILE A 1 326 ? 7.229 8.540 18.325 1.00 92.88 326 ILE A O 1
ATOM 2545 N N . ARG A 1 327 ? 7.340 8.346 20.558 1.00 95.25 327 ARG A N 1
ATOM 2546 C CA . ARG A 1 327 ? 6.139 9.148 20.822 1.00 95.25 327 ARG A CA 1
ATOM 2547 C C . ARG A 1 327 ? 6.299 10.612 20.395 1.00 95.25 327 ARG A C 1
ATOM 2549 O O . ARG A 1 327 ? 5.387 11.153 19.774 1.00 95.25 327 ARG A O 1
ATOM 2556 N N . GLU A 1 328 ? 7.422 11.259 20.710 1.00 94.75 328 GLU A N 1
ATOM 2557 C CA . GLU A 1 328 ? 7.707 12.644 20.288 1.00 94.75 328 GLU A CA 1
ATOM 2558 C C . GLU A 1 328 ? 7.811 12.754 18.758 1.00 94.75 328 GLU A C 1
ATOM 2560 O O . GLU A 1 328 ? 7.293 13.704 18.170 1.00 94.75 328 GLU A O 1
ATOM 2565 N N . LEU A 1 329 ? 8.398 11.752 18.096 1.00 94.94 329 LEU A N 1
ATOM 2566 C CA . LEU A 1 329 ? 8.477 11.697 16.639 1.00 94.94 329 LEU A CA 1
ATOM 2567 C C . LEU A 1 329 ? 7.081 11.632 15.999 1.00 94.94 329 LEU A C 1
ATOM 2569 O O . LEU A 1 329 ? 6.763 12.424 15.111 1.00 94.94 329 LEU A O 1
ATOM 2573 N N . ALA A 1 330 ? 6.215 10.743 16.498 1.00 96.06 330 ALA A N 1
ATOM 2574 C CA . ALA A 1 330 ? 4.825 10.666 16.052 1.00 96.06 330 ALA A CA 1
ATOM 2575 C C . ALA A 1 330 ? 4.068 11.981 16.304 1.00 96.06 330 ALA A C 1
ATOM 2577 O O . ALA A 1 330 ? 3.265 12.403 15.472 1.00 96.06 330 ALA A O 1
ATOM 2578 N N . PHE A 1 331 ? 4.339 12.656 17.424 1.00 97.31 331 PHE A N 1
ATOM 2579 C CA . PHE A 1 331 ? 3.713 13.936 17.745 1.00 97.31 331 PHE A CA 1
ATOM 2580 C C . PHE A 1 331 ? 4.134 15.059 16.791 1.00 97.31 331 PHE A C 1
ATOM 2582 O O . PHE A 1 331 ? 3.269 15.797 16.322 1.00 97.31 331 PHE A O 1
ATOM 2589 N N . MET A 1 332 ? 5.423 15.161 16.451 1.00 96.62 332 MET A N 1
ATOM 2590 C CA . MET A 1 332 ? 5.921 16.127 15.463 1.00 96.62 332 MET A CA 1
ATOM 2591 C C . MET A 1 332 ? 5.257 15.919 14.096 1.00 96.62 332 MET A C 1
ATOM 2593 O O . MET A 1 332 ? 4.702 16.854 13.518 1.00 96.62 332 MET A O 1
ATOM 2597 N N . SER A 1 333 ? 5.250 14.670 13.625 1.00 97.88 333 SER A N 1
ATOM 2598 C CA . SER A 1 333 ? 4.581 14.256 12.390 1.00 97.88 333 SER A CA 1
ATOM 2599 C C . SER A 1 333 ? 3.097 14.652 12.385 1.00 97.88 333 SER A C 1
ATOM 2601 O O . SER A 1 333 ? 2.613 15.281 11.442 1.00 97.88 333 SER A O 1
ATOM 2603 N N . LEU A 1 334 ? 2.388 14.384 13.486 1.00 98.31 334 LEU A N 1
ATOM 2604 C CA . LEU A 1 334 ? 0.981 14.737 13.646 1.00 98.31 334 LEU A CA 1
ATOM 2605 C C . LEU A 1 334 ? 0.730 16.249 13.619 1.00 98.31 334 LEU A C 1
ATOM 2607 O O . LEU A 1 334 ? -0.268 16.672 13.042 1.00 98.31 334 LEU A O 1
ATOM 2611 N N . GLN A 1 335 ? 1.596 17.070 14.224 1.00 97.69 335 GLN A N 1
ATOM 2612 C CA . GLN A 1 335 ? 1.425 18.528 14.190 1.00 97.69 335 GLN A CA 1
ATOM 2613 C C . GLN A 1 335 ? 1.534 19.075 12.765 1.00 97.69 335 GLN A C 1
ATOM 2615 O O . GLN A 1 335 ? 0.685 19.870 12.361 1.00 97.69 335 GLN A O 1
ATOM 2620 N N . LEU A 1 336 ? 2.512 18.601 11.986 1.00 98.06 336 LEU A N 1
ATOM 2621 C CA . LEU A 1 336 ? 2.667 18.992 10.582 1.00 98.06 336 LEU A CA 1
ATOM 2622 C C . LEU A 1 336 ? 1.452 18.564 9.746 1.00 98.06 336 LEU A C 1
ATOM 2624 O O . LEU A 1 336 ? 0.913 19.357 8.975 1.00 98.06 336 LEU A O 1
ATOM 2628 N N . LEU A 1 337 ? 0.972 17.330 9.940 1.00 98.31 337 LEU A N 1
ATOM 2629 C CA . LEU A 1 337 ? -0.215 16.834 9.244 1.00 98.31 337 LEU A CA 1
ATOM 2630 C C . LEU A 1 337 ? -1.476 17.616 9.631 1.00 98.31 337 LEU A C 1
ATOM 2632 O O . LEU A 1 337 ? -2.292 17.952 8.775 1.00 98.31 337 LEU A O 1
ATOM 2636 N N . LYS A 1 338 ? -1.638 17.921 10.921 1.00 97.50 338 LYS A N 1
ATOM 2637 C CA . LYS A 1 338 ? -2.738 18.739 11.429 1.00 97.50 338 LYS A CA 1
ATOM 2638 C C . LYS A 1 338 ? -2.720 20.111 10.764 1.00 97.50 338 LYS A C 1
ATOM 2640 O O . LYS A 1 338 ? -3.723 20.513 10.195 1.00 97.50 338 LYS A O 1
ATOM 2645 N N . GLU A 1 339 ? -1.592 20.811 10.765 1.00 97.06 339 GLU A N 1
ATOM 2646 C CA . GLU A 1 339 ? -1.490 22.112 10.097 1.00 97.06 339 GLU A CA 1
ATOM 2647 C C . GLU A 1 339 ? -1.834 22.025 8.597 1.00 97.06 339 GLU A C 1
ATOM 2649 O O . GLU A 1 339 ? -2.482 22.922 8.057 1.00 97.06 339 GLU A O 1
ATOM 2654 N N . ALA A 1 340 ? -1.484 20.915 7.941 1.00 96.06 340 ALA A N 1
ATOM 2655 C CA . ALA A 1 340 ? -1.767 20.693 6.529 1.00 96.06 340 ALA A CA 1
ATOM 2656 C C . ALA A 1 340 ? -3.256 20.461 6.212 1.00 96.06 340 ALA A C 1
ATOM 2658 O O . ALA A 1 340 ? -3.770 21.054 5.262 1.00 96.06 340 ALA A O 1
ATOM 2659 N N . ILE A 1 341 ? -3.947 19.589 6.957 1.00 96.44 341 ILE A N 1
ATOM 2660 C CA . ILE A 1 341 ? -5.261 19.041 6.553 1.00 96.44 341 ILE A CA 1
ATOM 2661 C C . ILE A 1 341 ? -6.322 19.023 7.667 1.00 96.44 341 ILE A C 1
ATOM 2663 O O . ILE A 1 341 ? -7.288 18.263 7.580 1.00 96.44 341 ILE A O 1
ATOM 2667 N N . PHE A 1 342 ? -6.160 19.816 8.732 1.00 96.75 342 PHE A N 1
ATOM 2668 C CA . PHE A 1 342 ? -7.107 19.827 9.851 1.00 96.75 342 PHE A CA 1
ATOM 2669 C C . PHE A 1 342 ? -8.539 20.143 9.408 1.00 96.75 342 PHE A C 1
ATOM 2671 O O . PHE A 1 342 ? -8.802 21.146 8.745 1.00 96.75 342 PHE A O 1
ATOM 2678 N N . GLU A 1 343 ? -9.472 19.309 9.861 1.00 95.06 343 GLU A N 1
ATOM 2679 C CA . GLU A 1 343 ? -10.907 19.459 9.647 1.00 95.06 343 GLU A CA 1
ATOM 2680 C C . GLU A 1 343 ? -11.607 19.482 11.007 1.00 95.06 343 GLU A C 1
ATOM 2682 O O . GLU A 1 343 ? -11.500 18.527 11.781 1.00 95.06 343 GLU A O 1
ATOM 2687 N N . LYS A 1 344 ? -12.331 20.566 11.311 1.00 94.31 344 LYS A N 1
ATOM 2688 C CA . LYS A 1 344 ? -12.850 20.835 12.663 1.00 94.31 344 LYS A CA 1
ATOM 2689 C C . LYS A 1 344 ? -13.826 19.757 13.130 1.00 94.31 344 LYS A C 1
ATOM 2691 O O . LYS A 1 344 ? -13.773 19.326 14.277 1.00 94.31 344 LYS A O 1
ATOM 2696 N N . GLU A 1 345 ? -14.704 19.299 12.243 1.00 94.38 345 GLU A N 1
ATOM 2697 C CA . GLU A 1 345 ? -15.688 18.260 12.572 1.00 94.38 345 GLU A CA 1
ATOM 2698 C C . GLU A 1 345 ? -15.050 16.872 12.748 1.00 94.38 345 GLU A C 1
ATOM 2700 O O . GLU A 1 345 ? -15.631 15.997 13.385 1.00 94.38 345 GLU A O 1
ATOM 2705 N N . CYS A 1 346 ? -13.831 16.692 12.234 1.00 97.00 346 CYS A N 1
ATOM 2706 C CA . CYS A 1 346 ? -13.025 15.482 12.373 1.00 97.00 346 CYS A CA 1
ATOM 2707 C C . CYS A 1 346 ? -11.862 15.665 13.363 1.00 97.00 346 CYS A C 1
ATOM 2709 O O . CYS A 1 346 ? -10.941 14.848 13.373 1.00 97.00 346 CYS A O 1
ATOM 2711 N N . ALA A 1 347 ? -11.888 16.705 14.209 1.00 97.19 347 ALA A N 1
ATOM 2712 C CA . ALA A 1 347 ? -10.801 17.031 15.134 1.00 97.19 347 ALA A CA 1
ATOM 2713 C C . ALA A 1 347 ? -10.290 15.848 15.989 1.00 97.19 347 ALA A C 1
ATOM 2715 O O . ALA A 1 347 ? -9.071 15.755 16.151 1.00 97.19 347 ALA A O 1
ATOM 2716 N N . PRO A 1 348 ? -11.138 14.905 16.470 1.00 97.38 348 PRO A N 1
ATOM 2717 C CA . PRO A 1 348 ? -10.661 13.733 17.208 1.00 97.38 348 PRO A CA 1
ATOM 2718 C C . PRO A 1 348 ? -9.644 12.867 16.450 1.00 97.38 348 PRO A C 1
ATOM 2720 O O . PRO A 1 348 ? -8.839 12.202 17.092 1.00 97.38 348 PRO A O 1
ATOM 2723 N N . LEU A 1 349 ? -9.644 12.876 15.108 1.00 97.94 349 LEU A N 1
ATOM 2724 C CA . LEU A 1 349 ? -8.678 12.115 14.303 1.00 97.94 349 LEU A CA 1
ATOM 2725 C C . LEU A 1 349 ? -7.244 12.647 14.420 1.00 97.94 349 LEU A C 1
ATOM 2727 O O . LEU A 1 349 ? -6.301 11.909 14.156 1.00 97.94 349 LEU A O 1
ATOM 2731 N N . PHE A 1 350 ? -7.078 13.909 14.826 1.00 98.00 350 PHE A N 1
ATOM 2732 C CA . PHE A 1 350 ? -5.775 14.551 15.015 1.00 98.00 350 PHE A CA 1
ATOM 2733 C C . PHE A 1 350 ? -5.276 14.455 16.463 1.00 98.00 350 PHE A C 1
ATOM 2735 O O . PHE A 1 350 ? -4.466 15.271 16.906 1.00 98.00 350 PHE A O 1
ATOM 2742 N N . SER A 1 351 ? -5.781 13.482 17.220 1.00 97.44 351 SER A N 1
ATOM 2743 C CA . SER A 1 351 ? -5.268 13.142 18.542 1.00 97.44 351 SER A CA 1
ATOM 2744 C C . SER A 1 351 ? -4.019 12.263 18.415 1.00 97.44 351 SER A C 1
ATOM 2746 O O . SER A 1 351 ? -3.884 11.477 17.470 1.00 97.44 351 SER A O 1
ATOM 2748 N N . LEU A 1 352 ? -3.083 12.396 19.358 1.00 97.38 352 LEU A N 1
ATOM 2749 C CA . LEU A 1 352 ? -1.869 11.579 19.349 1.00 97.38 352 LEU A CA 1
ATOM 2750 C C . LEU A 1 352 ? -2.211 10.117 19.634 1.00 97.38 352 LEU A C 1
ATOM 2752 O O . LEU A 1 352 ? -1.594 9.219 19.068 1.00 97.38 352 LEU A O 1
ATOM 2756 N N . GLU A 1 353 ? -3.243 9.885 20.443 1.00 95.94 353 GLU A N 1
ATOM 2757 C CA . GLU A 1 353 ? -3.791 8.557 20.690 1.00 95.94 353 GLU A CA 1
ATOM 2758 C C . GLU A 1 353 ? -4.269 7.895 19.391 1.00 95.94 353 GLU A C 1
ATOM 2760 O O . GLU A 1 353 ? -3.787 6.815 19.056 1.00 95.94 353 GLU A O 1
ATOM 2765 N N . ILE A 1 354 ? -5.140 8.539 18.604 1.00 97.19 354 ILE A N 1
ATOM 2766 C CA . ILE A 1 354 ? -5.620 7.976 17.331 1.00 97.19 354 ILE A CA 1
ATOM 2767 C C . ILE A 1 354 ? -4.452 7.748 16.372 1.00 97.19 354 ILE A C 1
ATOM 2769 O O . ILE A 1 354 ? -4.335 6.660 15.807 1.00 97.19 354 ILE A O 1
ATOM 2773 N N . TYR A 1 355 ? -3.561 8.730 16.223 1.00 97.69 355 TYR A N 1
ATOM 2774 C CA . TYR A 1 355 ? -2.431 8.630 15.303 1.00 97.69 355 TYR A CA 1
ATOM 2775 C C . TYR A 1 355 ? -1.478 7.486 15.669 1.00 97.69 355 TYR A C 1
ATOM 2777 O O . TYR A 1 355 ? -1.111 6.685 14.811 1.00 97.69 355 TYR A O 1
ATOM 2785 N N . GLY A 1 356 ? -1.155 7.333 16.957 1.00 96.50 356 GLY A N 1
ATOM 2786 C CA . GLY A 1 356 ? -0.335 6.230 17.456 1.00 96.50 356 GLY A CA 1
ATOM 2787 C C . GLY A 1 356 ? -0.960 4.855 17.208 1.00 96.50 356 GLY A C 1
ATOM 2788 O O . GLY A 1 356 ? -0.234 3.910 16.902 1.00 96.50 356 GLY A O 1
ATOM 2789 N N . HIS A 1 357 ? -2.289 4.740 17.295 1.00 96.38 357 HIS A N 1
ATOM 2790 C CA . HIS A 1 357 ? -3.018 3.507 16.976 1.00 96.38 357 HIS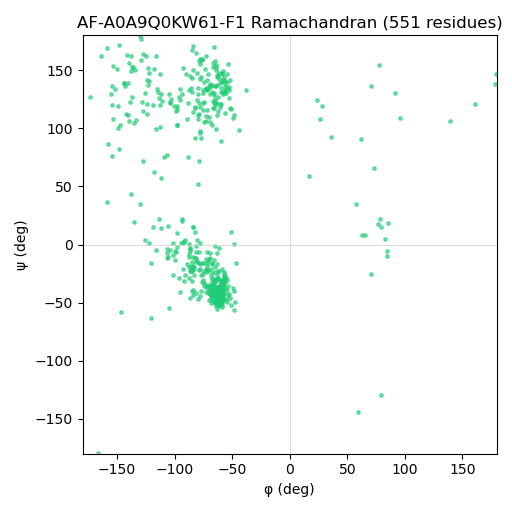 A CA 1
ATOM 2791 C C . HIS A 1 357 ? -3.064 3.236 15.463 1.00 96.38 357 HIS A C 1
ATOM 2793 O O . HIS A 1 357 ? -2.958 2.083 15.059 1.00 96.38 357 HIS A O 1
ATOM 2799 N N . ILE A 1 358 ? -3.188 4.263 14.613 1.00 96.19 358 ILE A N 1
ATOM 2800 C CA . ILE A 1 358 ? -3.098 4.100 13.150 1.00 96.19 358 ILE A CA 1
ATOM 2801 C C . ILE A 1 358 ? -1.711 3.587 12.761 1.00 96.19 358 ILE A C 1
ATOM 2803 O O . ILE A 1 358 ? -1.612 2.640 11.989 1.00 96.19 358 ILE A O 1
ATOM 2807 N N . ILE A 1 359 ? -0.644 4.175 13.304 1.00 94.56 359 ILE A N 1
ATOM 2808 C CA . ILE A 1 359 ? 0.723 3.732 13.004 1.00 94.56 359 ILE A CA 1
ATOM 2809 C C . ILE A 1 359 ? 0.926 2.292 13.485 1.00 94.56 359 ILE A C 1
ATOM 2811 O O . ILE A 1 359 ? 1.346 1.439 12.707 1.00 94.56 359 ILE A O 1
ATOM 2815 N N . GLY A 1 360 ? 0.544 1.986 14.730 1.00 91.31 360 GLY A N 1
ATOM 2816 C CA . GLY A 1 360 ? 0.649 0.624 15.253 1.00 91.31 360 GLY A CA 1
ATOM 2817 C C . GLY A 1 360 ? -0.224 -0.391 14.506 1.00 91.31 360 GLY A C 1
ATOM 2818 O O . GLY A 1 360 ? 0.131 -1.563 14.448 1.00 91.31 360 GLY A O 1
ATOM 2819 N N . MET A 1 361 ? -1.325 0.037 13.876 1.00 90.81 361 MET A N 1
ATOM 2820 C CA . MET A 1 361 ? -2.107 -0.818 12.979 1.00 90.81 361 MET A CA 1
ATOM 2821 C C . MET A 1 361 ? -1.281 -1.279 11.783 1.00 90.81 361 MET A C 1
ATOM 2823 O O . MET A 1 361 ? -1.310 -2.464 11.466 1.00 90.81 361 MET A O 1
ATOM 2827 N N . PHE A 1 362 ? -0.541 -0.382 11.131 1.00 88.25 362 PHE A N 1
ATOM 2828 C CA . PHE A 1 362 ? 0.334 -0.800 10.042 1.00 88.25 362 PHE A CA 1
ATOM 2829 C C . PHE A 1 362 ? 1.436 -1.719 10.574 1.00 88.25 362 PHE A C 1
ATOM 2831 O O . PHE A 1 362 ? 1.540 -2.839 10.103 1.00 88.25 362 PHE A O 1
ATOM 2838 N N . GLU A 1 363 ? 2.153 -1.339 11.629 1.00 83.06 363 GLU A N 1
ATOM 2839 C CA . GLU A 1 363 ? 3.268 -2.137 12.180 1.00 83.06 363 GLU A CA 1
ATOM 2840 C C . GLU A 1 363 ? 2.874 -3.568 12.595 1.00 83.06 363 GLU A C 1
ATOM 2842 O O . GLU A 1 363 ? 3.673 -4.491 12.476 1.00 83.06 363 GLU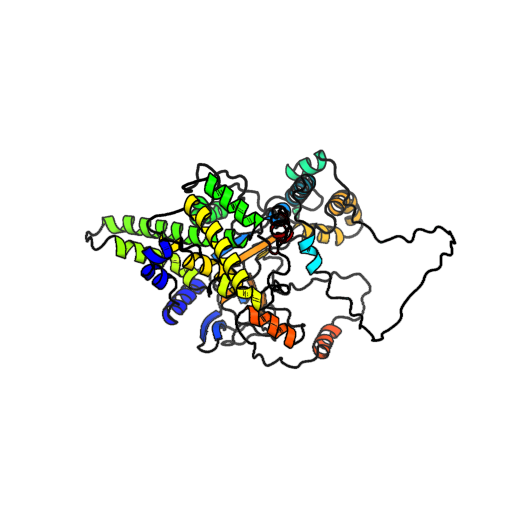 A O 1
ATOM 2847 N N . LEU A 1 364 ? 1.639 -3.777 13.064 1.00 81.94 364 LEU A N 1
ATOM 2848 C CA . LEU A 1 364 ? 1.182 -5.073 13.585 1.00 81.94 364 LEU A CA 1
ATOM 2849 C C . LEU A 1 364 ? 0.362 -5.909 12.597 1.00 81.94 364 LEU A C 1
ATOM 2851 O O . LEU A 1 364 ? 0.098 -7.077 12.874 1.00 81.94 364 LEU A O 1
ATOM 2855 N N . ASN A 1 365 ? -0.093 -5.323 11.488 1.00 79.00 365 ASN A N 1
ATOM 2856 C CA . ASN A 1 365 ? -0.954 -6.005 10.513 1.00 79.00 365 ASN A CA 1
ATOM 2857 C C . ASN A 1 365 ? -0.387 -5.958 9.087 1.00 79.00 365 ASN A C 1
ATOM 2859 O O . ASN A 1 365 ? -1.090 -6.378 8.163 1.00 79.00 365 ASN A O 1
ATOM 2863 N N . ASN A 1 366 ? 0.815 -5.401 8.886 1.00 69.19 366 ASN A N 1
ATOM 2864 C CA . ASN A 1 366 ? 1.354 -5.195 7.548 1.00 69.19 366 ASN A CA 1
ATOM 2865 C C . ASN A 1 366 ? 1.586 -6.529 6.841 1.00 69.19 366 ASN A C 1
ATOM 2867 O O . ASN A 1 366 ? 2.168 -7.464 7.393 1.00 69.19 366 ASN A O 1
ATOM 2871 N N . LEU A 1 367 ? 1.188 -6.548 5.578 1.00 71.69 367 LEU A N 1
ATOM 2872 C CA . LEU A 1 367 ? 1.735 -7.432 4.570 1.00 71.69 367 LEU A CA 1
ATOM 2873 C C . LEU A 1 367 ? 2.440 -6.524 3.570 1.00 71.69 367 LEU A C 1
ATOM 2875 O O . LEU A 1 367 ? 1.851 -5.530 3.138 1.00 71.69 367 LEU A O 1
ATOM 2879 N N . ASP A 1 368 ? 3.677 -6.846 3.209 1.00 78.25 368 ASP A N 1
ATOM 2880 C CA . ASP A 1 368 ? 4.432 -6.003 2.289 1.00 78.25 368 ASP A CA 1
ATOM 2881 C C . ASP A 1 368 ? 3.686 -5.843 0.961 1.00 78.25 368 ASP A C 1
ATOM 2883 O O . ASP A 1 368 ? 3.218 -6.809 0.346 1.00 78.25 368 ASP A O 1
ATOM 2887 N N . LEU A 1 369 ? 3.571 -4.594 0.512 1.00 87.50 369 LEU A N 1
ATOM 2888 C CA . LEU A 1 369 ? 3.098 -4.308 -0.828 1.00 87.50 369 LEU A CA 1
ATOM 2889 C C . LEU A 1 369 ? 4.273 -4.527 -1.766 1.00 87.50 369 LEU A C 1
ATOM 2891 O O . LEU A 1 369 ? 5.194 -3.715 -1.801 1.00 87.50 369 LEU A O 1
ATOM 2895 N N . VAL A 1 370 ? 4.213 -5.611 -2.533 1.00 90.06 370 VAL A N 1
ATOM 2896 C CA . VAL A 1 370 ? 5.230 -5.942 -3.528 1.00 90.06 370 VAL A CA 1
ATOM 2897 C C . VAL A 1 370 ? 4.591 -6.153 -4.893 1.00 90.06 370 VAL A C 1
ATOM 2899 O O . VAL A 1 370 ? 3.610 -6.890 -5.016 1.00 90.06 370 VAL A O 1
ATOM 2902 N N . VAL A 1 371 ? 5.140 -5.508 -5.923 1.00 91.94 371 VAL A N 1
ATOM 2903 C CA . VAL A 1 371 ? 4.767 -5.736 -7.329 1.00 91.94 371 VAL A CA 1
ATOM 2904 C C . VAL A 1 371 ? 6.036 -6.002 -8.127 1.00 91.94 371 VAL A C 1
ATOM 2906 O O . VAL A 1 371 ? 6.944 -5.171 -8.112 1.00 91.94 371 VAL A O 1
ATOM 2909 N N . ALA A 1 372 ? 6.103 -7.156 -8.794 1.00 90.94 372 ALA A N 1
ATOM 2910 C CA . ALA A 1 372 ? 7.264 -7.579 -9.577 1.00 90.94 372 ALA A CA 1
ATOM 2911 C C . ALA A 1 372 ? 7.600 -6.578 -10.694 1.00 90.94 372 ALA A C 1
ATOM 2913 O O . ALA A 1 372 ? 6.711 -5.904 -11.227 1.00 90.94 372 ALA A O 1
ATOM 2914 N N . SER A 1 373 ? 8.891 -6.459 -11.005 1.00 92.19 373 SER A N 1
ATOM 2915 C CA . SER A 1 373 ? 9.386 -5.508 -11.996 1.00 92.19 373 SER A CA 1
ATOM 2916 C C . SER A 1 373 ? 9.163 -6.042 -13.412 1.00 92.19 373 SER A C 1
ATOM 2918 O O . SER A 1 373 ? 9.749 -7.060 -13.765 1.00 92.19 373 SER A O 1
ATOM 2920 N N . PRO A 1 374 ? 8.434 -5.332 -14.290 1.00 94.69 374 PRO A N 1
ATOM 2921 C CA . PRO A 1 374 ? 8.327 -5.737 -15.690 1.00 94.69 374 PRO A CA 1
ATOM 2922 C C . PRO A 1 374 ? 9.660 -5.594 -16.446 1.00 94.69 374 PRO A C 1
ATOM 2924 O O . PRO A 1 374 ? 9.801 -6.132 -17.538 1.00 94.69 374 PRO A O 1
ATOM 2927 N N . VAL A 1 375 ? 10.633 -4.855 -15.893 1.00 95.62 375 VAL A N 1
ATOM 2928 C CA . VAL A 1 375 ? 11.990 -4.753 -16.455 1.00 95.62 375 VAL A CA 1
ATOM 2929 C C . VAL A 1 375 ? 12.763 -6.056 -16.233 1.00 95.62 375 VAL A C 1
ATOM 2931 O O . VAL A 1 375 ? 13.528 -6.451 -17.108 1.00 95.62 375 VAL A O 1
ATOM 2934 N N . GLU A 1 376 ? 12.533 -6.743 -15.110 1.00 93.94 376 GLU A N 1
ATOM 2935 C CA . GLU A 1 376 ? 13.083 -8.080 -14.860 1.00 93.94 376 GLU A CA 1
ATOM 2936 C C . GLU A 1 376 ? 12.536 -9.076 -15.877 1.00 93.94 376 GLU A C 1
ATOM 2938 O O . GLU A 1 376 ? 13.314 -9.669 -16.622 1.00 93.94 376 GLU A O 1
ATOM 2943 N N . ASP A 1 377 ? 11.205 -9.167 -15.975 1.00 92.69 377 ASP A N 1
ATOM 2944 C CA . ASP A 1 377 ? 10.521 -10.059 -16.915 1.00 92.69 377 ASP A CA 1
ATOM 2945 C C . ASP A 1 377 ? 11.000 -9.829 -18.357 1.00 92.69 377 ASP A C 1
ATOM 2947 O O . ASP A 1 377 ? 11.208 -10.772 -19.119 1.00 92.69 377 ASP A O 1
ATOM 2951 N N . TYR A 1 378 ? 11.219 -8.562 -18.723 1.00 97.12 378 TYR A N 1
ATOM 2952 C CA . TYR A 1 378 ? 11.743 -8.181 -20.026 1.00 97.12 378 TYR A CA 1
ATOM 2953 C C . TYR A 1 378 ? 13.155 -8.729 -20.276 1.00 97.12 378 TYR A C 1
ATOM 2955 O O . TYR A 1 3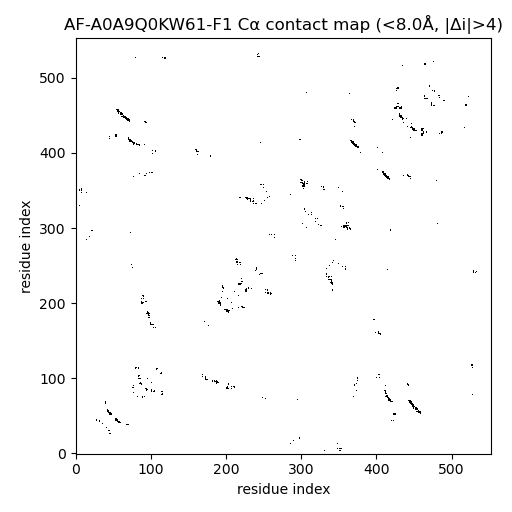78 ? 13.391 -9.340 -21.317 1.00 97.12 378 TYR A O 1
ATOM 2963 N N . PHE A 1 379 ? 14.100 -8.538 -19.351 1.00 96.94 379 PHE A N 1
ATOM 2964 C CA . PHE A 1 379 ? 15.467 -9.032 -19.545 1.00 96.94 379 PHE A CA 1
ATOM 2965 C C . PHE A 1 379 ? 15.561 -10.558 -19.466 1.00 96.94 379 PHE A C 1
ATOM 2967 O O . PHE A 1 379 ? 16.320 -11.137 -20.241 1.00 96.94 379 PHE A O 1
ATOM 2974 N N . LEU A 1 380 ? 14.755 -11.207 -18.618 1.00 94.31 380 LEU A N 1
ATOM 2975 C CA . LEU A 1 380 ? 14.629 -12.667 -18.598 1.00 94.31 380 LEU A CA 1
ATOM 2976 C C . LEU A 1 380 ? 14.122 -13.193 -19.944 1.00 94.31 380 LEU A C 1
ATOM 2978 O O . LEU A 1 380 ? 14.704 -14.114 -20.507 1.00 94.31 380 LEU A O 1
ATOM 2982 N N . TYR A 1 381 ? 13.107 -12.546 -20.522 1.00 96.19 381 TYR A N 1
ATOM 2983 C CA . TYR A 1 381 ? 12.612 -12.911 -21.846 1.00 96.19 381 TYR A CA 1
ATOM 2984 C C . TYR A 1 381 ? 13.681 -12.776 -22.933 1.00 96.19 381 TYR A C 1
ATOM 2986 O O . TYR A 1 381 ? 13.777 -13.649 -23.791 1.00 96.19 381 TYR A O 1
ATOM 2994 N N . ILE A 1 382 ? 14.496 -11.713 -22.909 1.00 97.06 382 ILE A N 1
ATOM 2995 C CA . ILE A 1 382 ? 15.615 -11.571 -23.853 1.00 97.06 382 ILE A CA 1
ATOM 2996 C C . ILE A 1 382 ? 16.644 -12.699 -23.675 1.00 97.06 382 ILE A C 1
ATOM 2998 O O . ILE A 1 382 ? 17.125 -13.228 -24.679 1.00 97.06 382 ILE A O 1
ATOM 3002 N N . ASP A 1 383 ? 16.963 -13.081 -22.435 1.00 95.12 383 ASP A N 1
ATOM 3003 C CA . ASP A 1 383 ? 17.905 -14.170 -22.136 1.00 95.12 383 ASP A CA 1
ATOM 3004 C C . ASP A 1 383 ? 17.380 -15.543 -22.599 1.00 95.12 383 ASP A C 1
ATOM 3006 O O . ASP A 1 383 ? 18.159 -16.376 -23.073 1.00 95.12 383 ASP A O 1
ATOM 3010 N N . ASP A 1 384 ? 16.062 -15.745 -22.552 1.00 96.62 384 ASP A N 1
ATOM 3011 C CA . ASP A 1 384 ? 15.381 -16.977 -22.967 1.00 96.62 384 ASP A CA 1
ATOM 3012 C C . ASP A 1 384 ? 15.148 -17.089 -24.490 1.00 96.62 384 ASP A C 1
ATOM 3014 O O . ASP A 1 384 ? 14.718 -18.141 -24.982 1.00 96.62 384 ASP A O 1
ATOM 3018 N N . LEU A 1 385 ? 15.440 -16.041 -25.273 1.00 97.19 385 LEU A N 1
ATOM 3019 C CA . LEU A 1 385 ? 15.312 -16.090 -26.733 1.00 97.19 385 LEU A CA 1
ATOM 3020 C C . LEU A 1 385 ? 16.266 -17.134 -27.354 1.00 97.19 385 LEU A C 1
ATOM 3022 O O . LEU A 1 385 ? 17.406 -17.303 -26.915 1.00 97.19 385 LEU A O 1
ATOM 3026 N N . PRO A 1 386 ? 15.860 -17.810 -28.445 1.00 97.25 386 PRO A N 1
ATOM 3027 C CA . PRO A 1 386 ? 16.748 -18.706 -29.171 1.00 97.25 386 PRO A CA 1
ATOM 3028 C C . PRO A 1 386 ? 17.798 -17.938 -29.990 1.00 97.25 386 PRO A C 1
ATOM 3030 O O . PRO A 1 386 ? 17.560 -16.846 -30.516 1.00 97.25 386 PRO A O 1
ATOM 3033 N N . ASP A 1 387 ? 18.961 -18.555 -30.198 1.00 95.69 387 ASP A N 1
ATOM 3034 C CA . ASP A 1 387 ? 19.933 -18.072 -31.181 1.00 95.69 387 ASP A CA 1
ATOM 3035 C C . ASP A 1 387 ? 19.393 -18.237 -32.618 1.00 95.69 387 ASP A C 1
ATOM 3037 O O . ASP A 1 387 ? 18.840 -19.293 -32.945 1.00 95.69 387 ASP A O 1
ATOM 3041 N N . PRO A 1 388 ? 19.569 -17.246 -33.521 1.00 94.88 388 PRO A N 1
ATOM 3042 C CA . PRO A 1 388 ? 20.392 -16.034 -33.396 1.00 94.88 388 PRO A CA 1
ATOM 3043 C C . PRO A 1 388 ? 19.614 -14.766 -32.981 1.00 94.88 388 PRO A C 1
ATOM 3045 O O . PRO A 1 388 ? 20.137 -13.658 -33.120 1.00 94.88 388 PRO A O 1
ATOM 3048 N N . GLU A 1 389 ? 18.347 -14.883 -32.575 1.00 96.25 389 GLU A N 1
ATOM 3049 C CA . GLU A 1 389 ? 17.503 -13.736 -32.204 1.00 96.25 389 GLU A CA 1
ATOM 3050 C C . GLU A 1 389 ? 18.002 -13.081 -30.917 1.00 96.25 389 GLU A C 1
ATOM 3052 O O . GLU A 1 389 ? 18.184 -11.861 -30.897 1.00 96.25 389 GLU A O 1
ATOM 3057 N N . LYS A 1 390 ? 18.358 -13.901 -29.919 1.00 96.81 390 LYS A N 1
ATOM 3058 C CA . LYS A 1 390 ? 19.002 -13.468 -28.673 1.00 96.81 390 LYS A CA 1
ATOM 3059 C C . LYS A 1 390 ? 20.189 -12.538 -28.915 1.00 96.81 390 LYS A C 1
ATOM 3061 O O . LYS A 1 390 ? 20.155 -11.381 -28.513 1.00 96.81 390 LYS A O 1
ATOM 3066 N N . GLN A 1 391 ? 21.179 -12.980 -29.695 1.00 96.94 391 GLN A N 1
ATOM 3067 C CA . GLN A 1 391 ? 22.383 -12.189 -29.999 1.00 96.94 391 GLN A CA 1
ATOM 3068 C C . GLN A 1 391 ? 22.077 -10.831 -30.651 1.00 96.94 391 GLN A C 1
ATOM 3070 O O . GLN A 1 391 ? 22.798 -9.852 -30.445 1.00 96.94 391 GLN A O 1
ATOM 3075 N N . LYS A 1 392 ? 21.024 -10.751 -31.477 1.00 97.44 392 LYS A N 1
ATOM 3076 C CA . LYS A 1 392 ? 20.608 -9.485 -32.101 1.00 97.44 392 LYS A CA 1
ATOM 3077 C C . LYS A 1 392 ? 19.964 -8.550 -31.085 1.00 97.44 392 LYS A C 1
ATOM 3079 O O . LYS A 1 392 ? 20.228 -7.349 -31.148 1.00 97.44 392 LYS A O 1
ATOM 3084 N N . ALA A 1 393 ? 19.132 -9.088 -30.196 1.00 97.19 393 ALA A N 1
ATOM 3085 C CA . ALA A 1 393 ? 18.482 -8.321 -29.146 1.00 97.19 393 ALA A CA 1
ATOM 3086 C C . ALA A 1 393 ? 19.503 -7.829 -28.109 1.00 97.19 393 ALA A C 1
ATOM 3088 O O . ALA A 1 393 ? 19.590 -6.623 -27.886 1.00 97.19 393 ALA A O 1
ATOM 3089 N N . GLU A 1 394 ? 20.357 -8.715 -27.589 1.00 97.06 394 GLU A N 1
ATOM 3090 C CA . GLU A 1 394 ? 21.414 -8.397 -26.615 1.00 97.06 394 GLU A CA 1
ATOM 3091 C C . GLU A 1 394 ? 22.367 -7.312 -27.115 1.00 97.06 394 GLU A C 1
ATOM 3093 O O . GLU A 1 394 ? 22.738 -6.414 -26.366 1.00 97.06 394 GLU A O 1
ATOM 3098 N N . LYS A 1 395 ? 22.701 -7.299 -28.412 1.00 97.00 395 LYS A N 1
ATOM 3099 C CA . LYS A 1 395 ? 23.528 -6.230 -28.993 1.00 97.00 395 LYS A CA 1
ATOM 3100 C C . LYS A 1 395 ? 22.950 -4.825 -28.756 1.00 97.00 395 LYS A C 1
ATOM 3102 O O . LYS A 1 395 ? 23.707 -3.855 -28.731 1.00 97.00 395 LYS A O 1
ATOM 3107 N N . ILE A 1 396 ? 21.629 -4.711 -28.632 1.00 97.00 396 ILE A N 1
ATOM 3108 C CA . ILE A 1 396 ? 20.923 -3.456 -28.361 1.00 97.00 396 ILE A CA 1
ATOM 3109 C C . ILE A 1 396 ? 20.648 -3.303 -26.862 1.00 97.00 396 ILE A C 1
ATOM 3111 O O . ILE A 1 396 ? 20.774 -2.199 -26.342 1.00 97.00 396 ILE A O 1
ATOM 3115 N N . THR A 1 397 ? 20.262 -4.376 -26.170 1.00 97.31 397 THR A N 1
ATOM 3116 C CA . THR A 1 397 ? 19.747 -4.313 -24.795 1.00 97.31 397 THR A CA 1
ATOM 3117 C C . THR A 1 397 ? 20.833 -4.385 -23.721 1.00 97.31 397 THR A C 1
ATOM 3119 O O . THR A 1 397 ? 20.659 -3.784 -22.661 1.00 97.31 397 THR A O 1
ATOM 3122 N N . GLN A 1 398 ? 21.965 -5.041 -23.995 1.00 96.19 398 GLN A N 1
ATOM 3123 C CA . GLN A 1 398 ? 23.044 -5.253 -23.026 1.00 96.19 398 GLN A CA 1
ATOM 3124 C C . GLN A 1 398 ? 23.594 -3.951 -22.422 1.00 96.19 398 GLN A C 1
ATOM 3126 O O . GLN A 1 398 ? 23.719 -3.901 -21.203 1.00 96.19 398 GLN A O 1
ATOM 3131 N N . PRO A 1 399 ? 23.823 -2.856 -23.183 1.00 96.50 399 PRO A N 1
ATOM 3132 C CA . PRO A 1 399 ? 24.284 -1.599 -22.589 1.00 96.50 399 PRO A CA 1
ATOM 3133 C C . PRO A 1 399 ? 23.337 -1.039 -21.520 1.00 96.50 399 PRO A C 1
ATOM 3135 O O . PRO A 1 399 ? 23.783 -0.380 -20.585 1.00 96.50 399 PRO A O 1
ATOM 3138 N N . PHE A 1 400 ? 22.030 -1.289 -21.646 1.00 96.25 400 PHE A N 1
ATOM 3139 C CA . PHE A 1 400 ? 21.042 -0.867 -20.655 1.00 96.25 400 PHE A CA 1
ATOM 3140 C C . PHE A 1 400 ? 21.056 -1.774 -19.427 1.00 96.25 400 PHE A C 1
ATOM 3142 O O . PHE A 1 400 ? 20.975 -1.267 -18.311 1.00 96.25 400 PHE A O 1
ATOM 3149 N N . LEU A 1 401 ? 21.203 -3.088 -19.620 1.00 94.94 401 LEU A N 1
ATOM 3150 C CA . LEU A 1 401 ? 21.367 -4.037 -18.518 1.00 94.94 401 LEU A CA 1
ATOM 3151 C C . LEU A 1 401 ? 22.641 -3.734 -17.714 1.00 94.94 401 LEU A C 1
ATOM 3153 O O . LEU A 1 401 ? 22.583 -3.626 -16.493 1.00 94.94 401 LEU A O 1
ATOM 3157 N N . ASP A 1 402 ? 23.759 -3.486 -18.399 1.00 94.38 402 ASP A N 1
ATOM 3158 C CA . ASP A 1 402 ? 25.045 -3.127 -17.789 1.00 94.38 402 ASP A CA 1
ATOM 3159 C C . ASP A 1 402 ? 24.972 -1.796 -17.018 1.00 94.38 402 ASP A C 1
ATOM 3161 O O . ASP A 1 402 ? 25.589 -1.637 -15.961 1.00 94.38 402 ASP A O 1
ATOM 3165 N N . ALA A 1 403 ? 24.208 -0.825 -17.530 1.00 94.00 403 ALA A N 1
ATOM 3166 C CA . ALA A 1 403 ? 23.990 0.457 -16.862 1.00 94.00 403 ALA A CA 1
ATOM 3167 C C . ALA A 1 403 ? 23.114 0.320 -15.608 1.00 94.00 403 ALA A C 1
ATOM 3169 O O . ALA A 1 403 ? 23.350 0.998 -14.607 1.00 94.00 403 ALA A O 1
ATOM 3170 N N . LEU A 1 404 ? 22.110 -0.562 -15.643 1.00 91.62 404 LEU A N 1
ATOM 3171 C CA . LEU A 1 404 ? 21.270 -0.866 -14.484 1.00 91.62 404 LEU A CA 1
ATOM 3172 C C . LEU A 1 404 ? 22.049 -1.651 -13.417 1.00 91.62 404 LEU A C 1
ATOM 3174 O O . LEU A 1 404 ? 21.874 -1.381 -12.222 1.00 91.62 404 LEU A O 1
ATOM 3178 N N . GLY A 1 405 ? 22.927 -2.569 -13.836 1.00 90.50 405 GLY A N 1
ATOM 3179 C CA . GLY A 1 405 ? 23.615 -3.516 -12.959 1.00 90.50 405 GLY A CA 1
ATOM 3180 C C . GLY A 1 405 ? 22.611 -4.387 -12.202 1.00 90.50 405 GLY A C 1
ATOM 3181 O O . GLY A 1 405 ? 21.534 -4.676 -12.714 1.00 90.50 405 GLY A O 1
ATOM 3182 N N . ASP A 1 406 ? 22.911 -4.722 -10.946 1.00 86.56 406 ASP A N 1
ATOM 3183 C CA . ASP A 1 406 ? 22.028 -5.533 -10.088 1.00 86.56 406 ASP A CA 1
ATOM 3184 C C . ASP A 1 406 ? 20.673 -4.876 -9.776 1.00 86.56 406 ASP A C 1
ATOM 3186 O O . ASP A 1 406 ? 19.803 -5.511 -9.198 1.00 86.56 406 ASP A O 1
ATOM 3190 N N . ASP A 1 407 ? 20.442 -3.619 -10.157 1.00 86.81 407 ASP A N 1
ATOM 3191 C CA . ASP A 1 407 ? 19.183 -2.948 -9.840 1.00 86.81 407 ASP A CA 1
ATOM 3192 C C . ASP A 1 407 ? 18.082 -3.200 -10.893 1.00 86.81 407 ASP A C 1
ATOM 3194 O O . ASP A 1 407 ? 16.982 -2.658 -10.765 1.00 86.81 407 ASP A O 1
ATOM 3198 N N . TYR A 1 408 ? 18.324 -3.976 -11.956 1.00 87.12 408 TYR A N 1
ATOM 3199 C CA . TYR A 1 408 ? 17.325 -4.183 -13.021 1.00 87.12 408 TYR A CA 1
ATOM 3200 C C . TYR A 1 408 ? 16.033 -4.865 -12.525 1.00 87.12 408 TYR A C 1
ATOM 3202 O O . TYR A 1 408 ? 14.952 -4.585 -13.049 1.00 87.12 408 TYR A O 1
ATOM 3210 N N . TYR A 1 409 ? 16.129 -5.693 -11.476 1.00 87.56 409 TYR A N 1
ATOM 3211 C CA . TYR A 1 409 ? 15.009 -6.461 -10.922 1.00 87.56 409 TYR A CA 1
ATOM 3212 C C . TYR A 1 409 ? 14.244 -5.762 -9.788 1.00 87.56 409 TYR A C 1
ATOM 3214 O O . TYR A 1 409 ? 13.320 -6.338 -9.216 1.00 87.56 409 TYR A O 1
ATOM 3222 N N . VAL A 1 410 ? 14.601 -4.521 -9.428 1.00 89.19 410 VAL A N 1
ATOM 3223 C CA . VAL A 1 410 ? 13.983 -3.833 -8.279 1.00 89.19 410 VAL A CA 1
ATOM 3224 C C . VAL A 1 410 ? 12.461 -3.766 -8.441 1.00 89.19 410 VAL A C 1
ATOM 3226 O O . VAL A 1 410 ? 11.937 -3.091 -9.327 1.00 89.19 410 VAL A O 1
ATOM 3229 N N . CYS A 1 411 ? 11.760 -4.475 -7.558 1.00 92.00 411 CYS A N 1
ATOM 3230 C CA . CYS A 1 411 ? 10.307 -4.513 -7.492 1.00 92.00 411 CYS A CA 1
ATOM 3231 C C . CYS A 1 411 ? 9.740 -3.237 -6.855 1.00 92.00 411 CYS A C 1
ATOM 3233 O O . CYS A 1 411 ? 10.427 -2.519 -6.125 1.00 92.00 411 CYS A O 1
ATOM 3235 N N . CYS A 1 412 ? 8.460 -2.955 -7.101 1.00 93.12 412 CYS A N 1
ATOM 3236 C CA . CYS A 1 412 ? 7.763 -1.922 -6.345 1.00 93.12 412 CYS A CA 1
ATOM 3237 C C . CYS A 1 412 ? 7.565 -2.405 -4.910 1.00 93.12 412 CYS A C 1
ATOM 3239 O O . CYS A 1 412 ? 7.044 -3.501 -4.713 1.00 93.12 412 CYS A O 1
ATOM 3241 N N . GLN A 1 413 ? 7.941 -1.576 -3.938 1.00 91.81 413 GLN A N 1
ATOM 3242 C CA . GLN A 1 413 ? 7.830 -1.863 -2.512 1.00 91.81 413 GLN A CA 1
ATOM 3243 C C . GLN A 1 413 ? 7.020 -0.782 -1.797 1.00 91.81 413 GLN A C 1
ATOM 3245 O O . GLN A 1 413 ? 7.120 0.414 -2.099 1.00 91.81 413 GLN A O 1
ATOM 3250 N N . GLY A 1 414 ? 6.204 -1.201 -0.839 1.00 91.69 414 GLY A N 1
ATOM 3251 C CA . GLY A 1 414 ? 5.379 -0.306 -0.051 1.00 91.69 414 GLY A CA 1
ATOM 3252 C C . GLY A 1 414 ? 4.772 -0.957 1.182 1.00 91.69 414 GLY A C 1
ATOM 3253 O O . GLY A 1 414 ? 4.928 -2.148 1.443 1.00 91.69 414 GLY A O 1
ATOM 3254 N N . THR A 1 415 ? 4.011 -0.148 1.906 1.00 91.31 415 THR A N 1
ATOM 3255 C CA . THR A 1 415 ? 3.277 -0.544 3.109 1.00 91.31 415 THR A CA 1
ATOM 3256 C C . THR A 1 415 ? 1.786 -0.409 2.844 1.00 91.31 415 THR A C 1
ATOM 3258 O O . THR A 1 415 ? 1.340 0.620 2.320 1.00 91.31 415 THR A O 1
ATOM 3261 N N . ALA A 1 416 ? 0.998 -1.422 3.209 1.00 92.56 416 ALA A N 1
ATOM 3262 C CA . ALA A 1 416 ? -0.442 -1.409 2.991 1.00 92.56 416 ALA A CA 1
ATOM 3263 C C . ALA A 1 416 ? -1.219 -2.214 4.038 1.00 92.56 416 ALA A C 1
ATOM 3265 O O . ALA A 1 416 ? -0.747 -3.196 4.597 1.00 92.56 416 ALA A O 1
ATOM 3266 N N . PHE A 1 417 ? -2.459 -1.794 4.279 1.00 94.06 417 PHE A N 1
ATOM 3267 C CA . PHE A 1 417 ? -3.395 -2.503 5.144 1.00 94.06 417 PHE A CA 1
ATOM 3268 C C . PHE A 1 417 ? -4.444 -3.245 4.307 1.00 94.06 417 PHE A C 1
ATOM 3270 O O . PHE A 1 417 ? -5.190 -2.621 3.541 1.00 94.06 417 PHE A O 1
ATOM 3277 N N . PHE A 1 418 ? -4.521 -4.565 4.486 1.00 94.69 418 PHE A N 1
ATOM 3278 C CA . PHE A 1 418 ? -5.399 -5.483 3.756 1.00 94.69 418 PHE A CA 1
ATOM 3279 C C . PHE A 1 418 ? -6.458 -6.068 4.707 1.00 94.69 418 PHE A C 1
ATOM 3281 O O . PHE A 1 418 ? -6.154 -6.964 5.491 1.00 94.69 418 PHE A O 1
ATOM 3288 N N . PRO A 1 419 ? -7.709 -5.566 4.697 1.00 94.56 419 PRO A N 1
ATOM 3289 C CA . PRO A 1 419 ? -8.671 -5.852 5.763 1.00 94.56 419 PRO A CA 1
ATOM 3290 C C . PRO A 1 419 ? -8.980 -7.334 6.006 1.00 94.56 419 PRO A C 1
ATOM 3292 O O . PRO A 1 419 ? -9.238 -7.715 7.148 1.00 94.56 419 PRO A O 1
ATOM 3295 N N . ILE A 1 420 ? -9.014 -8.153 4.951 1.00 95.56 420 ILE A N 1
ATOM 3296 C CA . ILE A 1 420 ? -9.329 -9.582 5.041 1.00 95.56 420 ILE A CA 1
ATOM 3297 C C . ILE A 1 420 ? -8.052 -10.365 5.342 1.00 95.56 420 ILE A C 1
ATOM 3299 O O . ILE A 1 420 ? -8.059 -11.202 6.243 1.00 95.56 420 ILE A O 1
ATOM 3303 N N . GLN A 1 421 ? -6.951 -10.075 4.642 1.00 94.75 421 GLN A N 1
ATOM 3304 C CA . GLN A 1 421 ? -5.682 -10.773 4.860 1.00 94.75 421 GLN A CA 1
ATOM 3305 C C . GLN A 1 421 ? -5.147 -10.560 6.281 1.00 94.75 421 GLN A C 1
ATOM 3307 O O . GLN A 1 421 ? -4.711 -11.527 6.899 1.00 94.75 421 GLN A O 1
ATOM 3312 N N . SER A 1 422 ? -5.266 -9.358 6.853 1.00 93.38 422 SER A N 1
ATOM 3313 C CA . SER A 1 422 ? -4.852 -9.078 8.237 1.00 93.38 422 SER A CA 1
ATOM 3314 C C . SER A 1 422 ? -5.666 -9.842 9.300 1.00 93.38 422 SER A C 1
ATOM 3316 O O . SER A 1 422 ? -5.420 -9.687 10.492 1.00 93.38 422 SER A O 1
ATOM 3318 N N . CYS A 1 423 ? -6.666 -10.640 8.905 1.00 94.25 423 CYS A N 1
ATOM 3319 C CA . CYS A 1 423 ? -7.382 -11.562 9.789 1.00 94.25 423 CYS A CA 1
ATOM 3320 C C . CYS A 1 423 ? -6.865 -13.012 9.706 1.00 94.25 423 CYS A C 1
ATOM 3322 O O . CYS A 1 423 ? -7.414 -13.870 10.389 1.00 94.25 423 CYS A O 1
ATOM 3324 N N . MET A 1 424 ? -5.885 -13.324 8.849 1.00 94.00 424 MET A N 1
ATOM 3325 C CA . MET A 1 424 ? -5.310 -14.671 8.730 1.00 94.00 424 MET A CA 1
ATOM 3326 C C . MET A 1 424 ? -4.288 -14.900 9.830 1.00 94.00 424 MET A C 1
ATOM 3328 O O . MET A 1 424 ? -3.328 -14.140 9.924 1.00 94.00 424 MET A O 1
ATOM 3332 N N . ASN A 1 425 ? -4.457 -15.957 10.622 1.00 92.94 425 ASN A N 1
ATOM 3333 C CA . ASN A 1 425 ? -3.537 -16.281 11.706 1.00 92.94 425 ASN A CA 1
ATOM 3334 C C . ASN A 1 425 ? -2.243 -16.938 11.216 1.00 92.94 425 ASN A C 1
ATOM 3336 O O . ASN A 1 425 ? -2.166 -17.512 10.124 1.00 92.94 425 ASN A O 1
ATOM 3340 N N . HIS A 1 426 ? -1.225 -16.859 12.072 1.00 91.75 426 HIS A N 1
ATOM 3341 C CA . HIS A 1 426 ? 0.056 -17.513 11.861 1.00 91.75 426 HIS A CA 1
ATOM 3342 C C . HIS A 1 426 ? -0.025 -19.034 12.044 1.00 91.75 426 HIS A C 1
ATOM 3344 O O . HIS A 1 426 ? -0.614 -19.522 13.010 1.00 91.75 426 HIS A O 1
ATOM 3350 N N . SER A 1 427 ? 0.701 -19.776 11.209 1.00 92.00 427 SER A N 1
ATOM 3351 C CA . SER A 1 427 ? 1.114 -21.150 11.497 1.00 92.00 427 SER A CA 1
ATOM 3352 C C . SER A 1 427 ? 2.543 -21.408 11.018 1.00 92.00 427 SER A C 1
ATOM 3354 O O . SER A 1 427 ? 2.891 -21.032 9.904 1.00 92.00 427 SER A O 1
ATOM 3356 N N . CYS A 1 428 ? 3.355 -22.126 11.808 1.00 90.00 428 CYS A N 1
ATOM 3357 C CA . CYS A 1 428 ? 4.655 -22.655 11.347 1.00 90.00 428 CYS A CA 1
ATOM 3358 C C . CYS A 1 428 ? 4.506 -23.833 10.351 1.00 90.00 428 CYS A C 1
ATOM 3360 O O . CYS A 1 428 ? 5.493 -24.353 9.835 1.00 90.00 428 CYS A O 1
ATOM 3362 N N . CYS A 1 429 ? 3.276 -24.305 10.131 1.00 91.19 429 CYS A N 1
ATOM 3363 C CA . CYS A 1 429 ? 2.874 -25.196 9.041 1.00 91.19 429 CYS A CA 1
ATOM 3364 C C . CYS A 1 429 ? 1.679 -24.558 8.327 1.00 91.19 429 CYS A C 1
ATOM 3366 O O . CYS A 1 429 ? 0.543 -25.006 8.536 1.00 91.19 429 CYS A O 1
ATOM 3368 N N . PRO A 1 430 ? 1.892 -23.472 7.574 1.00 94.75 430 PRO A N 1
ATOM 3369 C CA . PRO A 1 430 ? 0.790 -22.777 6.935 1.00 94.75 430 PRO A CA 1
ATOM 3370 C C . PRO A 1 430 ? 0.147 -23.658 5.861 1.00 94.75 430 PRO A C 1
ATOM 3372 O O . PRO A 1 430 ? 0.786 -24.542 5.285 1.00 94.75 430 PRO A O 1
ATOM 3375 N N . ASN A 1 431 ? -1.136 -23.428 5.596 1.00 96.75 431 ASN A N 1
ATOM 3376 C CA . ASN A 1 431 ? -1.852 -24.069 4.489 1.00 96.75 431 ASN A CA 1
ATOM 3377 C C . ASN A 1 431 ? -2.069 -23.125 3.303 1.00 96.75 431 ASN A C 1
ATOM 3379 O O . ASN A 1 431 ? -2.511 -23.575 2.249 1.00 96.75 431 ASN A O 1
ATOM 3383 N N . ALA A 1 432 ? -1.687 -21.856 3.441 1.00 96.88 432 ALA A N 1
ATOM 3384 C CA . ALA A 1 432 ? -1.677 -20.867 2.380 1.00 96.88 432 ALA A CA 1
ATOM 3385 C C . ALA A 1 432 ? -0.444 -19.954 2.481 1.00 96.88 43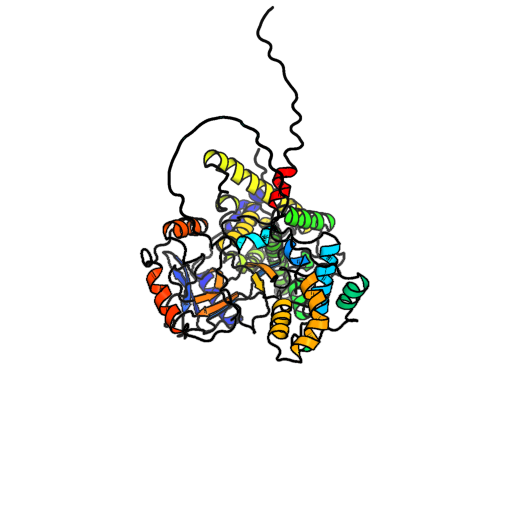2 ALA A C 1
ATOM 3387 O O . ALA A 1 432 ? 0.199 -19.860 3.525 1.00 96.88 432 ALA A O 1
ATOM 3388 N N . LYS A 1 433 ? -0.119 -19.247 1.398 1.00 93.88 433 LYS A N 1
ATOM 3389 C CA . LYS A 1 433 ? 0.925 -18.208 1.381 1.00 93.88 433 LYS A CA 1
ATOM 3390 C C . LYS A 1 433 ? 0.491 -17.013 0.551 1.00 93.88 433 LYS A C 1
ATOM 3392 O O . LYS A 1 433 ? -0.316 -17.174 -0.367 1.00 93.88 433 LYS A O 1
ATOM 3397 N N . ALA A 1 434 ? 1.061 -15.839 0.827 1.00 91.06 434 ALA A N 1
ATOM 3398 C CA . ALA A 1 434 ? 0.968 -14.748 -0.133 1.00 91.06 434 ALA A CA 1
ATOM 3399 C C . ALA A 1 434 ? 1.926 -15.014 -1.301 1.00 91.06 434 ALA A C 1
ATOM 3401 O O . ALA A 1 434 ? 3.085 -15.372 -1.098 1.00 91.06 434 ALA A O 1
ATOM 3402 N N . PHE A 1 435 ? 1.420 -14.899 -2.522 1.00 87.38 435 PHE A N 1
ATOM 3403 C CA . PHE A 1 435 ? 2.172 -15.180 -3.736 1.00 87.38 435 PHE A CA 1
ATOM 3404 C C . PHE A 1 435 ? 1.575 -14.406 -4.908 1.00 87.38 435 PHE A C 1
ATOM 3406 O O . PHE A 1 435 ? 0.368 -14.472 -5.144 1.00 87.38 435 PHE A O 1
ATOM 3413 N N . LYS A 1 436 ? 2.419 -13.686 -5.648 1.00 84.75 436 LYS A N 1
ATOM 3414 C CA . LYS A 1 436 ? 2.035 -13.004 -6.886 1.00 84.75 436 LYS A CA 1
ATOM 3415 C C . LYS A 1 436 ? 2.211 -13.955 -8.058 1.00 84.75 436 LYS A C 1
ATOM 3417 O O . LYS A 1 436 ? 3.311 -14.449 -8.276 1.00 84.75 436 LYS A O 1
ATOM 3422 N N . ARG A 1 437 ? 1.132 -14.206 -8.794 1.00 83.19 437 ARG A N 1
ATOM 3423 C CA . ARG A 1 437 ? 1.188 -14.933 -10.067 1.00 83.19 437 ARG A CA 1
ATOM 3424 C C . ARG A 1 437 ? 1.516 -13.955 -11.197 1.00 83.19 437 ARG A C 1
ATOM 3426 O O . ARG A 1 437 ? 1.421 -12.743 -11.006 1.00 83.19 437 ARG A O 1
ATOM 3433 N N . GLU A 1 438 ? 1.859 -14.463 -12.375 1.00 80.50 438 GLU A N 1
ATOM 3434 C CA . GLU A 1 438 ? 2.234 -13.644 -13.542 1.00 80.50 438 GLU A CA 1
ATOM 3435 C C . GLU A 1 438 ? 1.134 -12.645 -13.961 1.00 80.50 438 GLU A C 1
ATOM 3437 O O . GLU A 1 438 ? 1.401 -11.544 -14.460 1.00 80.50 438 GLU A O 1
ATOM 3442 N N . GLU A 1 439 ? -0.133 -13.000 -13.731 1.00 85.25 439 GLU A N 1
ATOM 3443 C C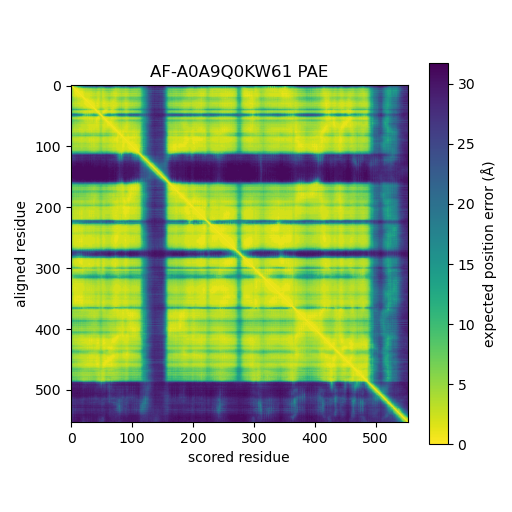A . GLU A 1 439 ? -1.279 -12.131 -13.988 1.00 85.25 439 GLU A CA 1
ATOM 3444 C C . GLU A 1 439 ? -1.505 -11.048 -12.912 1.00 85.25 439 GLU A C 1
ATOM 3446 O O . GLU A 1 439 ? -2.218 -10.066 -13.155 1.00 85.25 439 GLU A O 1
ATOM 3451 N N . ASP A 1 440 ? -0.905 -11.180 -11.725 1.00 88.12 440 ASP A N 1
ATOM 3452 C CA . ASP A 1 440 ? -1.130 -10.300 -10.575 1.00 88.12 440 ASP A CA 1
ATOM 3453 C C . ASP A 1 440 ? -0.183 -9.091 -10.589 1.00 88.12 440 ASP A C 1
ATOM 3455 O O . ASP A 1 440 ? 0.759 -8.972 -9.810 1.00 88.12 440 ASP A O 1
ATOM 3459 N N . ARG A 1 441 ? -0.490 -8.142 -11.480 1.00 91.12 441 ARG A N 1
ATOM 3460 C CA . ARG A 1 441 ? 0.347 -6.964 -11.784 1.00 91.12 441 ARG A CA 1
ATOM 3461 C C . ARG A 1 441 ? 0.013 -5.695 -10.990 1.00 91.12 441 ARG A C 1
ATOM 3463 O O . ARG A 1 441 ? 0.303 -4.592 -11.447 1.00 91.12 441 ARG A O 1
ATOM 3470 N N . ASP A 1 442 ? -0.661 -5.816 -9.855 1.00 94.69 442 ASP A N 1
ATOM 3471 C CA . ASP A 1 442 ? -1.031 -4.694 -8.982 1.00 94.69 442 ASP A CA 1
ATOM 3472 C C . ASP A 1 442 ? -0.642 -4.979 -7.528 1.00 94.69 442 ASP A C 1
ATOM 3474 O O . ASP A 1 442 ? -0.100 -6.036 -7.225 1.00 94.69 442 ASP A O 1
ATOM 3478 N N . GLY A 1 443 ? -0.898 -4.048 -6.612 1.00 94.00 443 GLY A N 1
ATOM 3479 C CA . GLY A 1 443 ? -0.548 -4.184 -5.199 1.00 94.00 443 GLY A CA 1
ATOM 3480 C C . GLY A 1 443 ? -1.533 -5.000 -4.348 1.00 94.00 443 GLY A C 1
ATOM 3481 O O . GLY A 1 443 ? -1.419 -4.957 -3.129 1.00 94.00 443 GLY A O 1
ATOM 3482 N N . GLN A 1 444 ? -2.515 -5.716 -4.915 1.00 94.69 444 GLN A N 1
ATOM 3483 C CA . GLN A 1 444 ? -3.487 -6.489 -4.116 1.00 94.69 444 GLN A CA 1
ATOM 3484 C C . GLN A 1 444 ? -2.842 -7.709 -3.439 1.00 94.69 444 GLN A C 1
ATOM 3486 O O . GLN A 1 444 ? -2.119 -8.463 -4.089 1.00 94.69 444 GLN A O 1
ATOM 3491 N N . ALA A 1 445 ? -3.136 -7.979 -2.168 1.00 93.38 445 ALA A N 1
ATOM 3492 C CA . ALA A 1 445 ? -2.624 -9.180 -1.511 1.00 93.38 445 ALA A CA 1
ATOM 3493 C C . ALA A 1 445 ? -3.241 -10.424 -2.165 1.00 93.38 445 ALA A C 1
ATOM 3495 O O . ALA A 1 445 ? -4.460 -10.562 -2.218 1.00 93.38 445 ALA A O 1
ATOM 3496 N N . THR A 1 446 ? -2.404 -11.314 -2.692 1.00 93.44 446 THR A N 1
ATOM 3497 C CA . THR A 1 446 ? -2.843 -12.533 -3.385 1.00 93.44 446 THR A CA 1
ATOM 3498 C C . THR A 1 446 ? -2.425 -13.728 -2.553 1.00 93.44 446 THR A C 1
ATOM 3500 O O . THR A 1 446 ? -1.239 -13.892 -2.286 1.00 93.44 446 THR A O 1
ATOM 3503 N N . ILE A 1 447 ? -3.393 -14.529 -2.117 1.00 95.25 447 ILE A N 1
ATOM 3504 C CA . ILE A 1 447 ? -3.189 -15.690 -1.254 1.00 95.25 447 ILE A CA 1
ATOM 3505 C C . ILE A 1 447 ? -3.545 -16.947 -2.037 1.00 95.25 447 ILE A C 1
ATOM 3507 O O . ILE A 1 447 ? -4.660 -17.054 -2.554 1.00 95.25 447 ILE A O 1
ATOM 3511 N N . ILE A 1 448 ? -2.616 -17.899 -2.088 1.00 95.69 448 ILE A N 1
ATOM 3512 C CA . ILE A 1 448 ? -2.817 -19.204 -2.724 1.00 95.69 448 ILE A CA 1
ATOM 3513 C C . ILE A 1 448 ? -2.690 -20.335 -1.707 1.00 95.69 448 ILE A C 1
ATOM 3515 O O . ILE A 1 448 ? -1.956 -20.216 -0.720 1.00 95.69 448 ILE A O 1
ATOM 3519 N N . ALA A 1 449 ? -3.384 -21.439 -1.958 1.00 97.31 449 ALA A N 1
ATOM 3520 C CA . ALA A 1 449 ? -3.296 -22.641 -1.141 1.00 97.31 449 ALA A CA 1
ATOM 3521 C C . ALA A 1 449 ? -1.960 -23.374 -1.374 1.00 97.31 449 ALA A C 1
ATOM 3523 O O . ALA A 1 449 ? -1.542 -23.587 -2.509 1.00 97.31 449 ALA A O 1
ATOM 3524 N N . LEU A 1 450 ? -1.296 -23.785 -0.292 1.00 96.12 450 LEU A N 1
ATOM 3525 C CA . LEU A 1 450 ? -0.060 -24.587 -0.312 1.00 96.12 450 LEU A CA 1
ATOM 3526 C C . LEU A 1 450 ? -0.316 -26.095 -0.323 1.00 96.12 450 LEU A C 1
ATOM 3528 O O . LEU A 1 450 ? 0.589 -26.883 -0.564 1.00 96.12 450 LEU A O 1
ATOM 3532 N N . ARG A 1 451 ? -1.536 -26.488 0.024 1.00 96.31 451 ARG A N 1
ATOM 3533 C CA . ARG A 1 451 ? -2.029 -27.863 0.072 1.00 96.31 451 ARG A CA 1
ATOM 3534 C C . ARG A 1 451 ? -3.554 -27.822 -0.016 1.00 96.31 451 ARG A C 1
ATOM 3536 O O . ARG A 1 451 ? -4.118 -26.744 0.179 1.00 96.31 451 ARG A O 1
ATOM 3543 N N . PRO A 1 452 ? -4.240 -28.959 -0.208 1.00 98.19 452 PRO A N 1
ATOM 3544 C CA . PRO A 1 452 ? -5.688 -28.988 -0.082 1.00 98.19 452 PRO A CA 1
ATOM 3545 C C . PRO A 1 452 ? -6.155 -28.446 1.281 1.00 98.19 452 PRO A C 1
ATOM 3547 O O . PRO A 1 452 ? -5.585 -28.793 2.325 1.00 98.19 452 PRO A O 1
ATOM 3550 N N . ILE A 1 453 ? -7.183 -27.594 1.260 1.00 98.06 453 ILE A N 1
ATOM 3551 C CA . ILE A 1 453 ? -7.803 -26.985 2.444 1.00 98.06 453 ILE A CA 1
ATOM 3552 C C . ILE A 1 453 ? -9.267 -27.420 2.488 1.00 98.06 453 ILE A C 1
ATOM 3554 O O . ILE A 1 453 ? -10.032 -27.155 1.558 1.00 98.06 453 ILE A O 1
ATOM 3558 N N . SER A 1 454 ? -9.657 -28.105 3.562 1.00 97.94 454 SER A N 1
ATOM 3559 C CA . SER A 1 454 ? -11.016 -28.643 3.703 1.00 97.94 454 SER A CA 1
ATOM 3560 C C . SER A 1 454 ? -12.005 -27.549 4.089 1.00 97.94 454 SER A C 1
ATOM 3562 O O . SER A 1 454 ? -11.628 -26.569 4.730 1.00 97.94 454 SER A O 1
ATOM 3564 N N . ARG A 1 455 ? -13.293 -27.728 3.773 1.00 97.12 455 ARG A N 1
ATOM 3565 C CA . ARG A 1 455 ? -14.350 -26.814 4.231 1.00 97.12 455 ARG A CA 1
ATOM 3566 C C . ARG A 1 455 ? -14.357 -26.699 5.760 1.00 97.12 455 ARG A C 1
ATOM 3568 O O . ARG A 1 455 ? -14.412 -27.704 6.464 1.00 97.12 455 ARG A O 1
ATOM 3575 N N . GLY A 1 456 ? -14.402 -25.470 6.267 1.00 96.00 456 GLY A N 1
ATOM 3576 C CA . GLY A 1 456 ? -14.430 -25.163 7.695 1.00 96.00 456 GLY A CA 1
ATOM 3577 C C . GLY A 1 456 ? -13.053 -25.121 8.359 1.00 96.00 456 GLY A C 1
ATOM 3578 O O . GLY A 1 456 ? -12.987 -24.751 9.530 1.00 96.00 456 GLY A O 1
ATOM 3579 N N . GLU A 1 457 ? -11.982 -25.461 7.639 1.00 96.19 457 GLU A N 1
ATOM 3580 C CA . GLU A 1 457 ? -10.600 -25.320 8.101 1.00 96.19 457 GLU A CA 1
ATOM 3581 C C . GLU A 1 457 ? -10.200 -23.835 8.151 1.00 96.19 457 GLU A C 1
ATOM 3583 O O . GLU A 1 457 ? -10.662 -23.019 7.347 1.00 96.19 457 GLU A O 1
ATOM 3588 N N . GLU A 1 458 ? -9.352 -23.472 9.112 1.00 96.00 458 GLU A N 1
ATOM 3589 C CA . GLU A 1 458 ? -8.761 -22.136 9.174 1.00 96.00 458 GLU A CA 1
ATOM 3590 C C . GLU A 1 458 ? -7.662 -21.991 8.114 1.00 96.00 458 GLU A C 1
ATOM 3592 O O . GLU A 1 458 ? -6.785 -22.846 7.984 1.00 96.00 458 GLU A O 1
ATOM 3597 N N . ILE A 1 459 ? -7.690 -20.890 7.371 1.00 96.75 459 ILE A N 1
ATOM 3598 C CA . ILE A 1 459 ? -6.623 -20.480 6.465 1.00 96.75 459 ILE A CA 1
ATOM 3599 C C . ILE A 1 459 ? -5.552 -19.776 7.293 1.00 96.75 459 ILE A C 1
ATOM 3601 O O . ILE A 1 459 ? -5.793 -18.724 7.889 1.00 96.75 459 ILE A O 1
ATOM 3605 N N . THR A 1 460 ? -4.356 -20.353 7.296 1.00 95.69 460 THR A N 1
ATOM 3606 C CA . THR A 1 460 ? -3.195 -19.846 8.026 1.00 95.69 460 THR A CA 1
ATOM 3607 C C . THR A 1 460 ? -2.041 -19.586 7.072 1.00 95.69 460 THR A C 1
ATOM 3609 O O . THR A 1 460 ? -1.783 -20.366 6.150 1.00 95.69 460 THR A O 1
ATOM 3612 N N . ILE A 1 461 ? -1.334 -18.489 7.323 1.00 93.88 461 ILE A N 1
ATOM 3613 C CA . ILE A 1 461 ? -0.122 -18.090 6.602 1.00 93.88 461 ILE A CA 1
ATOM 3614 C C . ILE A 1 461 ? 1.066 -18.099 7.566 1.00 93.88 461 ILE A C 1
ATOM 3616 O O . ILE A 1 461 ? 0.880 -18.080 8.783 1.00 93.88 461 ILE A O 1
ATOM 3620 N N . SER A 1 462 ? 2.296 -18.120 7.056 1.00 90.31 462 SER A N 1
ATOM 3621 C CA . SER A 1 462 ? 3.447 -17.812 7.906 1.00 90.31 462 SER A CA 1
ATOM 3622 C C . SER A 1 462 ? 3.646 -16.297 7.967 1.00 90.31 462 SER A C 1
ATOM 3624 O O . SER A 1 462 ? 3.414 -15.594 6.988 1.00 90.31 462 SER A O 1
ATOM 3626 N N . TYR A 1 463 ? 4.046 -15.796 9.134 1.00 88.06 463 TYR A N 1
ATOM 3627 C CA . TYR A 1 463 ? 4.397 -14.382 9.340 1.00 88.06 463 TYR A CA 1
ATOM 3628 C C . TYR A 1 463 ? 5.912 -14.180 9.313 1.00 88.06 463 TYR A C 1
ATOM 3630 O O . TYR A 1 463 ? 6.395 -13.075 9.507 1.00 88.06 463 TYR A O 1
ATOM 3638 N N . ILE A 1 464 ? 6.656 -15.277 9.222 1.00 84.94 464 ILE A N 1
ATOM 3639 C CA . ILE A 1 464 ? 8.095 -15.344 9.413 1.00 84.94 464 ILE A CA 1
ATOM 3640 C C . ILE A 1 464 ? 8.656 -16.439 8.508 1.00 84.94 464 ILE A C 1
ATOM 3642 O O . ILE A 1 464 ? 7.903 -17.246 7.964 1.00 84.94 464 ILE A O 1
ATOM 3646 N N . ASP A 1 465 ? 9.975 -16.525 8.419 1.00 83.12 465 ASP A N 1
ATOM 3647 C CA . ASP A 1 465 ? 10.618 -17.697 7.841 1.00 83.12 465 ASP A CA 1
ATOM 3648 C C . ASP A 1 465 ? 10.386 -18.934 8.731 1.00 83.12 465 ASP A C 1
ATOM 3650 O O . ASP A 1 465 ? 10.757 -18.984 9.909 1.00 83.12 465 ASP A O 1
ATOM 3654 N N . GLU A 1 466 ? 9.703 -19.924 8.166 1.00 83.56 466 GLU A N 1
ATOM 3655 C CA . GLU A 1 466 ? 9.407 -21.204 8.805 1.00 83.56 466 GLU A CA 1
ATOM 3656 C C . GLU A 1 466 ? 10.626 -22.121 8.967 1.00 83.56 466 GLU A C 1
ATOM 3658 O O . GLU A 1 466 ? 10.603 -22.987 9.857 1.00 83.56 466 GLU A O 1
ATOM 3663 N N . ASP A 1 467 ? 11.676 -21.911 8.170 1.00 84.56 467 ASP A N 1
ATOM 3664 C CA . ASP A 1 467 ? 12.896 -22.718 8.171 1.00 84.56 467 ASP A CA 1
ATOM 3665 C C . ASP A 1 467 ? 13.877 -22.294 9.282 1.00 84.56 467 ASP A C 1
ATOM 3667 O O . ASP A 1 467 ? 14.789 -23.050 9.628 1.00 84.56 467 ASP A O 1
ATOM 3671 N N . LEU A 1 468 ? 13.644 -21.141 9.925 1.00 84.75 468 LEU A N 1
ATOM 3672 C CA . LEU A 1 468 ? 14.411 -20.696 11.093 1.00 84.75 468 LEU A CA 1
ATOM 3673 C C . LEU A 1 468 ? 14.232 -21.629 12.303 1.00 84.75 468 LEU A C 1
ATOM 3675 O O . LEU A 1 468 ? 13.150 -22.194 12.500 1.00 84.75 468 LEU A O 1
ATOM 3679 N N . PRO A 1 469 ? 15.234 -21.751 13.193 1.00 88.12 469 PRO A N 1
ATOM 3680 C CA . PRO A 1 469 ? 15.109 -22.503 14.440 1.00 88.12 469 PRO A CA 1
ATOM 3681 C C . PRO A 1 469 ? 13.928 -22.045 15.303 1.00 88.12 469 PRO A C 1
ATOM 3683 O O . PRO A 1 469 ? 13.580 -20.867 15.346 1.00 88.12 469 PRO A O 1
ATOM 3686 N N . PHE A 1 470 ? 13.310 -22.976 16.036 1.00 84.44 470 PHE A N 1
ATOM 3687 C CA . PHE A 1 470 ? 12.101 -22.697 16.820 1.00 84.44 470 PHE A CA 1
ATOM 3688 C C . PHE A 1 470 ? 12.245 -21.501 17.775 1.00 84.44 470 PHE A C 1
ATOM 3690 O O . PHE A 1 470 ? 11.324 -20.692 17.875 1.00 84.44 470 PHE A O 1
ATOM 3697 N N . GLU A 1 471 ? 13.377 -21.383 18.468 1.00 86.50 471 GLU A N 1
ATOM 3698 C CA . GLU A 1 471 ? 13.624 -20.285 19.408 1.00 86.50 471 GLU A CA 1
ATOM 3699 C C . GLU A 1 471 ? 13.668 -18.930 18.694 1.00 86.50 471 GLU A C 1
ATOM 3701 O O . GLU A 1 471 ? 13.000 -17.993 19.128 1.00 86.50 471 GLU A O 1
ATOM 3706 N N . GLU A 1 472 ? 14.343 -18.851 17.545 1.00 86.69 472 GLU A N 1
ATOM 3707 C CA . GLU A 1 472 ? 14.366 -17.649 16.706 1.00 86.69 472 GLU A CA 1
ATOM 3708 C C . GLU A 1 472 ? 12.966 -17.302 16.194 1.00 86.69 472 GLU A C 1
ATOM 3710 O O . GLU A 1 472 ? 12.546 -16.147 16.263 1.00 86.69 472 GLU A O 1
ATOM 3715 N N . ARG A 1 473 ? 12.184 -18.308 15.778 1.00 87.62 473 ARG A N 1
ATOM 3716 C CA . ARG A 1 473 ? 10.780 -18.107 15.394 1.00 87.62 473 ARG A CA 1
ATOM 3717 C C . ARG A 1 473 ? 9.950 -17.530 16.541 1.00 87.62 473 ARG A C 1
ATOM 3719 O O . ARG A 1 473 ? 9.143 -16.637 16.311 1.00 87.62 473 ARG A O 1
ATOM 3726 N N . GLN A 1 474 ? 10.134 -18.003 17.775 1.00 87.88 474 GLN A N 1
ATOM 3727 C CA . GLN A 1 474 ? 9.419 -17.463 18.938 1.00 87.88 474 GLN A CA 1
ATOM 3728 C C . GLN A 1 474 ? 9.800 -16.012 19.230 1.00 87.88 474 GLN A C 1
ATOM 3730 O O . GLN A 1 474 ? 8.911 -15.214 19.514 1.00 87.88 474 GLN A O 1
ATOM 3735 N N . VAL A 1 475 ? 11.086 -15.666 19.129 1.00 85.31 475 VAL A N 1
ATOM 3736 C CA . VAL A 1 475 ? 11.555 -14.280 19.283 1.00 85.31 475 VAL A CA 1
ATOM 3737 C C . VAL A 1 475 ? 10.923 -13.390 18.214 1.00 85.31 475 VAL A C 1
ATOM 3739 O O . VAL A 1 475 ? 10.307 -12.383 18.540 1.00 85.31 475 VAL A O 1
ATOM 3742 N N . LEU A 1 476 ? 10.972 -13.808 16.947 1.00 83.75 476 LEU A N 1
ATOM 3743 C CA . LEU A 1 476 ? 10.398 -13.050 15.834 1.00 83.75 476 LEU A CA 1
ATOM 3744 C C . LEU A 1 476 ? 8.871 -12.915 15.909 1.00 83.75 476 LEU A C 1
ATOM 3746 O O . LEU A 1 476 ? 8.335 -11.942 15.382 1.00 83.75 476 LEU A O 1
ATOM 3750 N N . LEU A 1 477 ? 8.167 -13.882 16.503 1.00 85.56 477 LEU A N 1
ATOM 3751 C CA . LEU A 1 477 ? 6.712 -13.837 16.685 1.00 85.56 477 LEU A CA 1
ATOM 3752 C C . LEU A 1 477 ? 6.294 -13.038 17.925 1.00 85.56 477 LEU A C 1
ATOM 3754 O O . LEU A 1 477 ? 5.175 -12.526 17.966 1.00 85.56 477 LEU A O 1
ATOM 3758 N N . ALA A 1 478 ? 7.191 -12.862 18.899 1.00 82.62 478 ALA A N 1
ATOM 3759 C CA . ALA A 1 478 ? 6.945 -12.001 20.050 1.00 82.62 478 ALA A CA 1
ATOM 3760 C C . ALA A 1 478 ? 6.711 -10.537 19.634 1.00 82.62 478 ALA A C 1
ATOM 3762 O O . ALA A 1 478 ? 5.907 -9.859 20.275 1.00 82.62 478 ALA A O 1
ATOM 3763 N N . ASP A 1 479 ? 7.311 -10.090 18.522 1.00 78.88 479 ASP A N 1
ATOM 3764 C CA . ASP A 1 479 ? 7.062 -8.773 17.910 1.00 78.88 479 ASP A CA 1
ATOM 3765 C C . ASP A 1 479 ? 5.584 -8.573 17.525 1.00 78.88 479 ASP A C 1
ATOM 3767 O O . ASP A 1 479 ? 5.048 -7.471 17.614 1.00 78.88 479 ASP A O 1
ATOM 3771 N N . TYR A 1 480 ? 4.885 -9.655 17.163 1.00 78.62 480 TYR A N 1
ATOM 3772 C CA . TYR A 1 480 ? 3.446 -9.642 16.868 1.00 78.62 480 TYR A CA 1
ATOM 3773 C C . TYR A 1 480 ? 2.586 -9.701 18.142 1.00 78.62 480 TYR A C 1
ATOM 3775 O O . TYR A 1 480 ? 1.355 -9.672 18.088 1.00 78.62 480 TYR A O 1
ATOM 3783 N N . GLY A 1 481 ? 3.218 -9.774 19.315 1.00 79.56 481 GLY A N 1
ATOM 3784 C CA . GLY A 1 481 ? 2.559 -9.750 20.613 1.00 79.56 481 GLY A CA 1
ATOM 3785 C C . GLY A 1 481 ? 1.916 -11.073 21.026 1.00 79.56 481 GLY A C 1
ATOM 3786 O O . GLY A 1 481 ? 1.019 -11.053 21.872 1.00 79.56 481 GLY A O 1
ATOM 3787 N N . PHE A 1 482 ? 2.345 -12.208 20.462 1.00 83.69 482 PHE A N 1
ATOM 3788 C CA . PHE A 1 482 ? 1.862 -13.534 20.853 1.00 83.69 482 PHE A CA 1
ATOM 3789 C C . PHE A 1 482 ? 2.989 -14.571 20.933 1.00 83.69 482 PHE A C 1
ATOM 3791 O O . PHE A 1 482 ? 4.071 -14.402 20.381 1.00 83.69 482 PHE A O 1
ATOM 3798 N N . ARG A 1 483 ? 2.715 -15.682 21.627 1.00 86.56 483 ARG A N 1
ATOM 3799 C CA . ARG A 1 483 ? 3.594 -16.856 21.677 1.00 86.56 483 ARG A CA 1
ATOM 3800 C C . ARG A 1 483 ? 3.013 -17.956 20.796 1.00 86.56 483 ARG A C 1
ATOM 3802 O O . ARG A 1 483 ? 1.879 -18.386 21.023 1.00 86.56 483 ARG A O 1
ATOM 3809 N N . CYS A 1 484 ? 3.774 -18.430 19.814 1.00 87.75 484 CYS A N 1
ATOM 3810 C CA . CYS A 1 484 ? 3.291 -19.461 18.900 1.00 87.75 484 CYS A CA 1
ATOM 3811 C C . CYS A 1 484 ? 3.203 -20.828 19.596 1.00 87.75 484 CYS A C 1
ATOM 3813 O O . CYS A 1 484 ? 4.127 -21.246 20.297 1.00 87.75 484 CYS A O 1
ATOM 3815 N N . ARG A 1 485 ? 2.070 -21.515 19.394 1.00 87.06 485 ARG A N 1
ATOM 3816 C CA . ARG A 1 485 ? 1.730 -22.824 19.981 1.00 87.06 485 ARG A CA 1
ATOM 3817 C C . ARG A 1 485 ? 1.520 -23.915 18.919 1.00 87.06 485 ARG A C 1
ATOM 3819 O O . ARG A 1 485 ? 0.932 -24.950 19.218 1.00 87.06 485 ARG A O 1
ATOM 3826 N N . CYS A 1 486 ? 1.954 -23.683 17.679 1.00 84.62 486 CYS A N 1
ATOM 3827 C CA . CYS A 1 486 ? 1.773 -24.640 16.588 1.00 84.62 486 CYS A CA 1
ATOM 3828 C C . CYS A 1 486 ? 2.492 -25.972 16.879 1.00 84.62 486 CYS A C 1
ATOM 3830 O O . CYS A 1 486 ? 3.569 -25.952 17.473 1.00 84.62 486 CYS A O 1
ATOM 3832 N N . PRO A 1 487 ? 1.968 -27.121 16.405 1.00 71.00 487 PRO A N 1
ATOM 3833 C CA . PRO A 1 487 ? 2.538 -28.443 16.692 1.00 71.00 487 PRO A CA 1
ATOM 3834 C C . PRO A 1 487 ? 3.959 -28.669 16.154 1.00 71.00 487 PRO A C 1
ATOM 3836 O O . PRO A 1 487 ? 4.635 -29.600 16.587 1.00 71.00 487 PRO A O 1
ATOM 3839 N N . ASN A 1 488 ? 4.423 -27.839 15.212 1.00 61.06 488 ASN A N 1
ATOM 3840 C CA . ASN A 1 488 ? 5.706 -27.993 14.523 1.00 61.06 488 ASN A CA 1
ATOM 3841 C C . ASN A 1 488 ? 6.894 -27.484 15.368 1.00 61.06 488 ASN A C 1
ATOM 3843 O O . ASN A 1 488 ? 7.681 -26.637 14.942 1.00 61.06 488 ASN A O 1
ATOM 3847 N N . LEU A 1 489 ? 6.978 -27.977 16.605 1.00 55.19 489 LEU A N 1
ATOM 3848 C CA . LEU A 1 489 ? 7.992 -27.610 17.593 1.00 55.19 489 LEU A CA 1
ATOM 3849 C C . LEU A 1 489 ? 9.328 -28.349 17.380 1.00 55.19 489 LEU A C 1
ATOM 3851 O O . LEU A 1 489 ? 10.323 -27.938 17.964 1.00 55.19 489 LEU A O 1
ATOM 3855 N N . THR A 1 490 ? 9.379 -29.415 16.565 1.00 45.06 490 THR A N 1
ATOM 3856 C CA . THR A 1 490 ? 10.534 -30.345 16.535 1.00 45.06 490 THR A CA 1
ATOM 3857 C C . THR A 1 490 ? 10.689 -31.186 15.249 1.00 45.06 490 THR A C 1
ATOM 3859 O O . THR A 1 490 ? 11.116 -32.338 15.322 1.00 45.06 490 THR A O 1
ATOM 3862 N N . ILE A 1 491 ? 10.395 -30.676 14.045 1.00 45.38 491 ILE A N 1
ATOM 3863 C CA . ILE A 1 491 ? 10.782 -31.403 12.814 1.00 45.38 491 ILE A CA 1
ATOM 3864 C C . ILE A 1 491 ? 12.080 -30.817 12.260 1.00 45.38 491 ILE A C 1
ATOM 3866 O O . ILE A 1 491 ? 12.091 -29.751 11.654 1.00 45.38 491 ILE A O 1
ATOM 3870 N N . ASN A 1 492 ? 13.169 -31.556 12.501 1.00 42.28 492 ASN A N 1
ATOM 3871 C CA . ASN A 1 492 ? 14.469 -31.418 11.847 1.00 42.28 492 ASN A CA 1
ATOM 3872 C C . ASN A 1 492 ? 14.303 -31.084 10.355 1.00 42.28 492 ASN A C 1
ATOM 3874 O O . ASN A 1 492 ? 13.583 -31.783 9.634 1.00 42.28 492 ASN A O 1
ATOM 3878 N N . SER A 1 493 ? 15.056 -30.088 9.895 1.00 44.25 493 SER A N 1
ATOM 3879 C CA . SER A 1 493 ? 15.207 -29.649 8.499 1.00 44.25 493 SER A CA 1
ATOM 3880 C C . SER A 1 493 ? 15.452 -30.784 7.485 1.00 44.25 493 SER A C 1
ATOM 3882 O O . SER A 1 493 ? 15.223 -30.613 6.293 1.00 44.25 493 SER A O 1
ATOM 3884 N N . ALA A 1 494 ? 15.830 -31.981 7.943 1.00 39.09 494 ALA A N 1
ATOM 3885 C CA . ALA A 1 494 ? 16.156 -33.140 7.117 1.00 39.09 494 ALA A CA 1
ATOM 3886 C C . ALA A 1 494 ? 14.979 -33.777 6.338 1.00 39.09 494 ALA A C 1
ATOM 3888 O O . ALA A 1 494 ? 15.214 -34.427 5.316 1.00 39.09 494 ALA A O 1
ATOM 3889 N N . LEU A 1 495 ? 13.717 -33.631 6.771 1.00 38.19 495 LEU A N 1
ATOM 3890 C CA . LEU A 1 495 ? 12.587 -34.322 6.114 1.00 38.19 495 LEU A CA 1
ATOM 3891 C C . LEU A 1 495 ? 11.896 -33.506 5.012 1.00 38.19 495 LEU A C 1
ATOM 3893 O O . LEU A 1 495 ? 11.312 -34.103 4.108 1.00 38.19 495 LEU A O 1
ATOM 3897 N N . ARG A 1 496 ? 12.025 -32.171 5.005 1.00 41.72 496 ARG A N 1
ATOM 3898 C CA . ARG A 1 496 ? 11.585 -31.347 3.861 1.00 41.72 496 ARG A CA 1
ATOM 3899 C C . ARG A 1 496 ? 12.549 -31.450 2.678 1.00 41.72 496 ARG A C 1
ATOM 3901 O O . ARG A 1 496 ? 12.099 -31.469 1.535 1.00 41.72 496 ARG A O 1
ATOM 3908 N N . SER A 1 497 ? 13.843 -31.665 2.934 1.00 33.06 497 SER A N 1
ATOM 3909 C CA . SER A 1 497 ? 14.837 -31.899 1.879 1.00 33.06 497 SER A CA 1
ATOM 3910 C C . SER A 1 497 ? 14.507 -33.129 1.025 1.00 33.06 497 SER A C 1
ATOM 3912 O O . SER A 1 497 ? 14.769 -33.136 -0.169 1.00 33.06 497 SER A O 1
ATOM 3914 N N . SER A 1 498 ? 13.862 -34.157 1.586 1.00 27.20 498 SER A N 1
ATOM 3915 C CA . SER A 1 498 ? 13.594 -35.408 0.858 1.00 27.20 498 SER A CA 1
ATOM 3916 C C . SER A 1 498 ? 12.402 -35.334 -0.110 1.00 27.20 498 SER A C 1
ATOM 3918 O O . SER A 1 498 ? 12.356 -36.109 -1.062 1.00 27.20 498 SER A O 1
ATOM 3920 N N . ALA A 1 499 ? 11.473 -34.390 0.079 1.00 27.55 499 ALA A N 1
ATOM 3921 C CA . ALA A 1 499 ? 10.371 -34.145 -0.861 1.00 27.55 499 ALA A CA 1
ATOM 3922 C C . ALA A 1 499 ? 10.766 -33.189 -2.005 1.00 27.55 499 ALA A C 1
ATOM 3924 O O . ALA A 1 499 ? 10.145 -33.212 -3.063 1.00 27.55 499 ALA A O 1
ATOM 3925 N N . ILE A 1 500 ? 11.845 -32.418 -1.827 1.00 30.00 500 ILE A N 1
ATOM 3926 C CA . ILE A 1 500 ? 12.448 -31.569 -2.869 1.00 30.00 500 ILE A CA 1
ATOM 3927 C C . ILE A 1 500 ? 13.430 -32.383 -3.746 1.00 30.00 500 ILE A C 1
ATOM 3929 O O . ILE A 1 500 ? 13.655 -32.067 -4.909 1.00 30.00 500 ILE A O 1
ATOM 3933 N N . ILE A 1 501 ? 13.963 -33.505 -3.246 1.00 25.84 501 ILE A N 1
ATOM 3934 C CA . ILE A 1 501 ? 14.979 -34.317 -3.948 1.00 25.84 501 ILE A CA 1
ATOM 3935 C C . ILE A 1 501 ? 14.412 -35.230 -5.064 1.00 25.84 501 ILE A C 1
ATOM 3937 O O . ILE A 1 501 ? 15.186 -35.792 -5.840 1.00 25.84 501 ILE A O 1
ATOM 3941 N N . LEU A 1 502 ? 13.089 -35.350 -5.243 1.00 24.16 502 LEU A N 1
ATOM 3942 C CA . LEU A 1 502 ? 12.507 -36.160 -6.334 1.00 24.16 502 LEU A CA 1
ATOM 3943 C C . LEU A 1 502 ? 12.156 -35.394 -7.624 1.00 24.16 502 LEU A C 1
ATOM 3945 O O . LEU A 1 502 ? 11.739 -36.034 -8.587 1.00 24.16 502 LEU A O 1
ATOM 3949 N N . SER A 1 503 ? 12.415 -34.084 -7.710 1.00 26.81 503 SER A N 1
ATOM 3950 C CA . SER A 1 503 ? 12.429 -33.352 -8.994 1.00 26.81 503 SER A CA 1
ATOM 3951 C C . SER A 1 503 ? 13.842 -33.086 -9.537 1.00 26.81 503 SER A C 1
ATOM 3953 O O . SER A 1 503 ? 13.997 -32.705 -10.695 1.00 26.81 503 SER A O 1
ATOM 3955 N N . HIS A 1 504 ? 14.892 -33.358 -8.756 1.00 30.17 504 HIS A N 1
ATOM 3956 C CA . HIS A 1 504 ? 16.282 -33.104 -9.141 1.00 30.17 504 HIS A CA 1
ATOM 3957 C C . HIS A 1 504 ? 17.045 -34.393 -9.476 1.00 30.17 504 HIS A C 1
ATOM 3959 O O . HIS A 1 504 ? 17.892 -34.850 -8.710 1.00 30.17 504 HIS A O 1
ATOM 3965 N N . LYS A 1 505 ? 16.808 -34.964 -10.665 1.00 23.00 505 LYS A N 1
ATOM 3966 C CA . LYS A 1 505 ? 17.806 -35.826 -11.326 1.00 23.00 505 LYS A CA 1
ATOM 3967 C C . LYS A 1 505 ? 17.937 -35.503 -12.818 1.00 23.00 505 LYS A C 1
ATOM 3969 O O . LYS A 1 505 ? 17.127 -35.925 -13.629 1.00 23.00 505 LYS A O 1
ATOM 3974 N N . HIS A 1 506 ? 19.048 -34.823 -13.117 1.00 24.28 506 HIS A N 1
ATOM 3975 C CA . HIS A 1 506 ? 19.753 -34.703 -14.399 1.00 24.28 506 HIS A CA 1
ATOM 3976 C C . HIS A 1 506 ? 19.035 -34.063 -15.594 1.00 24.28 506 HIS A C 1
ATOM 3978 O O . HIS A 1 506 ? 18.561 -34.775 -16.470 1.00 24.28 506 HIS A O 1
ATOM 3984 N N . ILE A 1 507 ? 19.192 -32.740 -15.739 1.00 23.92 507 ILE A N 1
ATOM 3985 C CA . ILE A 1 507 ? 19.569 -32.111 -17.018 1.00 23.92 507 ILE A CA 1
ATOM 3986 C C . ILE A 1 507 ? 20.597 -31.016 -16.697 1.00 23.92 507 ILE A C 1
ATOM 3988 O O . ILE A 1 507 ? 20.357 -30.152 -15.861 1.00 23.92 507 ILE A O 1
ATOM 3992 N N . ALA A 1 508 ? 21.783 -31.102 -17.298 1.00 27.16 508 ALA A N 1
ATOM 3993 C CA . ALA A 1 508 ? 22.813 -30.076 -17.198 1.00 27.16 508 ALA A CA 1
ATOM 3994 C C . ALA A 1 508 ? 22.419 -28.881 -18.080 1.00 27.16 508 ALA A C 1
ATOM 3996 O O . ALA A 1 508 ? 22.331 -29.019 -19.296 1.00 27.16 508 ALA A O 1
ATOM 3997 N N . GLY A 1 509 ? 22.177 -27.730 -17.461 1.00 23.61 509 GLY A N 1
ATOM 3998 C CA . GLY A 1 509 ? 21.800 -26.480 -18.120 1.00 23.61 509 GLY A CA 1
ATOM 3999 C C . GLY A 1 509 ? 21.172 -25.564 -17.079 1.00 23.61 509 GLY A C 1
ATOM 4000 O O . GLY A 1 509 ? 20.247 -25.981 -16.394 1.00 23.61 509 GLY A O 1
ATOM 4001 N N . ARG A 1 510 ? 21.758 -24.382 -16.875 1.00 31.72 510 ARG A N 1
ATOM 4002 C CA . ARG A 1 510 ? 21.433 -23.439 -15.793 1.00 31.72 510 ARG A CA 1
ATOM 4003 C C . ARG A 1 510 ? 19.922 -23.165 -15.743 1.00 31.72 510 ARG A C 1
ATOM 4005 O O . ARG A 1 510 ? 19.383 -22.629 -16.701 1.00 31.72 510 ARG A O 1
ATOM 4012 N N . SER A 1 511 ? 19.268 -23.540 -14.642 1.00 21.69 511 SER A N 1
ATOM 4013 C CA . SER A 1 511 ? 17.865 -23.221 -14.366 1.00 21.69 511 SER A CA 1
ATOM 4014 C C . SER A 1 511 ? 17.780 -22.117 -13.317 1.00 21.69 511 SER A C 1
ATOM 4016 O O . SER A 1 511 ? 18.397 -22.224 -12.257 1.00 21.69 511 SER A O 1
ATOM 4018 N N . VAL A 1 512 ? 16.999 -21.092 -13.634 1.00 26.22 512 VAL A N 1
ATOM 4019 C CA . VAL A 1 512 ? 16.704 -19.914 -12.817 1.00 26.22 512 VAL A CA 1
ATOM 4020 C C . VAL A 1 512 ? 15.943 -20.312 -11.546 1.00 26.22 512 VAL A C 1
ATOM 4022 O O . VAL A 1 512 ? 14.879 -20.932 -11.603 1.00 26.22 512 VAL A O 1
ATOM 4025 N N . GLU A 1 513 ? 16.502 -19.961 -10.387 1.00 22.88 513 GLU A N 1
ATOM 4026 C CA . GLU A 1 513 ? 15.851 -20.073 -9.081 1.00 22.88 513 GLU A CA 1
ATOM 4027 C C . GLU A 1 513 ? 14.765 -18.995 -8.951 1.00 22.88 513 GLU A C 1
ATOM 4029 O O . GLU A 1 513 ? 15.065 -17.826 -8.728 1.00 22.88 513 GLU A O 1
ATOM 4034 N N . HIS A 1 514 ? 13.489 -19.372 -9.034 1.00 27.56 514 HIS A N 1
ATOM 4035 C CA . HIS A 1 514 ? 12.407 -18.493 -8.585 1.00 27.56 514 HIS A CA 1
ATOM 4036 C C . HIS A 1 514 ? 12.327 -18.564 -7.056 1.00 27.56 514 HIS A C 1
ATOM 4038 O O . HIS A 1 514 ? 11.755 -19.499 -6.488 1.00 27.56 514 HIS A O 1
ATOM 4044 N N . LYS A 1 515 ? 12.943 -17.592 -6.377 1.00 26.11 515 LYS A N 1
ATOM 4045 C CA . LYS A 1 515 ? 12.882 -17.471 -4.916 1.00 26.11 515 LYS A CA 1
ATOM 4046 C C . LYS A 1 515 ? 11.443 -17.188 -4.480 1.00 26.11 515 LYS A C 1
ATOM 4048 O O . LYS A 1 515 ? 10.848 -16.179 -4.847 1.00 26.11 515 LYS A O 1
ATOM 4053 N N . ALA A 1 516 ? 10.889 -18.071 -3.654 1.00 25.39 516 ALA A N 1
ATOM 4054 C CA . ALA A 1 516 ? 9.706 -17.763 -2.864 1.00 25.39 516 ALA A CA 1
ATOM 4055 C C . ALA A 1 516 ? 10.017 -16.564 -1.948 1.00 25.39 516 ALA A C 1
ATOM 4057 O O . ALA A 1 516 ? 10.936 -16.627 -1.136 1.00 25.39 516 ALA A O 1
ATOM 4058 N N . MET A 1 517 ? 9.256 -15.473 -2.081 1.00 28.34 517 MET A N 1
ATOM 4059 C CA . MET A 1 517 ? 9.289 -14.355 -1.136 1.00 28.34 517 MET A CA 1
ATOM 4060 C C . MET A 1 517 ? 8.723 -14.824 0.206 1.00 28.34 517 MET A C 1
ATOM 4062 O O . MET A 1 517 ? 7.513 -14.982 0.365 1.00 28.34 517 MET A O 1
ATOM 4066 N N . ILE A 1 518 ? 9.609 -15.073 1.164 1.00 27.19 518 ILE A N 1
ATOM 4067 C CA . ILE A 1 518 ? 9.239 -15.244 2.564 1.00 27.19 518 ILE A CA 1
ATOM 4068 C C . ILE A 1 518 ? 8.914 -13.861 3.129 1.00 27.19 518 ILE A C 1
ATOM 4070 O O . ILE A 1 518 ? 9.722 -12.936 3.080 1.00 27.19 518 ILE A O 1
ATOM 4074 N N . LEU A 1 519 ? 7.694 -13.732 3.640 1.00 33.28 519 LEU A N 1
ATOM 4075 C CA . LEU A 1 519 ? 7.131 -12.504 4.187 1.00 33.28 519 LEU A CA 1
ATOM 4076 C C . LEU A 1 519 ? 7.604 -12.324 5.631 1.00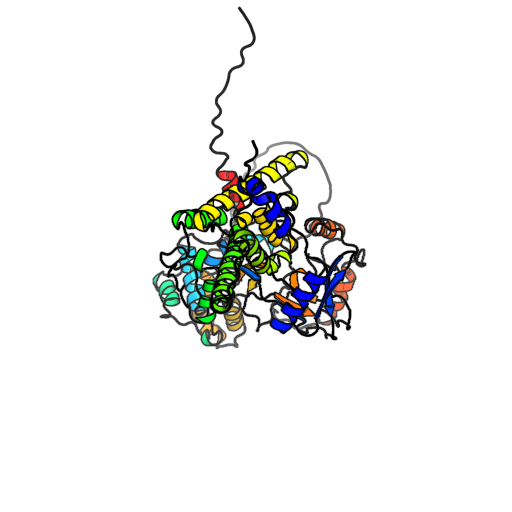 33.28 519 LEU A C 1
ATOM 4078 O O . LEU A 1 519 ? 6.960 -12.813 6.556 1.00 33.28 519 LEU A O 1
ATOM 4082 N N . LYS A 1 520 ? 8.718 -11.611 5.823 1.00 34.84 520 LYS A N 1
ATOM 4083 C CA . LYS A 1 520 ? 8.950 -10.808 7.030 1.00 34.84 520 LYS A CA 1
ATOM 4084 C C . LYS A 1 520 ? 9.866 -9.626 6.718 1.00 34.84 520 LYS A C 1
ATOM 4086 O O . LYS A 1 520 ? 10.965 -9.805 6.202 1.00 34.84 520 LYS A O 1
ATOM 4091 N N . VAL A 1 521 ? 9.470 -8.453 7.202 1.00 30.45 521 VAL A N 1
ATOM 4092 C CA . VAL A 1 521 ? 10.406 -7.443 7.701 1.00 30.45 521 VAL A CA 1
ATOM 4093 C C . VAL A 1 521 ? 10.948 -7.960 9.046 1.00 30.45 521 VAL A C 1
ATOM 4095 O O . VAL A 1 521 ? 10.179 -8.018 10.009 1.00 30.45 521 VAL A O 1
ATOM 4098 N N . PRO A 1 522 ? 12.228 -8.359 9.194 1.00 23.38 522 PRO A N 1
ATOM 4099 C CA . PRO A 1 522 ? 12.823 -8.460 10.532 1.00 23.38 522 PRO A CA 1
ATOM 4100 C C . PRO A 1 522 ? 12.596 -7.125 11.251 1.00 23.38 522 PRO A C 1
ATOM 4102 O O . PRO A 1 522 ? 12.680 -6.107 10.567 1.00 23.38 522 PRO A O 1
ATOM 4105 N N . PRO A 1 523 ? 12.297 -7.097 12.565 1.00 27.03 523 PRO A N 1
ATOM 4106 C CA . PRO A 1 523 ? 11.862 -5.895 13.289 1.00 27.03 523 PRO A CA 1
ATOM 4107 C C . PRO A 1 523 ? 12.725 -4.697 12.906 1.00 27.03 523 PRO A C 1
ATOM 4109 O O . PRO A 1 523 ? 13.854 -4.610 13.372 1.00 27.03 523 PRO A O 1
ATOM 4112 N N . LEU A 1 524 ? 12.237 -3.858 11.980 1.00 33.72 524 LEU A N 1
ATOM 4113 C CA . LEU A 1 524 ? 12.977 -2.790 11.296 1.00 33.72 524 LEU A CA 1
ATOM 4114 C C . LEU A 1 524 ? 14.511 -2.909 11.408 1.00 33.72 524 LEU A C 1
ATOM 4116 O O . LEU A 1 524 ? 15.178 -1.993 11.905 1.00 33.72 524 LEU A O 1
ATOM 4120 N N . LYS A 1 525 ? 15.089 -4.025 10.940 1.00 29.73 525 LYS A N 1
ATOM 4121 C CA . LYS A 1 525 ? 16.523 -4.065 10.653 1.00 29.73 525 LYS A CA 1
ATOM 4122 C C . LYS A 1 525 ? 16.692 -3.346 9.322 1.00 29.73 525 LYS A C 1
ATOM 4124 O O . LYS A 1 525 ? 16.491 -3.907 8.258 1.00 29.73 525 LYS A O 1
ATOM 4129 N N . PHE A 1 526 ? 17.020 -2.061 9.453 1.00 30.50 526 PHE A N 1
ATOM 4130 C CA . PHE A 1 526 ? 17.490 -1.165 8.398 1.00 30.50 526 PHE A CA 1
ATOM 4131 C C . PHE A 1 526 ? 16.439 -0.707 7.373 1.00 30.50 526 PHE A C 1
ATOM 4133 O O . PHE A 1 526 ? 16.584 -0.897 6.173 1.00 30.50 526 PHE A O 1
ATOM 4140 N N . CYS A 1 527 ? 15.444 0.068 7.830 1.00 25.53 527 CYS A N 1
ATOM 4141 C CA . CYS A 1 527 ? 14.912 1.122 6.961 1.00 25.53 527 CYS A CA 1
ATOM 4142 C C . CYS A 1 527 ? 16.050 2.098 6.611 1.00 25.53 527 CYS A C 1
ATOM 4144 O O . CYS A 1 527 ? 16.743 2.606 7.501 1.00 25.53 527 CYS A O 1
ATOM 4146 N N . CYS A 1 528 ? 16.167 2.386 5.316 1.00 27.06 528 CYS A N 1
ATOM 4147 C CA . CYS A 1 528 ? 17.092 3.265 4.585 1.00 27.06 528 CYS A CA 1
ATOM 4148 C C . CYS A 1 528 ? 17.227 4.726 5.117 1.00 27.06 528 CYS A C 1
ATOM 4150 O O . CYS A 1 528 ? 17.818 5.586 4.466 1.00 27.06 528 CYS A O 1
ATOM 4152 N N . GLY A 1 529 ? 16.697 5.041 6.305 1.00 29.27 529 GLY A N 1
ATOM 4153 C CA . GLY A 1 529 ? 16.770 6.350 6.969 1.00 29.27 529 GLY A CA 1
ATOM 4154 C C . GLY A 1 529 ? 17.727 6.440 8.171 1.00 29.27 529 GLY A C 1
ATOM 4155 O O . GLY A 1 529 ? 18.036 7.548 8.623 1.00 29.27 529 GLY A O 1
ATOM 4156 N N . ARG A 1 530 ? 18.257 5.325 8.710 1.00 35.38 530 ARG A N 1
ATOM 4157 C CA . ARG A 1 530 ? 18.987 5.372 10.000 1.00 35.38 530 ARG A CA 1
ATOM 4158 C C . ARG A 1 530 ? 20.375 6.034 9.970 1.00 35.38 530 ARG A C 1
ATOM 4160 O O . ARG A 1 530 ? 20.835 6.456 11.028 1.00 35.38 530 ARG A O 1
ATOM 4167 N N . ARG A 1 531 ? 21.029 6.263 8.819 1.00 26.44 531 ARG A N 1
ATOM 4168 C CA . ARG A 1 531 ? 22.293 7.045 8.809 1.00 26.44 531 ARG A CA 1
ATOM 4169 C C . ARG A 1 531 ? 22.106 8.543 9.073 1.00 26.44 531 ARG A C 1
ATOM 4171 O O . ARG A 1 531 ? 23.069 9.189 9.489 1.00 26.44 531 ARG A O 1
ATOM 4178 N N . LYS A 1 532 ? 20.914 9.116 8.858 1.00 26.97 532 LYS A N 1
ATOM 4179 C CA . LYS A 1 532 ? 20.688 10.561 9.069 1.00 26.97 532 LYS A CA 1
ATOM 4180 C C . LYS A 1 532 ? 20.358 10.911 10.519 1.00 26.97 532 LYS A C 1
ATOM 4182 O O . LYS A 1 532 ? 20.908 11.886 11.028 1.00 26.97 532 LYS A O 1
ATOM 4187 N N . ILE A 1 533 ? 19.553 10.094 11.204 1.00 31.67 533 ILE A N 1
ATOM 4188 C CA . ILE A 1 533 ? 19.098 10.387 12.576 1.00 31.67 533 ILE A CA 1
ATOM 4189 C C . ILE A 1 533 ? 20.277 10.426 13.567 1.00 31.67 533 ILE A C 1
ATOM 4191 O O . ILE A 1 533 ? 20.337 11.316 14.411 1.00 31.67 533 ILE A O 1
ATOM 4195 N N . TYR A 1 534 ? 21.284 9.560 13.402 1.00 27.16 534 TYR A N 1
ATOM 4196 C CA . TYR A 1 534 ? 22.445 9.527 14.304 1.00 27.16 534 TYR A CA 1
ATOM 4197 C C . TYR A 1 534 ? 23.568 10.516 13.939 1.00 27.16 534 TYR A C 1
ATOM 4199 O O . TYR A 1 534 ? 24.333 10.917 14.815 1.00 27.16 534 TYR A O 1
ATOM 4207 N N . LYS A 1 535 ? 23.668 10.978 12.680 1.00 24.55 535 LYS A N 1
ATOM 4208 C CA . LYS A 1 535 ? 24.692 11.969 12.280 1.00 24.55 535 LYS A CA 1
ATOM 4209 C C . LYS A 1 535 ? 24.306 13.418 12.574 1.00 24.55 535 LYS A C 1
ATOM 4211 O O . LYS A 1 535 ? 25.202 14.234 12.768 1.00 24.55 535 LYS A O 1
ATOM 4216 N N . LEU A 1 536 ? 23.015 13.745 12.641 1.00 25.73 536 LEU A N 1
ATOM 4217 C CA . LEU A 1 536 ? 22.557 15.120 12.888 1.00 25.73 536 LEU A CA 1
ATOM 4218 C C . LEU A 1 536 ? 22.626 15.553 14.363 1.00 25.73 536 LEU A C 1
ATOM 4220 O O . LEU A 1 536 ? 22.617 16.749 14.633 1.00 25.73 536 LEU A O 1
ATOM 4224 N N . PHE A 1 537 ? 22.759 14.619 15.311 1.00 25.94 537 PHE A N 1
ATOM 4225 C CA . PHE A 1 537 ? 22.759 14.943 16.746 1.00 25.94 537 PHE A CA 1
ATOM 4226 C C . PHE A 1 537 ? 24.123 14.848 17.449 1.00 25.94 537 PHE A C 1
ATOM 4228 O O . PHE A 1 537 ? 24.251 15.317 18.578 1.00 25.94 537 PHE A O 1
ATOM 4235 N N . ILE A 1 538 ? 25.175 14.356 16.782 1.00 25.67 538 ILE A N 1
ATOM 4236 C CA . ILE A 1 538 ? 26.542 14.334 17.349 1.00 25.67 538 ILE A CA 1
ATOM 4237 C C . ILE A 1 538 ? 27.324 15.642 17.099 1.00 25.67 538 ILE A C 1
ATOM 4239 O O . ILE A 1 538 ? 28.402 15.839 17.652 1.00 25.67 538 ILE A O 1
ATOM 4243 N N . SER A 1 539 ? 26.778 16.617 16.364 1.00 26.11 539 SER A N 1
ATOM 4244 C CA . SER A 1 539 ? 27.482 17.883 16.095 1.00 26.11 539 SER A CA 1
ATOM 4245 C C . SER A 1 539 ? 27.200 19.035 17.070 1.00 26.11 539 SER A C 1
ATOM 4247 O O . SER A 1 539 ? 27.762 20.110 16.870 1.00 26.11 539 SER A O 1
ATOM 4249 N N . HIS A 1 540 ? 26.385 18.870 18.123 1.00 25.16 540 HIS A N 1
ATOM 4250 C CA . HIS A 1 540 ? 26.036 19.960 19.064 1.00 25.16 540 HIS A CA 1
ATOM 4251 C C . HIS A 1 540 ? 26.212 19.628 20.559 1.00 25.16 540 HIS A C 1
ATOM 4253 O O . HIS A 1 540 ? 25.520 20.168 21.417 1.00 25.16 540 HIS A O 1
ATOM 4259 N N . LEU A 1 541 ? 27.221 18.824 20.897 1.00 23.45 541 LEU A N 1
ATOM 4260 C CA . LEU A 1 541 ? 27.834 18.847 22.230 1.00 23.45 541 LEU A CA 1
ATOM 4261 C C . LEU A 1 541 ? 29.238 19.447 22.113 1.00 23.45 541 LEU A C 1
ATOM 4263 O O . LEU A 1 541 ? 30.252 18.754 22.143 1.00 23.45 541 LEU A O 1
ATOM 4267 N N . GLN A 1 542 ? 29.288 20.772 21.948 1.00 22.77 542 GLN A N 1
ATOM 4268 C CA . GLN A 1 542 ? 30.498 21.522 22.256 1.00 22.77 542 GLN A CA 1
ATOM 4269 C C . GLN A 1 542 ? 30.771 21.385 23.754 1.00 22.77 542 GLN A C 1
ATOM 4271 O O . GLN A 1 542 ? 30.037 21.890 24.601 1.00 22.77 542 GLN A O 1
ATOM 4276 N N . LEU A 1 543 ? 31.847 20.664 24.045 1.00 22.97 543 LEU A N 1
ATOM 4277 C CA . LEU A 1 543 ? 32.537 20.631 25.322 1.00 22.97 543 LEU A CA 1
ATOM 4278 C C . LEU A 1 543 ? 32.782 22.068 25.810 1.00 22.97 543 LEU A C 1
ATOM 4280 O O . LEU A 1 543 ? 33.608 22.785 25.248 1.00 22.97 543 LEU A O 1
ATOM 4284 N N . VAL A 1 544 ? 32.101 22.472 26.882 1.00 22.28 544 VAL A N 1
ATOM 4285 C CA . VAL A 1 544 ? 32.557 23.571 27.740 1.00 22.28 544 VAL A CA 1
ATOM 4286 C C . VAL A 1 544 ? 33.247 22.924 28.944 1.00 22.28 544 VAL A C 1
ATOM 4288 O O . VAL A 1 544 ? 32.589 22.208 29.703 1.00 22.28 544 VAL A O 1
ATOM 4291 N N . PRO A 1 545 ? 34.564 23.113 29.134 1.00 23.02 545 PRO A N 1
ATOM 4292 C CA . PRO A 1 545 ? 35.280 22.525 30.253 1.00 23.02 545 PRO A CA 1
ATOM 4293 C C . PRO A 1 545 ? 35.011 23.368 31.497 1.00 23.02 545 PRO A C 1
ATOM 4295 O O . PRO A 1 545 ? 35.478 24.503 31.576 1.00 23.02 545 PRO A O 1
ATOM 4298 N N . ASN A 1 546 ? 34.285 22.827 32.478 1.00 22.78 546 ASN A N 1
ATOM 4299 C CA . ASN A 1 546 ? 34.218 23.458 33.792 1.00 22.78 546 ASN A CA 1
ATOM 4300 C C . ASN A 1 546 ? 35.187 22.796 34.767 1.00 22.78 546 ASN A C 1
ATOM 4302 O O . ASN A 1 546 ? 35.154 21.595 35.037 1.00 22.78 546 ASN A O 1
ATOM 4306 N N . GLN A 1 547 ? 36.094 23.650 35.225 1.00 24.16 547 GLN A N 1
ATOM 4307 C CA . GLN A 1 547 ? 37.228 23.397 36.085 1.00 24.16 547 GLN A CA 1
ATOM 4308 C C . GLN A 1 547 ? 36.797 22.848 37.447 1.00 24.16 547 GLN A C 1
ATOM 4310 O O . GLN A 1 547 ? 35.830 23.297 38.060 1.00 24.16 547 GLN A O 1
ATOM 4315 N N . ARG A 1 548 ? 37.601 21.912 37.957 1.00 23.41 548 ARG A N 1
ATOM 4316 C CA . ARG A 1 548 ? 37.674 21.601 39.385 1.00 23.41 548 ARG A CA 1
ATOM 4317 C C . ARG A 1 548 ? 38.051 22.865 40.157 1.00 23.41 548 ARG A C 1
ATOM 4319 O O . ARG A 1 548 ? 39.102 23.440 39.890 1.00 23.41 548 ARG A O 1
ATOM 4326 N N . MET A 1 549 ? 37.297 23.186 41.201 1.00 23.14 549 MET A N 1
ATOM 4327 C CA . MET A 1 549 ? 37.836 23.905 42.351 1.00 23.14 549 MET A CA 1
ATOM 4328 C C . MET A 1 549 ? 37.381 23.233 43.643 1.00 23.14 549 MET A C 1
ATOM 4330 O O . MET A 1 549 ? 36.224 23.306 44.046 1.00 23.14 549 MET A O 1
ATOM 4334 N N . SER A 1 550 ? 38.330 22.563 44.295 1.00 21.28 550 SER A N 1
ATOM 4335 C CA . SER A 1 550 ? 38.293 22.339 45.734 1.00 21.28 550 SER A CA 1
ATOM 4336 C C . SER A 1 550 ? 38.765 23.611 46.440 1.00 21.28 550 SER A C 1
ATOM 4338 O O . SER A 1 550 ? 39.781 24.160 46.029 1.00 21.28 550 SER A O 1
ATOM 4340 N N . LYS A 1 551 ? 38.033 24.008 47.490 1.00 22.34 551 LYS A N 1
ATOM 4341 C CA . LYS A 1 551 ? 38.448 24.729 48.714 1.00 22.34 551 LYS A CA 1
ATOM 4342 C C . LYS A 1 551 ? 39.732 25.573 48.636 1.00 22.34 551 LYS A C 1
ATOM 4344 O O . LYS A 1 551 ? 40.800 25.011 48.447 1.00 22.34 551 LYS A O 1
ATOM 4349 N N . TYR A 1 552 ? 39.642 26.859 48.967 1.00 22.39 552 TYR A N 1
ATOM 4350 C CA . TYR A 1 552 ? 40.080 27.431 50.252 1.00 22.39 552 TYR A CA 1
ATOM 4351 C C . TYR A 1 552 ? 39.858 28.956 50.229 1.00 22.39 552 TYR A C 1
ATOM 4353 O O . TYR A 1 552 ? 40.158 29.588 49.222 1.00 22.39 552 TYR A O 1
ATOM 4361 N N . GLU A 1 553 ? 39.363 29.455 51.369 1.00 25.91 553 GLU A N 1
ATOM 4362 C CA . GLU A 1 553 ? 39.221 30.858 51.828 1.00 25.91 553 GLU A CA 1
ATOM 4363 C C . GLU A 1 553 ? 38.102 31.737 51.250 1.00 25.91 553 GLU A C 1
ATOM 4365 O O . GLU A 1 553 ? 38.092 32.052 50.041 1.00 25.91 553 GLU A O 1
#

Organism: NCBI:txid273540

Sequence (553 aa):
MTSTCSLDVEFADKINTLLKIPSPHEAQDYFDKLIKTRQCCGIRIKHDGEYGKGVYTETEFAEGDLVLKDQMLVGAQHSSNKVDCLVCSYCFRFIGSIEHQIGRKLYLQDLGLSASKECVEMYQHTSNGCCPDDSLDGEENSLMIDHESSGPCTSSDQNYKIPLPKEVITSLMNGDLVLPHSDQFPLPSVVPCPGGCGEANYCSKSCADADWELFHSLLCTEERSGTSCREALIKFIQHANETNDIFLPAAKAISFTILNYKKLKAARLENQESYSSLNSSEDYGFSLLLEAWKPLSMGYKKKWWDCIALPDDVGSHDESSFRLQIRELAFMSLQLLKEAIFEKECAPLFSLEIYGHIIGMFELNNLDLVVASPVEDYFLYIDDLPDPEKQKAEKITQPFLDALGDDYYVCCQGTAFFPIQSCMNHSCCPNAKAFKREEDRDGQATIIALRPISRGEEITISYIDEDLPFEERQVLLADYGFRCRCPNLTINSALRSSAIILSHKHIAGRSVEHKAMILKVPPLKFCCGRRKIYKLFISHLQLVPNQRMSKYE

InterPro domains:
  IPR001214 SET domain [PF00856] (391-463)
  IPR001214 SET domain [PS50280] (33-464)
  IPR001214 SET domain [SM00317] (350-470)
  IPR002893 Zinc finger, MYND-type [PF01753] (191-220)
  IPR044237 Histone-lysine N-methyltransferase ATXR2-like [PTHR47436] (14-488)
  IPR046341 SET domain superfamily [G3DSA:2.170.270.10] (389-488)
  IPR046341 SET domain superfamily [SSF82199] (42-487)

pLDDT: mean 78.41, std 26.33, range [21.28, 98.56]

Mean predicted aligned error: 12.28 Å

Solvent-accessible surface area (backbone atoms only — not comparable to full-atom values): 32468 Å² total; per-residue (Å²): 131,81,90,74,56,68,48,46,69,77,31,41,71,61,42,54,60,64,68,46,79,66,52,71,65,61,48,41,56,48,49,55,51,48,36,63,74,69,63,48,65,53,55,45,70,44,77,43,95,90,72,44,52,34,30,26,28,70,35,72,42,51,57,68,34,82,63,41,77,33,65,56,78,42,58,37,68,40,72,59,41,53,49,63,34,56,38,13,69,65,52,45,23,62,30,35,45,62,40,28,40,54,15,47,26,54,55,38,42,76,72,68,57,52,58,69,75,68,72,63,61,78,80,70,78,88,80,79,93,71,84,85,79,88,84,85,88,84,83,87,81,89,81,92,77,92,77,93,77,93,69,87,75,82,74,86,70,80,86,75,55,46,85,73,60,68,68,58,37,50,26,16,50,72,61,77,43,80,65,81,74,49,80,81,56,81,44,39,57,72,34,69,36,93,51,62,54,79,78,47,34,15,55,36,71,68,46,41,50,50,33,38,63,42,32,39,33,46,70,39,77,29,92,71,29,69,35,77,26,56,70,33,41,52,51,28,52,50,50,19,68,58,66,47,62,64,49,54,35,40,49,40,50,52,34,27,29,53,38,41,26,52,50,56,52,52,58,49,54,74,63,44,84,76,60,94,75,94,74,61,78,67,64,54,50,50,53,45,45,51,62,34,38,46,75,65,46,73,52,66,52,54,40,30,56,80,52,62,69,77,56,95,87,54,51,84,88,45,45,69,60,52,32,50,52,51,47,51,51,53,46,54,49,47,51,28,45,38,60,8,52,67,45,81,90,53,46,56,64,71,14,57,67,50,45,29,20,47,43,15,21,45,77,66,38,56,52,79,26,58,22,81,28,69,53,32,57,50,53,52,52,49,70,70,40,59,85,71,56,23,64,61,42,44,74,68,47,43,68,56,50,46,39,48,43,91,58,49,55,54,46,40,44,27,51,28,39,31,77,67,61,59,25,43,38,76,28,77,76,44,45,27,40,71,53,79,54,95,85,53,61,34,46,52,51,30,30,27,24,71,37,71,41,56,60,67,39,73,48,20,27,52,68,45,63,67,88,52,57,64,68,59,44,45,58,66,36,43,60,70,73,46,79,85,79,60,90,77,73,78,75,67,76,70,65,64,52,62,72,60,54,78,80,68,78,88,75,96,69,95,75,86,82,83,76,79,75,67,57,56,80,61,82,78,73,61,61,94,35,62,76,54,67,65,60,72,65,71,79,76,74,77,84,76,89,80,78,90,78,80,87,84,136

Secondary structure (DSSP, 8-state):
-PPPPHHHHHTHHHHHHHHSPPPHHHHHHHHHHHHHHHT-TTEEEEEETTTEEEEEESS-B-TT-EEEEEPPSEEEE-TTHHHH--B-TTT--B-S-HHHHHHHHHHHHHTT-PPPGGGTGGGS-S----PPPP----------------------------PPPHHHHHHHHHTSS--TTGGGS--PPPEEPTT--SS-EESSHHHHHHHIIIIIHHH--STTS--S-HHHHHHHHHHHHHH-TTHHHHHHHHHHHHHHHHHHHHHHHHHHTT------HHHHHHHHHHHHHTTGGGS----HHHHSPPPTT--TTTHHHHHHHHHHHHHHHHHHHHHHH--GGGGGGGSHHHHHHHHHHHHHH-EEEEE--HHHHHHHHHHHSPTTHHHHHHHHHHHHHHHHGGGGG--EEEEEE-TTGGGPEE-SS-SEEE---TT--SS-EEEEESS-B-TTPEEEE-SS-TTS-HHHHHHHHHTTT-----S-SS--THHHHHHHTTS-S---S-------------TTS--TTHHHHHHSSTT------PPP-----